Protein AF-A0A0J8VM08-F1 (afdb_monomer_lite)

Sequence (396 aa):
MNPYCQALAELRSRGTHELKEVGDQWRTADNIFWGINAMFGPLVLDLFSDGENSKCEAYYTAEDNALTQDWSARLAELNGAAYGNPPYSRASQHEGEYITGMRYIMQHASAMREKGGRYVFLIKAATSEVWWPEDADHVAFIRGRIGFDLPKWFIPKNEKQVPTGAFFAGAVVVFDKTWRGPAMSYISRNELEARGDAFLSQIRREAERMLASTAPRVVENVTPAVEEEPQPEEKAEQVEPPSEPEFPLSSAGILAQSGVEVWACAQAAFGAKEQYAFHESRFAHSWAADSVEQPSLVTVTTDVINRALGLIRKHNNKVKLEAFMALNDFVFEDDAARNDTQERLAIVADEAEQEYGLAIEDFLLVAGSIEPKSWNNIRVLRACVRAAVETREQVA

Radius of gyration: 32.4 Å; chains: 1; bounding box: 98×49×83 Å

Secondary structure (DSSP, 8-state):
--HHHHHHHHHHTSS-B-HHHHGGG-EE-HHHHHHHHHHH--EEEESS--STT-SSSEE--TTT-GGGS-HHHHHHHHTSEEEE----SSP-EETTEE-S-HHHHHHHHHHHHHTT--EEEEEE--TTSTTS-TT-SEEEEEES---EEPPTT--BSSTT-PPPPPSS-EEEEEE-TT--S-SEEEEEHHHHHHHHHHHHHHHHHHHHHHHHHHS----PPP------PPP---------------PPEEHHHHHHHH-HHHHHHHHHHH-S-SEE-HHHHHHHHHHHTT-SSS-SSS---HHHHHHHHHHHHHHHHHHHHHHHHHHTGGG-SSHHHHHHHHHHHHHHHHHHHHHH---HHHHHHHHHHS-GGGGG-HHHHHHHHHHHHHHHHTT-

InterPro domains:
  IPR008593 DNA N-6-adenine-methyltransferase [PF05869] (16-197)
  IPR008593 DNA N-6-adenine-methyltransferase [TIGR01712] (14-195)

pLDDT: mean 88.23, std 16.55, range [29.3, 98.88]

Structure (mmCIF, N/CA/C/O backbone):
data_AF-A0A0J8VM08-F1
#
_entry.id   AF-A0A0J8VM08-F1
#
loop_
_atom_site.group_PDB
_atom_site.id
_atom_site.type_symbol
_atom_site.label_atom_id
_atom_site.label_alt_id
_atom_site.label_comp_id
_atom_site.label_asym_id
_atom_site.label_entity_id
_atom_site.label_seq_id
_atom_site.pdbx_PDB_ins_code
_atom_site.Cartn_x
_atom_site.Cartn_y
_atom_site.Cartn_z
_atom_site.occupancy
_atom_site.B_iso_or_equiv
_atom_site.auth_seq_id
_atom_site.auth_comp_id
_atom_site.auth_asym_id
_atom_site.auth_atom_id
_atom_site.pdbx_PDB_model_num
ATOM 1 N N . MET A 1 1 ? -21.857 17.950 22.288 1.00 72.88 1 MET A N 1
ATOM 2 C CA . MET A 1 1 ? -21.014 17.384 21.214 1.00 72.88 1 MET A CA 1
ATOM 3 C C . MET A 1 1 ? -19.583 17.758 21.536 1.00 72.88 1 MET A C 1
ATOM 5 O O . MET A 1 1 ? -19.350 18.927 21.824 1.00 72.88 1 MET A O 1
ATOM 9 N N . ASN A 1 2 ? -18.670 16.789 21.600 1.00 87.00 2 ASN A N 1
ATOM 10 C CA . ASN A 1 2 ? -17.291 17.072 21.994 1.00 87.00 2 ASN A CA 1
ATOM 11 C C . ASN A 1 2 ? -16.590 17.966 20.935 1.00 87.00 2 ASN A C 1
ATOM 13 O O . ASN A 1 2 ? -16.997 17.946 19.768 1.00 87.00 2 ASN A O 1
ATOM 17 N N . PRO A 1 3 ? -15.558 18.754 21.306 1.00 89.19 3 PRO A N 1
ATOM 18 C CA . PRO A 1 3 ? -14.891 19.676 20.379 1.00 89.19 3 PRO A CA 1
ATOM 19 C C . PRO A 1 3 ? -14.304 18.997 19.136 1.00 89.19 3 PRO A C 1
ATOM 21 O O . PRO A 1 3 ? -14.253 19.601 18.068 1.00 89.19 3 PRO A O 1
ATOM 24 N N . TYR A 1 4 ? -13.887 17.734 19.258 1.00 91.31 4 TYR A N 1
ATOM 25 C CA . TYR A 1 4 ? -13.378 16.949 18.136 1.00 91.31 4 TYR A CA 1
ATOM 26 C C . TYR A 1 4 ? -14.470 16.683 17.088 1.00 91.31 4 TYR A C 1
ATOM 28 O O . TYR A 1 4 ? -14.280 16.973 15.910 1.00 91.31 4 TYR A O 1
ATOM 36 N N . CYS A 1 5 ? -15.648 16.227 17.517 1.00 92.88 5 CYS A N 1
ATOM 37 C CA . CYS A 1 5 ? -16.793 15.985 16.642 1.00 92.88 5 CYS A CA 1
ATOM 38 C C . CYS A 1 5 ? -17.325 17.292 16.044 1.00 92.88 5 CYS A C 1
ATOM 40 O O . CYS A 1 5 ? -17.690 17.319 14.874 1.00 92.88 5 CYS A O 1
ATOM 42 N N . GLN A 1 6 ? -17.326 18.391 16.810 1.00 93.75 6 GLN A N 1
ATOM 43 C CA . GLN A 1 6 ? -17.688 19.714 16.287 1.00 93.75 6 GLN A CA 1
ATOM 44 C C . GLN A 1 6 ? -16.748 20.142 15.155 1.00 93.75 6 GLN A C 1
ATOM 46 O O . GLN A 1 6 ? -17.222 20.494 14.080 1.00 93.75 6 GLN A O 1
ATOM 51 N N . ALA A 1 7 ? -15.431 20.032 15.354 1.00 93.31 7 ALA A N 1
ATOM 52 C CA . ALA A 1 7 ? -14.449 20.359 14.322 1.00 93.31 7 ALA A CA 1
ATOM 53 C C . ALA A 1 7 ? -14.594 19.472 13.071 1.00 93.31 7 ALA A C 1
ATOM 55 O O . ALA A 1 7 ? -14.465 19.965 11.950 1.00 93.31 7 ALA A O 1
ATOM 56 N N . LEU A 1 8 ? -14.900 18.179 13.246 1.00 93.31 8 LEU A N 1
ATOM 57 C CA . LEU A 1 8 ? -15.190 17.275 12.131 1.00 93.31 8 LEU A CA 1
ATOM 58 C C . LEU A 1 8 ? -16.471 17.670 11.388 1.00 93.31 8 LEU A C 1
ATOM 60 O O . LEU A 1 8 ? -16.462 17.728 10.161 1.00 93.31 8 LEU A O 1
ATOM 64 N N . ALA A 1 9 ? -17.556 17.973 12.102 1.00 94.38 9 ALA A N 1
ATOM 65 C CA . ALA A 1 9 ? -18.815 18.400 11.496 1.00 94.38 9 ALA A CA 1
ATOM 66 C C . ALA A 1 9 ? -18.654 19.723 10.729 1.00 94.38 9 ALA A C 1
ATOM 68 O O . ALA A 1 9 ? -19.116 19.845 9.593 1.00 94.38 9 ALA A O 1
ATOM 69 N N . GLU A 1 10 ? -17.937 20.688 11.309 1.00 95.88 10 GLU A N 1
ATOM 70 C CA . GLU A 1 10 ? -17.597 21.947 10.649 1.00 95.88 10 GLU A CA 1
ATOM 71 C C . GLU A 1 10 ? -16.779 21.710 9.380 1.00 95.88 10 GLU A C 1
ATOM 73 O O . GLU A 1 10 ? -17.106 22.282 8.340 1.00 95.88 10 GLU A O 1
ATOM 78 N N . LEU A 1 11 ? -15.752 20.851 9.433 1.00 95.38 11 LEU A N 1
ATOM 79 C CA . LEU A 1 11 ? -14.946 20.497 8.265 1.00 95.38 11 LEU A CA 1
ATOM 80 C C . LEU A 1 11 ? -15.811 19.894 7.153 1.00 95.38 11 LEU A C 1
ATOM 82 O O . LEU A 1 11 ? -15.763 20.398 6.037 1.00 95.38 11 LEU A O 1
ATOM 86 N N . ARG A 1 12 ? -16.637 18.889 7.472 1.00 94.44 12 ARG A N 1
ATOM 87 C CA . ARG A 1 12 ? -17.529 18.205 6.516 1.00 94.44 12 ARG A CA 1
ATOM 88 C C . ARG A 1 12 ? -18.540 19.138 5.854 1.00 94.44 12 ARG A C 1
ATOM 90 O O . ARG A 1 12 ? -18.963 18.889 4.733 1.00 94.44 12 ARG A O 1
ATOM 97 N N . SER A 1 13 ? -18.947 20.200 6.550 1.00 95.62 13 SER A N 1
ATOM 98 C CA . SER A 1 13 ? -19.924 21.171 6.044 1.00 95.62 13 SER A CA 1
ATOM 99 C C . SER A 1 13 ? -19.351 22.183 5.043 1.00 95.62 13 SER A C 1
ATOM 101 O O . SER A 1 13 ? -20.104 22.969 4.463 1.00 95.62 13 SER A O 1
ATOM 103 N N . ARG A 1 14 ? -18.027 22.207 4.834 1.00 96.62 14 ARG A N 1
ATOM 104 C CA . ARG A 1 14 ? -17.390 23.146 3.902 1.00 96.62 14 ARG A CA 1
ATOM 105 C C . ARG A 1 14 ? -17.669 22.738 2.456 1.00 96.62 14 ARG A C 1
ATOM 107 O O . ARG A 1 14 ? -17.699 21.565 2.112 1.00 96.62 14 ARG A O 1
ATOM 114 N N . GLY A 1 15 ? -17.801 23.729 1.572 1.00 96.88 15 GLY A N 1
ATOM 115 C CA . GLY A 1 15 ? -18.044 23.473 0.146 1.00 96.88 15 GLY A CA 1
ATOM 116 C C . GLY A 1 15 ? -16.854 22.857 -0.603 1.00 96.88 15 GLY A C 1
ATOM 117 O O . GLY A 1 15 ? -17.044 22.266 -1.658 1.00 96.88 15 GLY A O 1
ATOM 118 N N . THR A 1 16 ? -15.633 22.997 -0.079 1.00 97.31 16 THR A N 1
ATOM 119 C CA . THR A 1 16 ? -14.397 22.452 -0.663 1.00 97.31 16 THR A CA 1
ATOM 120 C C . THR A 1 16 ? -13.338 22.218 0.414 1.00 97.31 16 THR A C 1
ATOM 122 O O . THR A 1 16 ? -13.346 22.916 1.429 1.00 97.31 16 THR A O 1
ATOM 125 N N . HIS A 1 17 ? -12.377 21.333 0.143 1.00 97.38 17 HIS A N 1
ATOM 126 C CA . HIS A 1 17 ? -11.398 20.817 1.098 1.00 97.38 17 HIS A CA 1
ATOM 127 C C . HIS A 1 17 ? -10.000 20.687 0.474 1.00 97.38 17 HIS A C 1
ATOM 129 O O . HIS A 1 17 ? -9.845 20.419 -0.723 1.00 97.38 17 HIS A O 1
ATOM 135 N N . GLU A 1 18 ? -8.967 20.845 1.296 1.00 95.62 18 GLU A N 1
ATOM 136 C CA . GLU A 1 18 ? -7.585 20.493 0.973 1.00 95.62 18 GLU A CA 1
ATOM 137 C C . GLU A 1 18 ? -7.225 19.119 1.563 1.00 95.62 18 GLU A C 1
ATOM 139 O O . GLU A 1 18 ? -7.652 18.773 2.662 1.00 95.62 18 GLU A O 1
ATOM 144 N N . LEU A 1 19 ? -6.381 18.333 0.882 1.00 92.50 19 LEU A N 1
ATOM 145 C CA . LEU A 1 19 ? -5.985 16.985 1.336 1.00 92.50 19 LEU A CA 1
ATOM 146 C C . LEU A 1 19 ? -5.395 16.969 2.753 1.00 92.50 19 LEU A C 1
ATOM 148 O O . LEU A 1 19 ? -5.630 16.042 3.525 1.00 92.50 19 LEU A O 1
ATOM 152 N N . LYS A 1 20 ? -4.647 18.016 3.117 1.00 91.31 20 LYS A N 1
ATOM 153 C CA . LYS A 1 20 ? -4.051 18.156 4.454 1.00 91.31 20 LYS A CA 1
ATOM 154 C C . LYS A 1 20 ? -5.090 18.313 5.573 1.00 91.31 20 LYS A C 1
ATOM 156 O O . LYS A 1 20 ? -4.738 18.141 6.734 1.00 91.31 20 LYS A O 1
ATOM 161 N N . GLU A 1 21 ? -6.331 18.670 5.240 1.00 93.88 21 GLU A N 1
ATOM 162 C CA . GLU A 1 21 ? -7.420 18.859 6.205 1.00 93.88 21 GLU A CA 1
ATOM 163 C C . GLU A 1 21 ? -8.142 17.547 6.528 1.00 93.88 21 GLU A C 1
ATOM 165 O O . GLU A 1 21 ? -8.748 17.449 7.589 1.00 93.88 21 GLU A O 1
ATOM 170 N N . VAL A 1 22 ? -8.044 16.530 5.660 1.00 92.12 22 VAL A N 1
ATOM 171 C CA . VAL A 1 22 ? -8.721 15.230 5.833 1.00 92.12 22 VAL A CA 1
ATOM 172 C C . VAL A 1 22 ? -8.317 14.561 7.150 1.00 92.12 22 VAL A C 1
ATOM 174 O O . VAL A 1 22 ? -9.164 13.999 7.841 1.00 92.12 22 VAL A O 1
ATOM 177 N N . GLY A 1 23 ? -7.038 14.661 7.528 1.00 91.19 23 GLY A N 1
ATOM 178 C CA . GLY A 1 23 ? -6.546 14.247 8.843 1.00 91.19 23 GLY A CA 1
ATOM 179 C C . GLY A 1 23 ? -6.928 12.809 9.201 1.00 91.19 23 GLY A C 1
ATOM 180 O O . GLY A 1 23 ? -6.546 11.872 8.515 1.00 91.19 23 GLY A O 1
ATOM 181 N N . ASP A 1 24 ? -7.696 12.635 10.270 1.00 93.00 24 ASP A N 1
ATOM 182 C CA . ASP A 1 24 ? -8.104 11.322 10.789 1.00 93.00 24 ASP A CA 1
ATOM 183 C C . ASP A 1 24 ? -9.131 10.578 9.919 1.00 93.00 24 ASP A C 1
ATOM 185 O O . ASP A 1 24 ? -9.545 9.478 10.262 1.00 93.00 24 ASP A O 1
ATOM 189 N N . GLN A 1 25 ? -9.606 11.186 8.833 1.00 94.75 25 GLN A N 1
ATOM 190 C CA . GLN A 1 25 ? -10.776 10.712 8.089 1.00 94.75 25 GLN A CA 1
ATOM 191 C C . GLN A 1 25 ? -10.413 9.887 6.844 1.00 94.75 25 GLN A C 1
ATOM 193 O O . GLN A 1 25 ? -11.292 9.532 6.058 1.00 94.75 25 GLN A O 1
ATOM 198 N N . TRP A 1 26 ? -9.126 9.581 6.649 1.00 94.69 26 TRP A N 1
ATOM 199 C CA . TRP A 1 26 ? -8.668 8.655 5.612 1.00 94.69 26 TRP A CA 1
ATOM 200 C C . TRP A 1 26 ? -9.205 7.246 5.858 1.00 94.69 26 TRP A C 1
ATOM 202 O O . TRP A 1 26 ? -9.154 6.725 6.972 1.00 94.69 26 TRP A O 1
ATOM 212 N N . ARG A 1 27 ? -9.693 6.606 4.797 1.00 95.31 27 ARG A N 1
ATOM 213 C CA . ARG A 1 27 ? -10.398 5.325 4.866 1.00 95.31 27 ARG A CA 1
ATOM 214 C C . ARG A 1 27 ? -9.512 4.196 4.374 1.00 95.31 27 ARG A C 1
ATOM 216 O O . ARG A 1 27 ? -8.761 4.347 3.415 1.00 95.31 27 ARG A O 1
ATOM 223 N N . THR A 1 28 ? -9.619 3.034 5.003 1.00 96.38 28 THR A N 1
ATOM 224 C CA . THR A 1 28 ? -9.011 1.816 4.458 1.00 96.38 28 THR A CA 1
ATOM 225 C C . THR A 1 28 ? -9.724 1.428 3.163 1.00 96.38 28 THR A C 1
ATOM 227 O O . THR A 1 28 ? -10.956 1.379 3.149 1.00 96.38 28 THR A O 1
ATOM 230 N N . ALA A 1 29 ? -8.973 1.124 2.103 1.00 95.56 29 ALA A N 1
ATOM 231 C CA . ALA A 1 29 ? -9.540 0.572 0.875 1.00 95.56 29 ALA A CA 1
ATOM 232 C C . ALA A 1 29 ? -10.219 -0.784 1.132 1.00 95.56 29 ALA A C 1
ATOM 234 O O . ALA A 1 29 ? -9.784 -1.554 1.994 1.00 95.56 29 ALA A O 1
ATOM 235 N N . ASP A 1 30 ? -11.300 -1.081 0.409 1.00 96.06 30 ASP A N 1
ATOM 236 C CA . ASP A 1 30 ? -12.111 -2.280 0.669 1.00 96.06 30 ASP A CA 1
ATOM 237 C C . ASP A 1 30 ? -11.310 -3.574 0.507 1.00 96.06 30 ASP A C 1
ATOM 239 O O . ASP A 1 30 ? -11.383 -4.452 1.366 1.00 96.06 30 ASP A O 1
ATOM 243 N N . ASN A 1 31 ? -10.498 -3.686 -0.543 1.00 96.12 31 ASN A N 1
ATOM 244 C CA . ASN A 1 31 ? -9.666 -4.867 -0.761 1.00 96.12 31 ASN A CA 1
ATOM 245 C C . ASN A 1 31 ? -8.609 -5.043 0.342 1.00 96.12 31 ASN A C 1
ATOM 247 O O . ASN A 1 31 ? -8.387 -6.154 0.810 1.00 96.12 31 ASN A O 1
ATOM 251 N N . ILE A 1 32 ? -8.029 -3.962 0.859 1.00 97.94 32 ILE A N 1
ATOM 252 C CA . ILE A 1 32 ? -7.122 -4.033 2.007 1.00 97.94 32 ILE A CA 1
ATOM 253 C C . ILE A 1 32 ? -7.857 -4.556 3.242 1.00 97.94 32 ILE A C 1
ATOM 255 O O . ILE A 1 32 ? -7.372 -5.488 3.883 1.00 97.94 32 ILE A O 1
ATOM 259 N N . PHE A 1 33 ? -9.034 -4.010 3.562 1.00 98.50 33 PHE A N 1
ATOM 260 C CA . PHE A 1 33 ? -9.826 -4.481 4.701 1.00 98.50 33 PHE A CA 1
ATOM 261 C C . PHE A 1 33 ? -10.184 -5.968 4.568 1.00 98.50 33 PHE A C 1
ATOM 263 O O . PHE A 1 33 ? -9.936 -6.742 5.492 1.00 98.50 33 PHE A O 1
ATOM 270 N N . TRP A 1 34 ? -10.710 -6.395 3.417 1.00 98.19 34 TRP A N 1
ATOM 271 C CA . TRP A 1 34 ? -11.092 -7.792 3.201 1.00 98.19 34 TRP A CA 1
ATOM 272 C C . TRP A 1 34 ? -9.889 -8.735 3.145 1.00 98.19 34 TRP A C 1
ATOM 274 O O . TRP A 1 34 ? -9.985 -9.863 3.625 1.00 98.19 34 TRP A O 1
ATOM 284 N N . GLY A 1 35 ? -8.740 -8.273 2.649 1.00 98.06 35 GLY A N 1
ATOM 285 C CA . GLY A 1 35 ? -7.480 -9.007 2.718 1.00 98.06 35 GLY A CA 1
ATOM 286 C C . GLY A 1 35 ? -7.033 -9.236 4.164 1.00 98.06 35 GLY A C 1
ATOM 287 O O . GLY A 1 35 ? -6.681 -10.357 4.530 1.00 98.06 35 GLY A O 1
ATOM 288 N N . ILE A 1 36 ? -7.118 -8.206 5.013 1.00 98.62 36 ILE A N 1
ATOM 289 C CA . ILE A 1 36 ? -6.836 -8.315 6.454 1.00 98.62 36 ILE A CA 1
ATOM 290 C C . ILE A 1 36 ? -7.847 -9.254 7.122 1.00 98.62 36 ILE A C 1
ATOM 292 O O . ILE A 1 36 ? -7.451 -10.144 7.876 1.00 98.62 36 ILE A O 1
ATOM 296 N N . ASN A 1 37 ? -9.139 -9.107 6.819 1.00 98.19 37 ASN A N 1
ATOM 297 C CA . ASN A 1 37 ? -10.203 -9.949 7.362 1.00 98.19 37 ASN A CA 1
ATOM 298 C C . ASN A 1 37 ? -9.996 -11.431 7.011 1.00 98.19 37 ASN A C 1
ATOM 300 O O . ASN A 1 37 ? -10.136 -12.299 7.867 1.00 98.19 37 ASN A O 1
ATOM 304 N N . ALA A 1 38 ? -9.578 -11.727 5.779 1.00 96.88 38 ALA A N 1
ATOM 305 C CA . ALA A 1 38 ? -9.273 -13.086 5.342 1.00 96.88 38 ALA A CA 1
ATOM 306 C C . ALA A 1 38 ? -8.115 -13.729 6.126 1.00 96.88 38 ALA A C 1
ATOM 308 O O . ALA A 1 38 ? -8.048 -14.952 6.230 1.00 96.88 38 ALA A O 1
ATOM 309 N N . MET A 1 39 ? -7.188 -12.922 6.650 1.00 96.56 39 MET A N 1
ATOM 310 C CA . MET A 1 39 ? -5.999 -13.401 7.359 1.00 96.56 39 MET A CA 1
ATOM 311 C C . MET A 1 39 ? -6.174 -13.449 8.878 1.00 96.56 39 MET A C 1
ATOM 313 O O . MET A 1 39 ? -5.654 -14.361 9.519 1.00 96.56 39 MET A O 1
ATOM 317 N N . PHE A 1 40 ? -6.879 -12.475 9.453 1.00 97.44 40 PHE A N 1
ATOM 318 C CA . PHE A 1 40 ? -6.922 -12.252 10.904 1.00 97.44 40 PHE A CA 1
ATOM 319 C C . PHE A 1 40 ? -8.342 -12.183 11.482 1.00 97.44 40 PHE A C 1
ATOM 321 O O . PHE A 1 40 ? -8.505 -12.024 12.693 1.00 97.44 40 PHE A O 1
ATOM 328 N N . GLY A 1 41 ? -9.363 -12.300 10.635 1.00 95.44 41 GLY A N 1
ATOM 329 C CA . GLY A 1 41 ? -10.764 -12.243 11.023 1.00 95.44 41 GLY A CA 1
ATOM 330 C C . GLY A 1 41 ? -11.297 -13.515 11.704 1.00 95.44 41 GLY A C 1
ATOM 331 O O . GLY A 1 41 ? -10.527 -14.355 12.185 1.00 95.44 41 GLY A O 1
ATOM 332 N N . PRO A 1 42 ? -12.633 -13.667 11.773 1.00 97.00 42 PRO A N 1
ATOM 333 C CA . PRO A 1 42 ? -13.642 -12.739 11.250 1.00 97.00 42 PRO A CA 1
ATOM 334 C C . PRO A 1 42 ? -13.661 -11.405 12.016 1.00 97.00 42 PRO A C 1
ATOM 336 O O . PRO A 1 42 ? -13.725 -11.387 13.245 1.00 97.00 42 PRO A O 1
ATOM 339 N N . LEU A 1 43 ? -13.600 -10.294 11.282 1.00 98.50 43 LEU A N 1
ATOM 340 C CA . LEU A 1 43 ? -13.729 -8.931 11.795 1.00 98.50 43 LEU A CA 1
ATOM 341 C C . LEU A 1 43 ? -15.210 -8.544 11.805 1.00 98.50 43 LEU A C 1
ATOM 343 O O . LEU A 1 43 ? -15.875 -8.622 10.774 1.00 98.50 43 LEU A O 1
ATOM 347 N N . VAL A 1 44 ? -15.723 -8.174 12.977 1.00 98.12 44 VAL A N 1
ATOM 348 C CA . VAL A 1 44 ? -17.165 -7.981 13.224 1.00 98.12 44 VAL A CA 1
ATOM 349 C C . VAL A 1 44 ? -17.504 -6.632 13.858 1.00 98.12 44 VAL A C 1
ATOM 351 O O . VAL A 1 44 ? -18.677 -6.284 13.952 1.00 98.12 44 VAL A O 1
ATOM 354 N N . LEU A 1 45 ? -16.496 -5.873 14.290 1.00 98.69 45 LEU A N 1
ATOM 355 C CA . LEU A 1 45 ? -16.649 -4.562 14.919 1.00 98.69 45 LEU A CA 1
ATOM 356 C C . LEU A 1 45 ? -15.614 -3.589 14.349 1.00 98.69 45 LEU A C 1
ATOM 358 O O . LEU A 1 45 ? -14.425 -3.874 14.428 1.00 98.69 45 LEU A O 1
ATOM 362 N N . ASP A 1 46 ? -16.035 -2.444 13.821 1.00 98.69 46 ASP A N 1
ATOM 363 C CA . ASP A 1 46 ? -15.132 -1.374 13.378 1.00 98.69 46 ASP A CA 1
ATOM 364 C C . ASP A 1 46 ? -15.009 -0.292 14.460 1.00 98.69 46 ASP A C 1
ATOM 366 O O . ASP A 1 46 ? -15.977 0.384 14.808 1.00 98.69 46 ASP A O 1
ATOM 370 N N . LEU A 1 47 ? -13.819 -0.149 15.039 1.00 98.62 47 LEU A N 1
ATOM 371 C CA . LEU A 1 47 ? -13.603 0.714 16.200 1.00 98.62 47 LEU A CA 1
ATOM 372 C C . LEU A 1 47 ? -13.602 2.206 15.857 1.00 98.62 47 LEU A C 1
ATOM 374 O O . LEU A 1 47 ? -13.865 3.014 16.743 1.00 98.62 47 LEU A O 1
ATOM 378 N N . PHE A 1 48 ? -13.273 2.585 14.619 1.00 97.81 48 PHE A N 1
ATOM 379 C CA . PHE A 1 48 ? -13.069 3.988 14.247 1.00 97.81 48 PHE A CA 1
ATOM 380 C C . PHE A 1 48 ? -13.725 4.296 12.906 1.00 97.81 48 PHE A C 1
ATOM 382 O O . PHE A 1 48 ? -13.077 4.286 11.860 1.00 97.81 48 PHE A O 1
ATOM 389 N N . SER A 1 49 ? -15.018 4.610 12.957 1.00 95.56 49 SER A N 1
ATOM 390 C CA . SER A 1 49 ? -15.820 4.909 11.776 1.00 95.56 49 SER A CA 1
ATOM 391 C C . SER A 1 49 ? -16.469 6.293 11.852 1.00 95.56 49 SER A C 1
ATOM 393 O O . SER A 1 49 ? -16.653 6.865 12.921 1.00 95.56 49 SER A O 1
ATOM 395 N N . ASP A 1 50 ? -16.838 6.853 10.702 1.00 91.44 50 ASP A N 1
ATOM 396 C CA . ASP A 1 50 ? -17.783 7.972 10.621 1.00 91.44 50 ASP A CA 1
ATOM 397 C C . ASP A 1 50 ? -19.227 7.524 10.338 1.00 91.44 50 ASP A C 1
ATOM 399 O O . ASP A 1 50 ? -20.092 8.358 10.072 1.00 91.44 50 ASP A O 1
ATOM 403 N N . GLY A 1 51 ? -19.478 6.213 10.378 1.00 93.00 51 GLY A N 1
ATOM 404 C CA . GLY A 1 51 ? -20.721 5.560 9.985 1.00 93.00 51 GLY A CA 1
ATOM 405 C C . GLY A 1 51 ? -20.765 5.228 8.494 1.00 93.00 51 GLY A C 1
ATOM 406 O O . GLY A 1 51 ? -21.026 4.084 8.124 1.00 93.00 51 GLY A O 1
ATOM 407 N N . GLU A 1 52 ? -20.441 6.187 7.623 1.00 90.50 52 GLU A N 1
ATOM 408 C CA . GLU A 1 52 ? -20.478 5.999 6.164 1.00 90.50 52 GLU A CA 1
ATOM 409 C C . GLU A 1 52 ? -19.317 5.163 5.614 1.00 90.50 52 GLU A C 1
ATOM 411 O O . GLU A 1 52 ? -19.411 4.609 4.506 1.00 90.50 52 GLU A O 1
ATOM 416 N N . ASN A 1 53 ? -18.203 5.141 6.345 1.00 93.25 53 ASN A N 1
ATOM 417 C CA . ASN A 1 53 ? -16.978 4.436 5.998 1.00 93.25 53 ASN A CA 1
ATOM 418 C C . ASN A 1 53 ? -16.797 3.089 6.711 1.00 93.25 53 ASN A C 1
ATOM 420 O O . ASN A 1 53 ? -15.754 2.464 6.500 1.00 93.25 53 ASN A O 1
ATOM 424 N N . SER A 1 54 ? -17.772 2.681 7.528 1.00 95.75 54 SER A N 1
ATOM 425 C CA . SER A 1 54 ? -17.709 1.473 8.350 1.00 95.75 54 SER A CA 1
ATOM 426 C C . SER A 1 54 ? -17.372 0.238 7.514 1.00 95.75 54 SER A C 1
ATOM 428 O O . SER A 1 54 ? -17.845 0.060 6.388 1.00 95.75 54 SER A O 1
ATOM 430 N N . LYS A 1 55 ? -16.505 -0.617 8.063 1.00 96.38 55 LYS A N 1
ATOM 431 C CA . LYS A 1 55 ? -16.109 -1.891 7.443 1.00 96.38 55 LYS A CA 1
ATOM 432 C C . LYS A 1 55 ? -16.829 -3.106 8.017 1.00 96.38 55 LYS A C 1
ATOM 434 O O . LYS A 1 55 ? -16.764 -4.188 7.440 1.00 96.38 55 LYS A O 1
ATOM 439 N N . CYS A 1 56 ? -17.515 -2.923 9.138 1.00 96.06 56 CYS A N 1
ATOM 440 C CA . CYS A 1 56 ? -18.316 -3.936 9.813 1.00 96.06 56 CYS A CA 1
ATOM 441 C C . CYS A 1 56 ? -19.727 -3.391 10.056 1.00 96.06 56 CYS A C 1
ATOM 443 O O . CYS A 1 56 ? -19.918 -2.179 10.131 1.00 96.06 56 CYS A O 1
ATOM 445 N N . GLU A 1 57 ? -20.703 -4.285 10.222 1.00 94.19 57 GLU A N 1
ATOM 446 C CA . GLU A 1 57 ? -22.078 -3.898 10.563 1.00 94.19 57 GLU A CA 1
ATOM 447 C C . GLU A 1 57 ? -22.151 -3.196 11.928 1.00 94.19 57 GLU A C 1
ATOM 449 O O . GLU A 1 57 ? -22.836 -2.187 12.072 1.00 94.19 57 GLU A O 1
ATOM 454 N N . ALA A 1 58 ? -21.407 -3.694 12.921 1.00 97.81 58 ALA A N 1
ATOM 455 C CA . ALA A 1 58 ? -21.217 -2.996 14.184 1.00 97.81 58 ALA A CA 1
ATOM 456 C C . 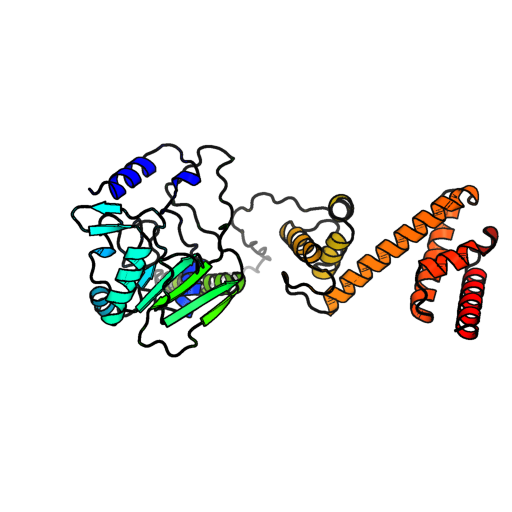ALA A 1 58 ? -20.002 -2.067 14.096 1.00 97.81 58 ALA A C 1
ATOM 458 O O . ALA A 1 58 ? -18.931 -2.473 13.639 1.00 97.81 58 ALA A O 1
ATOM 459 N N . TYR A 1 59 ? -20.147 -0.840 14.584 1.00 98.56 59 TYR A N 1
ATOM 460 C CA . TYR A 1 59 ? -19.068 0.141 14.612 1.00 98.56 59 TYR A CA 1
ATOM 461 C C . TYR A 1 59 ? -19.278 1.181 15.716 1.00 98.56 59 TYR A C 1
ATOM 463 O O . TYR A 1 59 ? -20.373 1.285 16.267 1.00 98.56 59 TYR A O 1
ATOM 471 N N . TYR A 1 60 ? -18.230 1.950 16.014 1.00 98.31 60 TYR A N 1
ATOM 472 C CA . TYR A 1 60 ? -18.306 3.149 16.851 1.00 98.31 60 TYR A CA 1
ATOM 473 C C . TYR A 1 60 ? -17.965 4.398 16.041 1.00 98.31 60 TYR A C 1
ATOM 475 O O . TYR A 1 60 ? -17.004 4.399 15.262 1.00 98.31 60 TYR A O 1
ATOM 483 N N . THR A 1 61 ? -18.727 5.472 16.253 1.00 96.50 61 THR A N 1
ATOM 484 C CA . THR A 1 61 ? -18.383 6.807 15.758 1.00 96.50 61 THR A CA 1
ATOM 485 C C . THR A 1 61 ? -17.573 7.614 16.772 1.00 96.50 61 THR A C 1
ATOM 487 O O . THR A 1 61 ? -17.367 7.216 17.923 1.00 96.50 61 THR A O 1
ATOM 490 N N . ALA A 1 62 ? -17.100 8.790 16.355 1.00 94.12 62 ALA A N 1
ATOM 491 C CA . ALA A 1 62 ? -16.443 9.732 17.257 1.00 94.12 62 ALA A CA 1
ATOM 492 C C . ALA A 1 62 ? -17.377 10.224 18.385 1.00 94.12 62 ALA A C 1
ATOM 494 O O . ALA A 1 62 ? -16.901 10.579 19.467 1.00 94.12 62 ALA A O 1
ATOM 495 N N . GLU A 1 63 ? -18.692 10.240 18.145 1.00 94.12 63 GLU A N 1
ATOM 496 C CA . GLU A 1 63 ? -19.720 10.547 19.140 1.00 94.12 63 GLU A CA 1
ATOM 497 C C . GLU A 1 63 ? -19.916 9.405 20.140 1.00 94.12 63 GLU A C 1
ATOM 499 O O . GLU A 1 63 ? -20.030 9.683 21.334 1.00 94.12 63 GLU A O 1
ATOM 504 N N . ASP A 1 64 ? -19.901 8.148 19.678 1.00 96.25 64 ASP A N 1
ATOM 505 C CA . ASP A 1 64 ? -19.946 6.970 20.560 1.00 96.25 64 ASP A CA 1
ATOM 506 C C . ASP A 1 64 ? -18.695 6.875 21.445 1.00 96.25 64 ASP A C 1
ATOM 508 O O . ASP A 1 64 ? -18.752 6.335 22.549 1.00 96.25 64 ASP A O 1
ATOM 512 N N . ASN A 1 65 ? -17.576 7.414 20.948 1.00 96.00 65 ASN A N 1
ATOM 513 C CA . ASN A 1 65 ? -16.243 7.368 21.535 1.00 96.00 65 ASN A CA 1
ATOM 514 C C . ASN A 1 65 ? -15.808 5.942 21.890 1.00 96.00 65 ASN A C 1
ATOM 516 O O . ASN A 1 65 ? -15.993 5.475 23.009 1.00 96.00 65 ASN A O 1
ATOM 520 N N . ALA A 1 66 ? -15.131 5.268 20.960 1.00 97.62 66 ALA A N 1
ATOM 521 C CA . ALA A 1 66 ? -14.655 3.909 21.185 1.00 97.62 66 ALA A CA 1
ATOM 522 C C . ALA A 1 66 ? -13.856 3.746 22.496 1.00 97.62 66 ALA A C 1
ATOM 524 O O . ALA A 1 66 ? -13.990 2.718 23.149 1.00 97.62 66 ALA A O 1
ATOM 525 N N . LEU A 1 67 ? -13.069 4.733 22.937 1.00 97.19 67 LEU A N 1
ATOM 526 C CA . LEU A 1 67 ? -12.210 4.589 24.122 1.00 97.19 67 LEU A CA 1
ATOM 527 C C . LEU A 1 67 ? -12.969 4.555 25.458 1.00 97.19 67 LEU A C 1
ATOM 529 O O . LEU A 1 67 ? -12.385 4.168 26.465 1.00 97.19 67 LEU A O 1
ATOM 533 N N . THR A 1 68 ? -14.260 4.890 25.481 1.00 96.75 68 THR A N 1
ATOM 534 C CA . THR A 1 68 ? -15.108 4.736 26.679 1.00 96.75 68 THR A CA 1
ATOM 535 C C . THR A 1 68 ? -15.875 3.415 26.694 1.00 96.75 68 THR A C 1
ATOM 537 O O . THR A 1 68 ? -16.534 3.091 27.682 1.00 96.75 68 THR A O 1
ATOM 540 N N . GLN A 1 69 ? -15.787 2.630 25.618 1.00 98.06 69 GLN A N 1
ATOM 541 C CA . GLN A 1 69 ? -16.543 1.394 25.444 1.00 98.06 69 GLN A CA 1
ATOM 542 C C . GLN A 1 69 ? -15.760 0.174 25.942 1.00 98.06 69 GLN A C 1
ATOM 544 O O . GLN A 1 69 ? -14.537 0.081 25.786 1.00 98.06 69 GLN A O 1
ATOM 549 N N . ASP A 1 70 ? -16.479 -0.821 26.473 1.00 98.06 70 ASP A N 1
ATOM 550 C CA . ASP A 1 70 ? -15.916 -2.150 26.728 1.00 98.06 70 ASP A CA 1
ATOM 551 C C . ASP A 1 70 ? -15.957 -2.985 25.441 1.00 98.06 70 ASP A C 1
ATOM 553 O O . ASP A 1 70 ? -16.941 -3.663 25.127 1.00 98.06 70 ASP A O 1
ATOM 557 N N . TRP A 1 71 ? -14.874 -2.917 24.663 1.00 98.50 71 TRP A N 1
ATOM 558 C CA . TRP A 1 71 ? -14.782 -3.639 23.393 1.00 98.50 71 TRP A CA 1
ATOM 559 C C . TRP A 1 71 ? -14.863 -5.152 23.579 1.00 98.50 71 TRP A C 1
ATOM 561 O O . TRP A 1 71 ? -15.441 -5.842 22.744 1.00 98.50 71 TRP A O 1
ATOM 571 N N . SER A 1 72 ? -14.315 -5.666 24.682 1.00 97.62 72 SER A N 1
ATOM 572 C CA . SER A 1 72 ? -14.281 -7.101 24.953 1.00 97.62 72 SER A CA 1
ATOM 573 C C . SER A 1 72 ? -15.681 -7.643 25.217 1.00 97.62 72 SER A C 1
ATOM 575 O O . SER A 1 72 ? -16.036 -8.697 24.693 1.00 97.62 72 SER A O 1
ATOM 577 N N . ALA A 1 73 ? -16.494 -6.912 25.987 1.00 98.06 73 ALA A N 1
ATOM 578 C CA . ALA A 1 73 ? -17.893 -7.264 26.209 1.00 98.06 73 ALA A CA 1
ATOM 579 C C . ALA A 1 73 ? -18.686 -7.247 24.895 1.00 98.06 73 ALA A C 1
ATOM 581 O O . ALA A 1 73 ? -19.402 -8.201 24.596 1.00 98.06 73 ALA A O 1
ATOM 582 N N . ARG A 1 74 ? -18.490 -6.218 24.059 1.00 97.81 74 ARG A N 1
ATOM 583 C CA . ARG A 1 74 ? -19.156 -6.132 22.753 1.00 97.81 74 ARG A CA 1
ATOM 584 C C . ARG A 1 74 ? -18.765 -7.281 21.820 1.00 97.81 74 ARG A C 1
ATOM 586 O O . ARG A 1 74 ? -19.617 -7.840 21.135 1.00 97.81 74 ARG A O 1
ATOM 593 N N . LEU A 1 75 ? -17.492 -7.675 21.803 1.00 97.50 75 LEU A N 1
ATOM 594 C CA . LEU A 1 75 ? -17.027 -8.807 20.998 1.00 97.50 75 LEU A CA 1
ATOM 595 C C . LEU A 1 75 ? -17.550 -10.158 21.496 1.00 97.50 75 LEU A C 1
ATOM 597 O O . LEU A 1 75 ? -17.743 -11.055 20.677 1.00 97.50 75 LEU A O 1
ATOM 601 N N . ALA A 1 76 ? -17.828 -10.305 22.795 1.00 94.94 76 ALA A N 1
ATOM 602 C CA . ALA A 1 76 ? -18.468 -11.508 23.326 1.00 94.94 76 ALA A CA 1
ATOM 603 C C . ALA A 1 76 ? -19.893 -11.707 22.770 1.00 94.94 76 ALA A C 1
ATOM 605 O O . ALA A 1 76 ? -20.335 -12.844 22.627 1.00 94.94 76 ALA A O 1
ATOM 606 N N . GLU A 1 77 ? -20.588 -10.622 22.412 1.00 96.44 77 GLU A N 1
ATOM 607 C CA . GLU A 1 77 ? -21.898 -10.667 21.746 1.00 96.44 77 GLU A CA 1
ATOM 608 C C . GLU A 1 77 ? -21.774 -10.943 20.240 1.00 96.44 77 GLU A C 1
ATOM 610 O O . GLU A 1 77 ? -22.551 -11.715 19.683 1.00 96.44 77 GLU A O 1
ATOM 615 N N . LEU A 1 78 ? -20.799 -10.310 19.579 1.00 94.25 78 LEU A N 1
ATOM 616 C CA . LEU A 1 78 ? -20.633 -10.355 18.119 1.00 94.25 78 LEU A CA 1
ATOM 617 C C . LEU A 1 78 ? -19.862 -11.584 17.613 1.00 94.25 78 LEU A C 1
ATOM 619 O O . LEU A 1 78 ? -19.905 -11.890 16.425 1.00 94.25 78 LEU A O 1
ATOM 623 N N . ASN A 1 79 ? -19.162 -12.288 18.504 1.00 93.31 79 ASN A N 1
ATOM 624 C CA . ASN A 1 79 ? -18.429 -13.522 18.228 1.00 93.31 79 ASN A CA 1
ATOM 625 C C . ASN A 1 79 ? -17.372 -13.390 17.108 1.00 93.31 79 ASN A C 1
ATOM 627 O O . ASN A 1 79 ? -17.373 -14.132 16.123 1.00 93.31 79 ASN A O 1
ATOM 631 N N . GLY A 1 80 ? -16.437 -12.451 17.276 1.00 96.12 80 GLY A N 1
ATOM 632 C CA . GLY A 1 80 ? -15.344 -12.212 16.330 1.00 96.12 80 GLY A CA 1
ATOM 633 C C . GLY A 1 80 ? -14.246 -11.312 16.896 1.00 96.12 80 GLY A C 1
ATOM 634 O O . GLY A 1 80 ? -14.040 -11.249 18.108 1.00 96.12 80 GLY A O 1
ATOM 635 N N . ALA A 1 81 ? -13.526 -10.627 16.012 1.00 98.38 81 ALA A N 1
ATOM 636 C CA . ALA A 1 81 ? -12.500 -9.646 16.353 1.00 98.38 81 ALA A CA 1
ATOM 637 C C . ALA A 1 81 ? -12.912 -8.233 15.911 1.00 98.38 81 ALA A C 1
ATOM 639 O O . ALA A 1 81 ? -13.733 -8.070 15.007 1.00 98.38 81 ALA A O 1
ATOM 640 N N . ALA A 1 82 ? -12.339 -7.206 16.534 1.00 98.81 82 ALA A N 1
ATOM 641 C CA . ALA A 1 82 ? -12.541 -5.826 16.110 1.00 98.81 82 ALA A CA 1
ATOM 642 C C . ALA A 1 82 ? -11.409 -5.351 15.189 1.00 98.81 82 ALA A C 1
ATOM 644 O O . ALA A 1 82 ? -10.252 -5.734 15.358 1.00 98.81 82 ALA A O 1
ATOM 645 N N . TYR A 1 83 ? -11.752 -4.493 14.237 1.00 98.88 83 TYR A N 1
ATOM 646 C CA . TYR A 1 83 ? -10.844 -3.818 13.325 1.00 98.88 83 TYR A CA 1
ATOM 647 C C . TYR A 1 83 ? -10.621 -2.365 13.750 1.00 98.88 83 TYR A C 1
ATOM 649 O O . TYR A 1 83 ? -11.542 -1.715 14.241 1.00 98.88 83 TYR A O 1
ATOM 657 N N . GLY A 1 84 ? -9.424 -1.828 13.515 1.00 98.44 84 GLY A N 1
ATOM 658 C CA . GLY A 1 84 ? -9.165 -0.402 13.689 1.00 98.44 84 GLY A CA 1
ATOM 659 C C . GLY A 1 84 ? -8.210 0.181 12.650 1.00 98.44 84 GLY A C 1
ATOM 660 O O . GLY A 1 84 ? -7.070 -0.262 12.522 1.00 98.44 84 GLY A O 1
ATOM 661 N N . ASN A 1 85 ? -8.651 1.247 11.981 1.00 97.88 85 ASN A N 1
ATOM 662 C CA . ASN A 1 85 ? -7.796 2.225 11.304 1.00 97.88 85 ASN A CA 1
ATOM 663 C C . ASN A 1 85 ? -7.829 3.527 12.128 1.00 97.88 85 ASN A C 1
ATOM 665 O O . ASN A 1 85 ? -8.735 4.339 11.943 1.00 97.88 85 ASN A O 1
ATOM 669 N N . PRO A 1 86 ? -6.942 3.678 13.125 1.00 96.38 86 PRO A N 1
ATOM 670 C CA . PRO A 1 86 ? -7.116 4.670 14.179 1.00 96.38 86 PRO A CA 1
ATOM 671 C C . PRO A 1 86 ? -6.806 6.112 13.738 1.00 96.38 86 PRO A C 1
ATOM 673 O O . PRO A 1 86 ? -5.969 6.330 12.858 1.00 96.38 86 PRO A O 1
ATOM 676 N N . PRO A 1 87 ? -7.401 7.118 14.410 1.00 93.81 87 PRO A N 1
ATOM 677 C CA . PRO A 1 87 ? -7.024 8.518 14.247 1.00 93.81 87 PRO A CA 1
ATOM 678 C C . PRO A 1 87 ? -5.597 8.785 14.760 1.00 93.81 87 PRO A C 1
ATOM 680 O O . PRO A 1 87 ? -5.233 8.419 15.883 1.00 93.81 87 PRO A O 1
ATOM 683 N N . TYR A 1 88 ? -4.800 9.485 13.949 1.00 90.19 88 TYR A N 1
ATOM 684 C CA . TYR A 1 88 ? -3.403 9.843 14.234 1.00 90.19 88 TYR A CA 1
ATOM 685 C C . TYR A 1 88 ? -3.234 11.248 14.813 1.00 90.19 88 TYR A C 1
ATOM 687 O O . TYR A 1 88 ? -2.112 11.649 15.142 1.00 90.19 88 TYR A O 1
ATOM 695 N N . SER A 1 89 ? -4.321 12.011 14.928 1.00 88.94 89 SER A N 1
ATOM 696 C CA . SER A 1 89 ? -4.308 13.322 15.562 1.00 88.94 89 SER A CA 1
ATOM 697 C C . SER A 1 89 ? -3.710 13.279 16.969 1.00 88.94 89 SER A C 1
ATOM 699 O O . SER A 1 89 ? -3.657 12.253 17.657 1.00 88.94 89 SER A O 1
ATOM 701 N N . ARG A 1 90 ? -3.224 14.445 17.410 1.00 88.06 90 ARG A N 1
ATOM 702 C CA . ARG A 1 90 ? -2.816 14.625 18.804 1.00 88.06 90 ARG A CA 1
ATOM 703 C C . ARG A 1 90 ? -3.986 14.271 19.710 1.00 88.06 90 ARG A C 1
ATOM 705 O O . ARG A 1 90 ? -5.130 14.546 19.362 1.00 88.06 90 ARG A O 1
ATOM 712 N N . ALA A 1 91 ? -3.661 13.714 20.871 1.00 89.75 91 ALA A N 1
ATOM 713 C CA . ALA A 1 91 ? -4.666 13.282 21.821 1.00 89.75 91 ALA A CA 1
ATOM 714 C C . ALA A 1 91 ? -5.667 14.402 22.120 1.00 89.75 91 ALA A C 1
ATOM 716 O O . ALA A 1 91 ? -5.284 15.497 22.540 1.00 89.75 91 ALA A O 1
ATOM 717 N N . SER A 1 92 ? -6.936 14.100 21.876 1.00 88.56 92 SER A N 1
ATOM 718 C CA . SER A 1 92 ? -8.067 14.951 22.209 1.00 88.56 92 SER A CA 1
ATOM 719 C C . SER A 1 92 ? -8.827 14.316 23.362 1.00 88.56 92 SER A C 1
ATOM 721 O O . SER A 1 92 ? -9.026 13.099 23.381 1.00 88.56 92 SER A O 1
ATOM 723 N N . GLN A 1 93 ? -9.227 15.140 24.325 1.00 89.19 93 GLN A N 1
ATOM 724 C CA . GLN A 1 93 ? -9.938 14.717 25.522 1.00 89.19 93 GLN A CA 1
ATOM 725 C C . GLN A 1 93 ? -11.189 15.577 25.706 1.00 89.19 93 GLN A C 1
ATOM 727 O O . GLN A 1 93 ? -11.167 16.787 25.466 1.00 89.19 93 GLN A O 1
ATOM 732 N N . HIS A 1 94 ? -12.271 14.959 26.163 1.00 87.00 94 HIS A N 1
ATOM 733 C CA . HIS A 1 94 ? -13.495 15.640 26.556 1.00 87.00 94 HIS A CA 1
ATOM 734 C C . HIS A 1 94 ? -14.023 15.016 27.845 1.00 87.00 94 HIS A C 1
ATOM 736 O O . HIS A 1 94 ? -14.137 13.802 27.934 1.00 87.00 94 HIS A O 1
ATOM 742 N N . GLU A 1 95 ? -14.295 15.848 28.853 1.00 89.19 95 GLU A N 1
ATOM 743 C CA . GLU A 1 95 ? -14.838 15.407 30.152 1.00 89.19 95 GLU A CA 1
ATOM 744 C C . GLU A 1 95 ? -14.019 14.302 30.847 1.00 89.19 95 GLU A C 1
ATOM 746 O O . GLU A 1 95 ? -14.552 13.472 31.571 1.00 89.19 95 GLU A O 1
ATOM 751 N N . GLY A 1 96 ? -12.696 14.310 30.661 1.00 88.50 96 GLY A N 1
ATOM 752 C CA . GLY A 1 96 ? -11.798 13.315 31.254 1.00 88.50 96 GLY A CA 1
ATOM 753 C C . GLY A 1 96 ? -11.564 12.079 30.382 1.00 88.50 96 GLY A C 1
ATOM 754 O O . GLY A 1 96 ? -10.589 11.367 30.614 1.00 88.50 96 GLY A O 1
ATOM 755 N N . GLU A 1 97 ? -12.339 11.894 29.317 1.00 92.00 97 GLU A N 1
ATOM 756 C CA . GLU A 1 97 ? -12.224 10.749 28.416 1.00 92.00 97 GLU A CA 1
ATOM 757 C C . GLU A 1 97 ? -11.471 11.116 27.136 1.00 92.00 97 GLU A C 1
ATOM 759 O O . GLU A 1 97 ? -11.737 12.145 26.504 1.00 92.00 97 GLU A O 1
ATOM 764 N N . TYR A 1 98 ? -10.504 10.284 26.748 1.00 94.00 98 TYR A N 1
ATOM 765 C CA . TYR A 1 98 ? -9.811 10.445 25.469 1.00 94.00 98 TYR A CA 1
ATOM 766 C C . TYR A 1 98 ? -10.727 10.028 24.321 1.00 94.00 98 TYR A C 1
ATOM 768 O O . TYR A 1 98 ? -11.544 9.127 24.469 1.00 94.00 98 TYR A O 1
ATOM 776 N N . ILE A 1 99 ? -10.574 10.684 23.173 1.00 91.88 99 ILE A N 1
ATOM 777 C CA . ILE A 1 99 ? -11.309 10.375 21.936 1.00 91.88 99 ILE A CA 1
ATOM 778 C C . ILE A 1 99 ? -10.333 9.901 20.856 1.00 91.88 99 ILE A C 1
ATOM 780 O O . ILE A 1 99 ? -10.575 8.914 20.169 1.00 91.88 99 ILE A O 1
ATOM 784 N N . THR A 1 100 ? -9.200 10.596 20.722 1.00 93.31 100 THR A N 1
ATOM 785 C CA . THR A 1 100 ? -8.136 10.272 19.763 1.00 93.31 100 THR A CA 1
ATOM 786 C C . THR A 1 100 ? -6.774 10.208 20.445 1.00 93.31 100 THR A C 1
ATOM 788 O O . THR A 1 100 ? -6.620 10.561 21.617 1.00 93.31 100 THR A O 1
ATOM 791 N N . GLY A 1 101 ? -5.760 9.789 19.687 1.00 92.75 101 GLY A N 1
ATOM 792 C CA . GLY A 1 101 ? -4.374 9.728 20.127 1.00 92.75 101 GLY A CA 1
ATOM 793 C C . GLY A 1 101 ? -3.893 8.291 20.263 1.00 92.75 101 GLY A C 1
ATOM 794 O O . GLY A 1 101 ? -4.274 7.575 21.189 1.00 92.75 101 GLY A O 1
ATOM 795 N N . MET A 1 102 ? -2.980 7.903 19.369 1.00 96.38 102 MET A N 1
ATOM 796 C CA . MET A 1 102 ? -2.470 6.532 19.244 1.00 96.38 102 MET A CA 1
ATOM 797 C C . MET A 1 102 ? -2.023 5.896 20.563 1.00 96.38 102 MET A C 1
ATOM 799 O O . MET A 1 102 ? -2.284 4.719 20.782 1.00 96.38 102 MET A O 1
ATOM 803 N N . ARG A 1 103 ? -1.396 6.660 21.470 1.00 94.81 103 ARG A N 1
ATOM 804 C CA . ARG A 1 103 ? -0.964 6.146 22.781 1.00 94.81 103 ARG A CA 1
ATOM 805 C C . ARG A 1 103 ? -2.134 5.567 23.579 1.00 94.81 103 ARG A C 1
ATOM 807 O O . ARG A 1 103 ? -2.027 4.458 24.089 1.00 94.81 103 ARG A O 1
ATOM 814 N N . TYR A 1 104 ? -3.224 6.320 23.693 1.00 96.19 104 TYR A N 1
ATOM 815 C CA . TYR A 1 104 ? -4.385 5.929 24.492 1.00 96.19 104 TYR A CA 1
ATOM 816 C C . TYR A 1 104 ? -5.194 4.839 23.793 1.00 96.19 104 TYR A C 1
ATOM 818 O O . TYR A 1 104 ? -5.694 3.935 24.451 1.00 96.19 104 TYR A O 1
ATOM 826 N N . ILE A 1 105 ? -5.232 4.864 22.457 1.00 98.31 105 ILE A N 1
ATOM 827 C CA . ILE A 1 105 ? -5.859 3.811 21.654 1.00 98.31 105 ILE A CA 1
ATOM 828 C C . ILE A 1 105 ? -5.155 2.467 21.855 1.00 98.31 105 ILE A C 1
ATOM 830 O O . ILE A 1 105 ? -5.815 1.471 22.141 1.00 98.31 105 ILE A O 1
ATOM 834 N N . MET A 1 106 ? -3.824 2.432 21.749 1.00 98.19 106 MET A N 1
ATOM 835 C CA . MET A 1 106 ? -3.056 1.200 21.957 1.00 98.19 106 MET A CA 1
ATOM 836 C C . MET A 1 106 ? -3.129 0.738 23.416 1.00 98.19 106 MET A C 1
ATOM 838 O O . MET A 1 106 ? -3.332 -0.444 23.663 1.00 98.19 106 MET A O 1
ATOM 842 N N . GLN A 1 107 ? -3.087 1.660 24.386 1.00 96.75 107 GLN A N 1
ATOM 843 C CA . GLN A 1 107 ? -3.286 1.324 25.801 1.00 96.75 107 GLN A CA 1
ATOM 844 C C . GLN A 1 107 ? -4.657 0.676 26.059 1.00 96.75 107 GLN A C 1
ATOM 846 O O . GLN A 1 107 ? -4.747 -0.307 26.799 1.00 96.75 107 GLN A O 1
ATOM 851 N N . HIS A 1 108 ? -5.724 1.211 25.457 1.00 98.19 108 HIS A N 1
ATOM 852 C CA . HIS A 1 108 ? -7.065 0.641 25.587 1.00 98.19 108 HIS A CA 1
ATOM 853 C C . HIS A 1 108 ? -7.160 -0.723 24.905 1.00 98.19 108 HIS A C 1
ATOM 855 O O . HIS A 1 108 ? -7.715 -1.649 25.490 1.00 98.19 108 HIS A O 1
ATOM 861 N N . ALA A 1 109 ? -6.546 -0.890 23.729 1.00 98.56 109 ALA A N 1
ATOM 862 C CA . ALA A 1 109 ? -6.456 -2.184 23.052 1.00 98.56 109 ALA A CA 1
ATOM 863 C C . ALA A 1 109 ? -5.800 -3.251 23.938 1.00 98.56 109 ALA A C 1
ATOM 865 O O . ALA A 1 109 ? -6.379 -4.323 24.124 1.00 98.56 109 ALA A O 1
ATOM 866 N N . SER A 1 110 ? -4.658 -2.945 24.562 1.00 97.94 110 SER A N 1
ATOM 867 C CA . SER A 1 110 ? -3.992 -3.847 25.508 1.00 97.94 110 SER A CA 1
ATOM 868 C C . SER A 1 110 ? -4.892 -4.198 26.697 1.00 97.94 110 SER A C 1
ATOM 870 O O . SER A 1 110 ? -5.026 -5.370 27.051 1.00 97.94 110 SER A O 1
ATOM 872 N N . ALA A 1 111 ? -5.576 -3.211 27.287 1.00 98.00 111 ALA A N 1
ATOM 873 C CA . ALA A 1 111 ? -6.486 -3.441 28.410 1.00 98.00 111 ALA A CA 1
ATOM 874 C C . ALA A 1 111 ? -7.691 -4.316 28.025 1.00 98.00 111 ALA A C 1
ATOM 876 O O . ALA A 1 111 ? -8.065 -5.228 28.765 1.00 98.00 111 ALA A O 1
ATOM 877 N N . MET A 1 112 ? -8.292 -4.072 26.859 1.00 98.44 112 MET A N 1
ATOM 878 C CA . MET A 1 112 ? -9.422 -4.860 26.366 1.00 98.44 112 MET A CA 1
ATOM 879 C C . MET A 1 112 ? -8.992 -6.256 25.882 1.00 98.44 112 MET A C 1
ATOM 881 O O . MET A 1 112 ? -9.798 -7.187 25.892 1.00 98.44 112 MET A O 1
ATOM 885 N N . ARG A 1 113 ? -7.724 -6.437 25.498 1.00 98.12 113 ARG A N 1
ATOM 886 C CA . ARG A 1 113 ? -7.122 -7.745 25.192 1.00 98.12 113 ARG A CA 1
ATOM 887 C C . ARG A 1 113 ? -6.916 -8.583 26.448 1.00 98.12 113 ARG A C 1
ATOM 889 O O . ARG A 1 113 ? -7.200 -9.777 26.419 1.00 98.12 113 ARG A O 1
ATOM 896 N N . GLU A 1 114 ? -6.513 -7.988 27.571 1.00 98.06 114 GLU A N 1
ATOM 897 C CA . GLU A 1 114 ? -6.440 -8.721 28.850 1.00 98.06 114 GLU A CA 1
ATOM 898 C C . GLU A 1 114 ? -7.812 -9.223 29.331 1.00 98.06 114 GLU A C 1
ATOM 900 O O . GLU A 1 114 ? -7.886 -10.202 30.071 1.00 98.06 114 GLU A O 1
ATOM 905 N N . LYS A 1 115 ? -8.906 -8.615 28.858 1.00 97.88 115 LYS A N 1
ATOM 906 C CA . LYS A 1 115 ? -10.278 -9.096 29.086 1.00 97.88 115 LYS A CA 1
ATOM 907 C C . LYS A 1 115 ? -10.723 -10.215 28.129 1.00 97.88 115 LYS A C 1
ATOM 909 O O . LYS A 1 115 ? -11.813 -10.752 28.301 1.00 97.88 115 LYS A O 1
ATOM 914 N N . GLY A 1 116 ? -9.888 -10.594 27.160 1.00 96.00 116 GLY A N 1
ATOM 915 C CA . GLY A 1 116 ? -10.126 -11.709 26.239 1.00 96.00 116 GLY A CA 1
ATOM 916 C C . GLY A 1 116 ? -10.585 -11.320 24.832 1.00 96.00 116 GLY A C 1
ATOM 917 O O . GLY A 1 116 ? -10.770 -12.209 24.004 1.00 96.00 116 GLY A O 1
ATOM 918 N N . GLY A 1 117 ? -10.754 -10.030 24.530 1.00 97.38 117 GLY A N 1
ATOM 919 C CA . GLY A 1 117 ? -11.107 -9.602 23.177 1.00 97.38 117 GLY A CA 1
ATOM 920 C C . GLY A 1 117 ? -9.937 -9.682 22.189 1.00 97.38 117 GLY A C 1
ATOM 921 O O . GLY A 1 117 ? -8.766 -9.691 22.579 1.00 97.38 117 GLY A O 1
ATOM 922 N N . ARG A 1 118 ? -10.275 -9.735 20.896 1.00 98.38 118 ARG A N 1
ATOM 923 C CA . ARG A 1 118 ? -9.329 -9.828 19.774 1.00 98.38 118 ARG A CA 1
ATOM 924 C C . ARG A 1 118 ? -9.400 -8.562 18.925 1.00 98.38 118 ARG A C 1
ATOM 926 O O . ARG A 1 118 ? -10.491 -8.169 18.514 1.00 98.38 118 ARG A O 1
ATOM 933 N N . TYR A 1 119 ? -8.253 -7.955 18.633 1.00 98.81 119 TYR A N 1
ATOM 934 C CA . TYR A 1 119 ? -8.177 -6.665 17.940 1.00 98.81 119 TYR A CA 1
ATOM 935 C C . TYR A 1 119 ? -7.136 -6.700 16.831 1.00 98.81 119 TYR A C 1
ATOM 937 O O . TYR A 1 119 ? -6.024 -7.178 17.042 1.00 98.81 119 TYR A O 1
ATOM 945 N N . VAL A 1 120 ? -7.490 -6.170 15.664 1.00 98.88 120 VAL A N 1
ATOM 946 C CA . VAL A 1 120 ? -6.642 -6.118 14.473 1.00 98.88 120 VAL A CA 1
ATOM 947 C C . VAL A 1 120 ? -6.580 -4.677 13.979 1.00 98.88 120 VAL A C 1
ATOM 949 O O . VAL A 1 120 ? -7.581 -4.120 13.537 1.00 98.88 120 VAL A O 1
ATOM 952 N N . PHE A 1 121 ? -5.403 -4.067 14.038 1.00 98.81 121 PHE A N 1
ATOM 953 C CA . PHE A 1 121 ? -5.193 -2.676 13.648 1.00 98.81 121 PHE A CA 1
ATOM 954 C C . PHE A 1 121 ? -4.350 -2.569 12.383 1.00 98.81 121 PHE A C 1
ATOM 956 O O . PHE A 1 121 ? -3.311 -3.215 12.282 1.00 98.81 121 PHE A O 1
ATOM 963 N N . LEU A 1 122 ? -4.747 -1.701 11.452 1.00 98.31 122 LEU A N 1
ATOM 964 C CA . LEU A 1 122 ? -3.895 -1.254 10.351 1.00 98.31 122 LEU A CA 1
ATOM 965 C C . LEU A 1 122 ? -3.233 0.065 10.754 1.00 98.31 122 LEU A C 1
ATOM 967 O O . LEU A 1 122 ? -3.900 1.093 10.836 1.00 98.31 122 LEU A O 1
ATOM 971 N N . ILE A 1 123 ? -1.926 0.039 11.019 1.00 97.56 123 ILE A N 1
ATOM 972 C CA . ILE A 1 123 ? -1.189 1.204 11.524 1.00 97.56 123 ILE A CA 1
ATOM 973 C C . ILE A 1 123 ? 0.132 1.418 10.792 1.00 97.56 123 ILE A C 1
ATOM 975 O O . ILE A 1 123 ? 0.707 0.508 10.200 1.00 97.56 123 ILE A O 1
ATOM 979 N N . LYS A 1 124 ? 0.662 2.640 10.855 1.00 95.62 124 LYS A N 1
ATOM 980 C CA . LYS A 1 124 ? 2.037 2.944 10.464 1.00 95.62 124 LYS A CA 1
ATOM 981 C C . LYS A 1 124 ? 3.023 2.088 11.270 1.00 95.62 124 LYS A C 1
ATOM 983 O O . LYS A 1 124 ? 2.996 2.107 12.498 1.00 95.62 124 LYS A O 1
ATOM 988 N N . ALA A 1 125 ? 3.952 1.432 10.578 1.00 95.88 125 ALA A N 1
ATOM 989 C CA . ALA A 1 125 ? 5.129 0.805 11.167 1.00 95.88 125 ALA A CA 1
ATOM 990 C C . ALA A 1 125 ? 6.077 1.895 11.694 1.00 95.88 125 ALA A C 1
ATOM 992 O O . ALA A 1 125 ? 6.897 2.440 10.952 1.00 95.88 125 ALA A O 1
ATOM 993 N N . ALA A 1 126 ? 5.906 2.269 12.961 1.00 93.00 126 ALA A N 1
ATOM 994 C CA . ALA A 1 126 ? 6.579 3.404 13.582 1.00 93.00 126 ALA A CA 1
ATOM 995 C C . ALA A 1 126 ? 7.249 2.994 14.897 1.00 93.00 126 ALA A C 1
ATOM 997 O O . ALA A 1 126 ? 6.902 3.494 15.957 1.00 93.00 126 ALA A O 1
ATOM 998 N N . THR A 1 127 ? 8.229 2.094 14.830 1.00 92.50 127 THR A N 1
ATOM 999 C CA . THR A 1 127 ? 8.919 1.542 16.013 1.00 92.50 127 THR A CA 1
ATOM 1000 C C . THR A 1 127 ? 9.669 2.582 16.853 1.00 92.50 127 THR A C 1
ATOM 1002 O O . THR A 1 127 ? 10.059 2.292 17.976 1.00 92.50 127 THR A O 1
ATOM 1005 N N . SER A 1 128 ? 9.886 3.794 16.331 1.00 90.69 128 SER A N 1
ATOM 1006 C CA . SER A 1 128 ? 10.445 4.926 17.080 1.00 90.69 128 SER A CA 1
ATOM 1007 C C . SER A 1 128 ? 9.408 5.686 17.911 1.00 90.69 128 SER A C 1
ATOM 1009 O O . SER A 1 128 ? 9.770 6.553 18.703 1.00 90.69 128 SER A O 1
ATOM 1011 N N . GLU A 1 129 ? 8.119 5.441 17.684 1.00 90.44 129 GLU A N 1
ATOM 1012 C CA . GLU A 1 129 ? 7.038 6.135 18.365 1.00 90.44 129 GLU A CA 1
ATOM 1013 C C . GLU A 1 129 ? 6.685 5.441 19.678 1.00 90.44 129 GLU A C 1
ATOM 1015 O O . GLU A 1 129 ? 6.510 4.232 19.751 1.00 90.44 129 GLU A O 1
ATOM 1020 N N . VAL A 1 130 ? 6.461 6.243 20.711 1.00 89.81 130 VAL A N 1
ATOM 1021 C CA . VAL A 1 130 ? 6.066 5.818 22.067 1.00 89.81 130 VAL A CA 1
ATOM 1022 C C . VAL A 1 130 ? 4.725 5.083 22.162 1.00 89.81 130 VAL A C 1
ATOM 1024 O O . VAL A 1 130 ? 4.370 4.607 23.237 1.00 89.81 130 VAL A O 1
ATOM 1027 N N . TRP A 1 131 ? 3.933 5.094 21.091 1.00 93.12 131 TRP A N 1
ATOM 1028 C CA . TRP A 1 131 ? 2.660 4.382 21.000 1.00 93.12 131 TRP A CA 1
ATOM 1029 C C . TRP A 1 131 ? 2.782 3.071 20.227 1.00 93.12 131 TRP A C 1
ATOM 1031 O O . TRP A 1 131 ? 1.793 2.354 20.139 1.00 93.12 131 TRP A O 1
ATOM 1041 N N . TRP A 1 132 ? 3.948 2.759 19.653 1.00 97.25 132 TRP A N 1
ATOM 1042 C CA . TRP A 1 132 ? 4.155 1.481 18.987 1.00 97.25 132 TRP A CA 1
ATOM 1043 C C . TRP A 1 132 ? 3.889 0.332 19.977 1.00 97.25 132 TRP A C 1
ATOM 1045 O O . TRP A 1 132 ? 4.496 0.314 21.050 1.00 97.25 132 TRP A O 1
ATOM 1055 N N . PRO A 1 133 ? 2.971 -0.597 19.663 1.00 95.44 133 PRO A N 1
ATOM 1056 C CA . PRO A 1 133 ? 2.525 -1.599 20.623 1.00 95.44 133 PRO A CA 1
ATOM 1057 C C . PRO A 1 133 ? 3.509 -2.769 20.698 1.00 95.44 133 PRO A C 1
ATOM 1059 O O . PRO A 1 133 ? 3.402 -3.750 19.964 1.00 95.44 133 PRO A O 1
ATOM 1062 N N . GLU A 1 134 ? 4.491 -2.661 21.591 1.00 94.44 134 GLU A N 1
ATOM 1063 C CA . GLU A 1 134 ? 5.483 -3.719 21.839 1.00 94.44 134 GLU A CA 1
ATOM 1064 C C . GLU A 1 134 ? 4.874 -4.991 22.455 1.00 94.44 134 GLU A C 1
ATOM 1066 O O . GLU A 1 134 ? 5.475 -6.060 22.377 1.00 94.44 134 GLU A O 1
ATOM 1071 N N . ASP A 1 135 ? 3.686 -4.888 23.053 1.00 95.44 135 ASP A N 1
ATOM 1072 C CA . ASP A 1 135 ? 2.953 -5.977 23.702 1.00 95.44 135 ASP A CA 1
ATOM 1073 C C . ASP A 1 135 ? 1.932 -6.680 22.787 1.00 95.44 135 ASP A C 1
ATOM 1075 O O . ASP A 1 135 ? 1.177 -7.539 23.256 1.00 95.44 135 ASP A O 1
ATOM 1079 N N . ALA A 1 136 ? 1.907 -6.342 21.493 1.00 98.19 136 ALA A N 1
ATOM 1080 C CA . ALA A 1 136 ? 1.085 -7.030 20.504 1.00 98.19 136 ALA A CA 1
ATOM 1081 C C . ALA A 1 136 ? 1.477 -8.513 20.359 1.00 98.19 136 ALA A C 1
ATOM 1083 O O . ALA A 1 136 ? 2.651 -8.879 20.404 1.00 98.19 136 ALA A O 1
ATOM 1084 N N . ASP A 1 137 ? 0.486 -9.376 20.124 1.00 98.69 137 ASP A N 1
ATOM 1085 C CA . ASP A 1 137 ? 0.693 -10.820 19.949 1.00 98.69 137 ASP A CA 1
ATOM 1086 C C . ASP A 1 137 ? 1.239 -11.179 18.564 1.00 98.69 137 ASP A C 1
ATOM 1088 O O . ASP A 1 137 ? 1.949 -12.176 18.402 1.00 98.69 137 ASP A O 1
ATOM 1092 N N . HIS A 1 138 ? 0.905 -10.367 17.560 1.00 98.69 138 HIS A N 1
ATOM 1093 C CA . HIS A 1 138 ? 1.434 -10.494 16.212 1.00 98.69 138 HIS A CA 1
ATOM 1094 C C . HIS A 1 138 ? 1.597 -9.134 15.542 1.00 98.69 138 HIS A C 1
ATOM 1096 O O . HIS A 1 138 ? 0.701 -8.293 15.598 1.00 98.69 138 HIS A O 1
ATOM 1102 N N . VAL A 1 139 ? 2.698 -8.955 14.817 1.00 98.69 139 VAL A N 1
ATOM 1103 C CA . VAL A 1 139 ? 2.880 -7.831 13.895 1.00 98.69 139 VAL A CA 1
ATOM 1104 C C . VAL A 1 139 ? 3.226 -8.352 12.505 1.00 98.69 139 VAL A C 1
ATOM 1106 O O . VAL A 1 139 ? 4.281 -8.949 12.289 1.00 98.69 139 VAL A O 1
ATOM 1109 N N . ALA A 1 140 ? 2.357 -8.085 11.537 1.00 98.44 140 ALA A N 1
ATOM 1110 C CA . ALA A 1 140 ? 2.604 -8.370 10.134 1.00 98.44 140 ALA A CA 1
ATOM 1111 C C . ALA A 1 140 ? 3.019 -7.088 9.400 1.00 98.44 140 ALA A C 1
ATOM 1113 O O . ALA A 1 140 ? 2.202 -6.199 9.157 1.00 98.44 140 ALA A O 1
ATOM 1114 N N . PHE A 1 141 ? 4.296 -6.977 9.036 1.00 98.38 141 PHE A N 1
ATOM 1115 C CA . PHE A 1 141 ? 4.806 -5.823 8.296 1.00 98.38 141 PHE A CA 1
ATOM 1116 C C . PHE A 1 141 ? 4.415 -5.902 6.821 1.00 98.38 141 PHE A C 1
ATOM 1118 O O . PHE A 1 141 ? 4.624 -6.921 6.159 1.00 98.38 141 PHE A O 1
ATOM 1125 N N . ILE A 1 142 ? 3.895 -4.807 6.277 1.00 97.38 142 ILE A N 1
ATOM 1126 C CA . ILE A 1 142 ? 3.407 -4.780 4.902 1.00 97.38 142 ILE A CA 1
ATOM 1127 C C . ILE A 1 142 ? 4.543 -4.334 3.980 1.00 97.38 142 ILE A C 1
ATOM 1129 O O . ILE A 1 142 ? 5.076 -3.228 4.098 1.00 97.38 142 ILE A O 1
ATOM 1133 N N . ARG A 1 143 ? 4.928 -5.206 3.045 1.00 95.62 143 ARG A N 1
ATOM 1134 C CA . ARG A 1 143 ? 5.890 -4.896 1.984 1.00 95.62 143 ARG A CA 1
ATOM 1135 C C . ARG A 1 143 ? 5.173 -4.160 0.860 1.00 95.62 143 ARG A C 1
ATOM 1137 O O . ARG A 1 143 ? 4.362 -4.740 0.147 1.00 95.62 143 ARG A O 1
ATOM 1144 N N . GLY A 1 144 ? 5.490 -2.879 0.717 1.00 92.62 144 GLY A N 1
ATOM 1145 C CA . GLY A 1 144 ? 4.815 -1.954 -0.192 1.00 92.62 144 GLY A CA 1
ATOM 1146 C C . GLY A 1 144 ? 4.132 -0.818 0.567 1.00 92.62 144 GLY A C 1
ATOM 1147 O O . GLY A 1 144 ? 4.106 -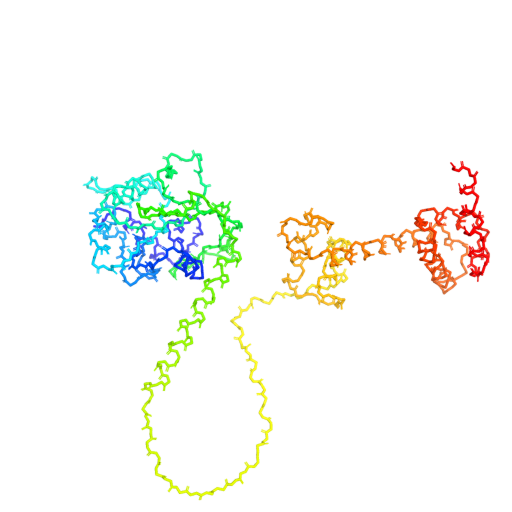0.790 1.798 1.00 92.62 144 GLY A O 1
ATOM 1148 N N . ARG A 1 145 ? 3.620 0.167 -0.172 1.00 90.81 145 ARG A N 1
ATOM 1149 C CA . ARG A 1 145 ? 2.850 1.290 0.381 1.00 90.81 145 ARG A CA 1
ATOM 1150 C C . ARG A 1 145 ? 1.384 1.102 0.033 1.00 90.81 145 ARG A C 1
ATOM 1152 O O . ARG A 1 145 ? 1.056 0.995 -1.148 1.00 90.81 145 ARG A O 1
ATOM 1159 N N . ILE A 1 146 ? 0.543 1.039 1.058 1.00 90.94 146 ILE A N 1
ATOM 1160 C CA . ILE A 1 146 ? -0.910 0.961 0.911 1.00 90.94 146 ILE A CA 1
ATOM 1161 C C . ILE A 1 146 ? -1.461 2.354 0.587 1.00 90.94 146 ILE A C 1
ATOM 1163 O O . ILE A 1 146 ? -1.007 3.354 1.146 1.00 90.94 146 ILE A O 1
ATOM 1167 N N . GLY A 1 147 ? -2.419 2.414 -0.336 1.00 89.75 147 GLY A N 1
ATOM 1168 C CA . GLY A 1 147 ? -3.251 3.594 -0.553 1.00 89.75 147 GLY A CA 1
ATOM 1169 C C . GLY A 1 147 ? -4.412 3.643 0.442 1.00 89.75 147 GLY A C 1
ATOM 1170 O O . GLY A 1 147 ? -4.909 2.606 0.874 1.00 89.75 147 GLY A O 1
ATOM 1171 N N . PHE A 1 148 ? -4.838 4.850 0.800 1.00 92.94 148 PHE A N 1
ATOM 1172 C CA . PHE A 1 148 ? -6.051 5.076 1.583 1.00 92.94 148 PHE A CA 1
ATOM 1173 C C . PHE A 1 148 ? -7.033 5.883 0.743 1.00 92.94 148 PHE A C 1
ATOM 1175 O O . PHE A 1 148 ? -6.624 6.744 -0.039 1.00 92.94 148 PHE A O 1
ATOM 1182 N N . ASP A 1 149 ? -8.318 5.622 0.941 1.00 93.69 149 ASP A N 1
ATOM 1183 C CA . ASP A 1 149 ? -9.386 6.298 0.223 1.00 93.69 149 ASP A CA 1
ATOM 1184 C C . ASP A 1 149 ? -9.770 7.594 0.929 1.00 93.69 149 ASP A C 1
ATOM 1186 O O . ASP A 1 149 ? -9.760 7.705 2.161 1.00 93.69 149 ASP A O 1
ATOM 1190 N N . LEU A 1 150 ? -10.175 8.575 0.132 1.00 94.50 150 LEU A N 1
ATOM 1191 C CA . LEU A 1 150 ? -10.774 9.793 0.651 1.00 94.50 150 LEU A CA 1
ATOM 1192 C C . LEU A 1 150 ? -12.163 9.506 1.245 1.00 94.50 150 LEU A C 1
ATOM 1194 O O . LEU A 1 150 ? -12.876 8.593 0.795 1.00 94.50 150 LEU A O 1
ATOM 1198 N N . PRO A 1 151 ? -12.582 10.276 2.261 1.00 94.00 151 PRO A N 1
ATOM 1199 C CA . PRO A 1 151 ? -13.950 10.209 2.743 1.00 94.00 151 PRO A CA 1
ATOM 1200 C C . PRO A 1 151 ? -14.940 10.643 1.662 1.00 94.00 151 PRO A C 1
ATOM 1202 O O . PRO A 1 151 ? -14.628 11.486 0.825 1.00 94.00 151 PRO A O 1
ATOM 1205 N N . LYS A 1 152 ? -16.152 10.074 1.688 1.00 92.38 152 LYS A N 1
ATOM 1206 C CA . LYS A 1 152 ? -17.186 10.324 0.666 1.00 92.38 152 LYS A CA 1
ATOM 1207 C C . LYS A 1 152 ? -17.593 11.798 0.574 1.00 92.38 152 LYS A C 1
ATOM 1209 O O . LYS A 1 152 ? -17.954 12.264 -0.499 1.00 92.38 152 LYS A O 1
ATOM 1214 N N . TRP A 1 153 ? -17.498 12.530 1.682 1.00 93.12 153 TRP A N 1
ATOM 1215 C CA . TRP A 1 153 ? -17.789 13.962 1.760 1.00 93.12 153 TRP A CA 1
ATOM 1216 C C . TRP A 1 153 ? -16.642 14.862 1.262 1.00 93.12 153 TRP A C 1
ATOM 1218 O O . TRP A 1 153 ? -16.803 16.081 1.220 1.00 93.12 153 TRP A O 1
ATOM 1228 N N . PHE A 1 154 ? -15.478 14.311 0.894 1.00 95.25 154 PHE A N 1
ATOM 1229 C CA . PHE A 1 154 ? -14.360 15.116 0.407 1.00 95.25 154 PHE A CA 1
ATOM 1230 C C . PHE A 1 154 ? -14.669 15.725 -0.963 1.00 95.25 154 PHE A C 1
ATOM 1232 O O . PHE A 1 154 ? -14.835 15.028 -1.960 1.00 95.25 154 PHE A O 1
ATOM 1239 N N . ILE A 1 155 ? -14.659 17.053 -1.012 1.00 96.25 155 ILE A N 1
ATOM 1240 C CA . ILE A 1 155 ? -14.797 17.840 -2.242 1.00 96.25 155 ILE A CA 1
ATOM 1241 C C . ILE A 1 155 ? -13.479 18.587 -2.479 1.00 96.25 155 ILE A C 1
ATOM 1243 O O . ILE A 1 155 ? -13.142 19.434 -1.649 1.00 96.25 155 ILE A O 1
ATOM 1247 N N . PRO A 1 156 ? -12.723 18.326 -3.560 1.00 96.00 156 PRO A N 1
ATOM 1248 C CA . PRO A 1 156 ? -11.415 18.941 -3.777 1.00 96.00 156 PRO A CA 1
ATOM 1249 C C . PRO A 1 156 ? -11.524 20.450 -4.031 1.00 96.00 156 PRO A C 1
ATOM 1251 O O . PRO A 1 156 ? -12.307 20.907 -4.858 1.00 96.00 156 PRO A O 1
ATOM 1254 N N . LYS A 1 157 ? -10.681 21.245 -3.364 1.00 95.56 157 LYS A N 1
ATOM 1255 C CA . LYS A 1 157 ? -10.595 22.704 -3.573 1.00 95.56 157 LYS A CA 1
ATOM 1256 C C . LYS A 1 157 ? -10.069 23.110 -4.953 1.00 95.56 157 LYS A C 1
ATOM 1258 O O . LYS A 1 157 ? -10.328 24.224 -5.398 1.00 95.56 157 LYS A O 1
ATOM 1263 N N . ASN A 1 158 ? -9.273 22.259 -5.596 1.00 94.44 158 ASN A N 1
ATOM 1264 C CA . ASN A 1 158 ? -8.718 22.464 -6.936 1.00 94.44 158 ASN A CA 1
ATOM 1265 C C . ASN A 1 158 ? -8.131 21.152 -7.483 1.00 94.44 158 ASN A C 1
ATOM 1267 O O . ASN A 1 158 ? -7.951 20.192 -6.736 1.00 94.44 158 ASN A O 1
ATOM 1271 N N . GLU A 1 159 ? -7.753 21.148 -8.762 1.00 90.69 159 GLU A N 1
ATOM 1272 C CA . GLU A 1 159 ? -7.147 20.009 -9.477 1.00 90.69 159 GLU A CA 1
ATOM 1273 C C . GLU A 1 159 ? -5.839 19.488 -8.854 1.00 90.69 159 GLU A C 1
ATOM 1275 O O . GLU A 1 159 ? -5.399 18.393 -9.172 1.00 90.69 159 GLU A O 1
ATOM 1280 N N . LYS A 1 160 ? -5.205 20.234 -7.935 1.00 89.69 160 LYS A N 1
ATOM 1281 C CA . LYS A 1 160 ? -3.993 19.776 -7.232 1.00 89.69 160 LYS A CA 1
ATOM 1282 C C . LYS A 1 160 ? -4.299 18.874 -6.034 1.00 89.69 160 LYS A C 1
ATOM 1284 O O . LYS A 1 160 ? -3.370 18.359 -5.420 1.00 89.69 160 LYS A O 1
ATOM 1289 N N . GLN A 1 161 ? -5.568 18.708 -5.658 1.00 89.69 161 GLN A N 1
ATOM 1290 C CA . GLN A 1 161 ? -5.984 17.886 -4.518 1.00 89.69 161 GLN A CA 1
ATOM 1291 C C . GLN A 1 161 ? -6.119 16.401 -4.900 1.00 89.69 161 GLN A C 1
ATOM 1293 O O . GLN A 1 161 ? -7.130 15.770 -4.598 1.00 89.69 161 GLN A O 1
ATOM 1298 N N . VAL A 1 162 ? -5.098 15.848 -5.561 1.00 84.50 162 VAL A N 1
ATOM 1299 C CA . VAL A 1 162 ? -5.048 14.434 -5.964 1.00 84.50 162 VAL A CA 1
ATOM 1300 C C . VAL A 1 162 ? -4.341 13.619 -4.878 1.00 84.50 162 VAL A C 1
ATOM 1302 O O . VAL A 1 162 ? -3.197 13.937 -4.535 1.00 84.50 162 VAL A O 1
ATOM 1305 N N . PRO A 1 163 ? -4.994 12.599 -4.292 1.00 79.88 163 PRO A N 1
ATOM 1306 C CA . PRO A 1 163 ? -4.381 11.774 -3.262 1.00 79.88 163 PRO A CA 1
ATOM 1307 C C . PRO A 1 163 ? -3.187 11.002 -3.836 1.00 79.88 163 PRO A C 1
ATOM 1309 O O . PRO A 1 163 ? -3.276 10.365 -4.882 1.00 79.88 163 PRO A O 1
ATOM 1312 N N . THR A 1 164 ? -2.062 11.028 -3.128 1.00 71.88 164 THR A N 1
ATOM 1313 C CA . THR A 1 164 ? -0.917 10.156 -3.406 1.00 71.88 164 THR A CA 1
ATOM 1314 C C . THR A 1 164 ? -0.904 8.999 -2.412 1.00 71.88 164 THR A C 1
ATOM 1316 O O . THR A 1 164 ? -1.394 9.143 -1.292 1.00 71.88 164 THR A O 1
ATOM 1319 N N . GLY A 1 165 ? -0.322 7.857 -2.790 1.00 69.12 165 GLY A N 1
ATOM 1320 C CA . GLY A 1 165 ? -0.180 6.711 -1.883 1.00 69.12 165 GLY A CA 1
ATOM 1321 C C . GLY A 1 165 ? 0.482 7.090 -0.550 1.00 69.12 165 GLY A C 1
ATOM 1322 O O . GLY A 1 165 ? 1.223 8.075 -0.475 1.00 69.12 165 GLY A O 1
ATOM 1323 N N . ALA A 1 166 ? 0.224 6.317 0.511 1.00 75.69 166 ALA A N 1
ATOM 1324 C CA . ALA A 1 166 ? 0.753 6.645 1.830 1.00 75.69 166 ALA A CA 1
ATOM 1325 C C . ALA A 1 166 ? 2.286 6.735 1.807 1.00 75.69 166 ALA A C 1
ATOM 1327 O O . ALA A 1 166 ? 2.982 5.822 1.361 1.00 75.69 166 ALA A O 1
ATOM 1328 N N . PHE A 1 167 ? 2.832 7.817 2.361 1.00 78.31 167 PHE A N 1
ATOM 1329 C CA . PHE A 1 167 ? 4.281 8.032 2.440 1.00 78.31 167 PHE A CA 1
ATOM 1330 C C . PHE A 1 167 ? 4.972 7.177 3.518 1.00 78.31 167 PHE A C 1
ATOM 1332 O O . PHE A 1 167 ? 6.181 7.284 3.718 1.00 78.31 167 PHE A O 1
ATOM 1339 N N . PHE A 1 168 ? 4.233 6.318 4.224 1.00 85.50 168 PHE A N 1
ATOM 1340 C CA . PHE A 1 168 ? 4.728 5.550 5.361 1.00 85.50 168 PHE A CA 1
ATOM 1341 C C . PHE A 1 168 ? 4.567 4.036 5.178 1.00 85.50 168 PHE A C 1
ATOM 1343 O O . PHE A 1 168 ? 3.679 3.562 4.475 1.00 85.50 168 PHE A O 1
ATOM 1350 N N . ALA A 1 169 ? 5.445 3.262 5.821 1.00 92.50 169 ALA A N 1
ATOM 1351 C CA . ALA A 1 169 ? 5.310 1.808 5.896 1.00 92.50 169 ALA A CA 1
ATOM 1352 C C . ALA A 1 169 ? 4.122 1.429 6.786 1.00 92.50 169 ALA A C 1
ATOM 1354 O O . ALA A 1 169 ? 3.957 2.021 7.850 1.00 92.50 169 ALA A O 1
ATOM 1355 N N . GLY A 1 170 ? 3.317 0.454 6.362 1.00 96.00 170 GLY A N 1
ATOM 1356 C CA . GLY A 1 170 ? 2.181 -0.061 7.128 1.00 96.00 170 GLY A CA 1
ATOM 1357 C C . GLY A 1 170 ? 2.495 -1.389 7.819 1.00 96.00 170 GLY A C 1
ATOM 1358 O O . GLY A 1 170 ? 3.368 -2.140 7.382 1.00 96.00 170 GLY A O 1
ATOM 1359 N N . ALA A 1 171 ? 1.764 -1.683 8.885 1.00 98.12 171 ALA A N 1
ATOM 1360 C CA . ALA A 1 171 ? 1.749 -2.959 9.577 1.00 98.12 171 ALA A CA 1
ATOM 1361 C C . ALA A 1 171 ? 0.317 -3.300 10.005 1.00 98.12 171 ALA A C 1
ATOM 1363 O O . ALA A 1 171 ? -0.461 -2.410 10.353 1.00 98.12 171 ALA A O 1
ATOM 1364 N N . VAL A 1 172 ? -0.004 -4.592 10.000 1.00 98.62 172 VAL A N 1
ATOM 1365 C CA . VAL A 1 172 ? -1.184 -5.126 10.682 1.00 98.62 172 VAL A CA 1
ATOM 1366 C C . VAL A 1 172 ? -0.744 -5.606 12.058 1.00 98.62 172 VAL A C 1
ATOM 1368 O O . VAL A 1 172 ? 0.133 -6.463 12.161 1.00 98.62 172 VAL A O 1
ATOM 1371 N N . VAL A 1 173 ? -1.327 -5.046 13.110 1.00 98.69 173 VAL A N 1
ATOM 1372 C CA . VAL A 1 173 ? -1.032 -5.395 14.501 1.00 98.69 173 VAL A CA 1
ATOM 1373 C C . VAL A 1 173 ? -2.205 -6.158 15.087 1.00 98.69 173 VAL A C 1
ATOM 1375 O O . VAL A 1 173 ? -3.339 -5.698 15.005 1.00 98.69 173 VAL A O 1
ATOM 1378 N N . VAL A 1 174 ? -1.929 -7.306 15.698 1.00 98.81 174 VAL A N 1
ATOM 1379 C CA . VAL A 1 174 ? -2.936 -8.172 16.309 1.00 98.81 174 VAL A CA 1
ATOM 1380 C C . VAL A 1 174 ? -2.704 -8.257 17.812 1.00 98.81 174 VAL A C 1
ATOM 1382 O O . VAL A 1 174 ? -1.618 -8.617 18.267 1.00 98.81 174 VAL A O 1
ATOM 1385 N N . PHE A 1 175 ? -3.758 -7.980 18.571 1.00 98.81 175 PHE A N 1
ATOM 1386 C CA . PHE A 1 175 ? -3.862 -8.255 19.998 1.00 98.81 175 PHE A CA 1
ATOM 1387 C C . PHE A 1 175 ? -4.837 -9.417 20.184 1.00 98.81 175 PHE A C 1
ATOM 1389 O O . PHE A 1 175 ? -6.033 -9.279 19.935 1.00 98.81 175 PHE A O 1
ATOM 1396 N N . ASP A 1 176 ? -4.323 -10.572 20.588 1.00 98.06 176 ASP A N 1
ATOM 1397 C CA . ASP A 1 176 ? -5.057 -11.823 20.743 1.00 98.06 176 ASP A CA 1
ATOM 1398 C C . ASP A 1 176 ? -4.267 -12.798 21.639 1.00 98.06 176 ASP A C 1
ATOM 1400 O O . ASP A 1 176 ? -3.336 -13.462 21.182 1.00 98.06 176 ASP A O 1
ATOM 1404 N N . LYS A 1 177 ? -4.677 -12.964 22.908 1.00 97.06 177 LYS A N 1
ATOM 1405 C CA . LYS A 1 177 ? -4.045 -13.914 23.860 1.00 97.06 177 LYS A CA 1
ATOM 1406 C C . LYS A 1 177 ? -4.048 -15.365 23.369 1.00 97.06 177 LYS A C 1
ATOM 1408 O O . LYS A 1 177 ? -3.314 -16.218 23.886 1.00 97.06 177 LYS A O 1
ATOM 1413 N N . THR A 1 178 ? -4.925 -15.683 22.424 1.00 96.19 178 THR A N 1
ATOM 1414 C CA . THR A 1 178 ? -5.060 -17.020 21.854 1.00 96.19 178 THR A CA 1
ATOM 1415 C C . THR A 1 178 ? -4.191 -17.221 20.618 1.00 96.19 178 THR A C 1
ATOM 1417 O O . THR A 1 178 ? -4.109 -18.351 20.139 1.00 96.19 178 THR A O 1
ATOM 1420 N N . TRP A 1 179 ? -3.465 -16.194 20.157 1.00 97.31 179 TRP A N 1
ATOM 1421 C CA . TRP A 1 179 ? -2.527 -16.311 19.046 1.00 97.31 179 TRP A CA 1
ATOM 1422 C C . TRP A 1 179 ? -1.489 -17.412 19.307 1.00 97.31 179 TRP A C 1
ATOM 1424 O O . TRP A 1 179 ? -0.940 -17.552 20.406 1.00 97.31 179 TRP A O 1
ATOM 1434 N N . ARG A 1 180 ? -1.252 -18.245 18.289 1.00 96.25 180 ARG A N 1
ATOM 1435 C CA . ARG A 1 180 ? -0.270 -19.349 18.304 1.00 96.25 180 ARG A CA 1
ATOM 1436 C C . ARG A 1 180 ? 0.717 -19.279 17.139 1.00 96.25 180 ARG A C 1
ATOM 1438 O O . ARG A 1 180 ? 1.566 -20.156 17.009 1.00 96.25 180 ARG A O 1
ATOM 1445 N N . GLY A 1 181 ? 0.578 -18.273 16.277 1.00 94.31 181 GLY A N 1
ATOM 1446 C CA . GLY A 1 181 ? 1.486 -18.037 15.164 1.00 94.31 181 GLY A CA 1
ATOM 1447 C C . GLY A 1 181 ? 2.801 -17.393 15.617 1.00 94.31 181 GLY A C 1
ATOM 1448 O O . GLY A 1 181 ? 3.022 -17.179 16.810 1.00 94.31 181 GLY A O 1
ATOM 1449 N N . PRO A 1 182 ? 3.685 -17.045 14.669 1.00 96.81 182 PRO A N 1
ATOM 1450 C CA . PRO A 1 182 ? 4.895 -16.295 14.987 1.00 96.81 182 PRO A CA 1
ATOM 1451 C C . PRO A 1 182 ? 4.540 -14.911 15.547 1.00 96.81 182 PRO A C 1
ATOM 1453 O O . PRO A 1 182 ? 3.490 -14.369 15.217 1.00 96.81 182 PRO A O 1
ATOM 1456 N N . ALA A 1 183 ? 5.424 -14.302 16.338 1.00 97.12 183 ALA A N 1
ATOM 1457 C CA . ALA A 1 183 ? 5.226 -12.932 16.834 1.00 97.12 183 ALA A CA 1
ATOM 1458 C C . ALA A 1 183 ? 5.312 -11.879 15.713 1.00 97.12 183 ALA A C 1
ATOM 1460 O O . ALA A 1 183 ? 4.736 -10.801 15.810 1.00 97.12 183 ALA A O 1
ATOM 1461 N N . MET A 1 184 ? 6.006 -12.198 14.617 1.00 97.69 184 MET A N 1
ATOM 1462 C CA . MET A 1 184 ? 6.154 -11.303 13.473 1.00 97.69 184 MET A CA 1
ATOM 1463 C C . MET A 1 184 ? 6.031 -12.039 12.142 1.00 97.69 184 MET A C 1
ATOM 1465 O O . MET A 1 184 ? 6.404 -13.207 12.025 1.00 97.69 184 MET A O 1
ATOM 1469 N N . SER A 1 185 ? 5.531 -11.344 11.125 1.00 97.75 185 SER A N 1
ATOM 1470 C CA . SER A 1 185 ? 5.505 -11.817 9.740 1.00 97.75 185 SER A CA 1
ATOM 1471 C C . SER A 1 185 ? 5.642 -10.657 8.750 1.00 97.75 185 SER A C 1
ATOM 1473 O O . SER A 1 185 ? 5.745 -9.490 9.137 1.00 97.75 185 SER A O 1
ATOM 1475 N N . TYR A 1 186 ? 5.657 -10.986 7.459 1.00 97.88 186 TYR A N 1
ATOM 1476 C CA . TYR A 1 186 ? 5.577 -10.014 6.377 1.00 97.88 186 TYR A CA 1
ATOM 1477 C C . TYR A 1 186 ? 4.464 -10.403 5.414 1.00 97.88 186 TYR A C 1
ATOM 1479 O O . TYR A 1 186 ? 4.316 -11.582 5.099 1.00 97.88 186 TYR A O 1
ATOM 1487 N N . ILE A 1 187 ? 3.748 -9.408 4.898 1.00 95.50 187 ILE A N 1
ATOM 1488 C CA . ILE A 1 187 ? 2.704 -9.583 3.884 1.00 95.50 187 ILE A CA 1
ATOM 1489 C C . ILE A 1 187 ? 3.020 -8.643 2.724 1.00 95.50 187 ILE A C 1
ATOM 1491 O O . ILE A 1 187 ? 3.317 -7.470 2.943 1.00 95.50 187 ILE A O 1
ATOM 1495 N N . SER A 1 188 ? 2.992 -9.134 1.487 1.00 97.12 188 SER A N 1
ATOM 1496 C CA . SER A 1 188 ? 3.102 -8.257 0.316 1.00 97.12 188 SER A CA 1
ATOM 1497 C C . SER A 1 188 ? 1.822 -7.440 0.148 1.00 97.12 188 SER A C 1
ATOM 1499 O O . SER A 1 188 ? 0.732 -7.997 0.245 1.00 97.12 188 SER A O 1
ATOM 1501 N N . ARG A 1 189 ? 1.929 -6.140 -0.157 1.00 95.44 189 ARG A N 1
ATOM 1502 C CA . ARG A 1 189 ? 0.768 -5.297 -0.484 1.00 95.44 189 ARG A CA 1
ATOM 1503 C C . ARG A 1 189 ? -0.066 -5.926 -1.600 1.00 95.44 189 ARG A C 1
ATOM 1505 O O . ARG A 1 189 ? -1.264 -6.081 -1.424 1.00 95.44 189 ARG A O 1
ATOM 1512 N N . ASN A 1 190 ? 0.576 -6.349 -2.690 1.00 94.56 190 ASN A N 1
ATOM 1513 C CA . ASN A 1 190 ? -0.123 -6.941 -3.832 1.00 94.56 190 ASN A CA 1
ATOM 1514 C C . ASN A 1 190 ? -0.842 -8.241 -3.443 1.00 94.56 190 ASN A C 1
ATOM 1516 O O . ASN A 1 190 ? -1.918 -8.529 -3.948 1.00 94.56 190 ASN A O 1
ATOM 1520 N N . GLU A 1 191 ? -0.251 -9.035 -2.545 1.00 94.69 191 GLU A N 1
ATOM 1521 C CA . GLU A 1 191 ? -0.891 -10.257 -2.049 1.00 94.69 191 GLU A CA 1
ATOM 1522 C C . GLU A 1 191 ? -2.096 -9.930 -1.162 1.00 94.69 191 GLU A C 1
ATOM 1524 O O . GLU A 1 191 ? -3.127 -10.591 -1.256 1.00 94.69 191 GLU A O 1
ATOM 1529 N N . LEU A 1 192 ? -1.983 -8.898 -0.322 1.00 95.62 192 LEU A N 1
ATOM 1530 C CA . LEU A 1 192 ? -3.078 -8.424 0.517 1.00 95.62 192 LEU A CA 1
ATOM 1531 C C . LEU A 1 192 ? -4.245 -7.896 -0.331 1.00 95.62 192 LEU A C 1
ATOM 1533 O O . LEU A 1 192 ? -5.385 -8.289 -0.094 1.00 95.62 192 LEU A O 1
ATOM 1537 N N . GLU A 1 193 ? -3.946 -7.072 -1.340 1.00 96.75 193 GLU A N 1
ATOM 1538 C CA . GLU A 1 193 ? -4.905 -6.556 -2.327 1.00 96.75 193 GLU A CA 1
ATOM 1539 C C . GLU A 1 193 ? -5.588 -7.715 -3.067 1.00 96.75 193 GLU A C 1
ATOM 1541 O O . GLU A 1 193 ? -6.808 -7.845 -3.001 1.00 96.75 193 GLU A O 1
ATOM 1546 N N . ALA A 1 194 ? -4.811 -8.636 -3.650 1.00 95.19 194 ALA A N 1
ATOM 1547 C CA . ALA A 1 194 ? -5.342 -9.778 -4.394 1.00 95.19 194 ALA A CA 1
ATOM 1548 C C . ALA A 1 194 ? -6.219 -10.706 -3.534 1.00 95.19 194 ALA A C 1
ATOM 1550 O O . ALA A 1 194 ? -7.250 -11.195 -4.001 1.00 95.19 194 ALA A O 1
ATOM 1551 N N . ARG A 1 195 ? -5.843 -10.949 -2.269 1.00 95.62 195 ARG A N 1
ATOM 1552 C CA . ARG A 1 195 ? -6.673 -11.714 -1.319 1.00 95.62 195 ARG A CA 1
ATOM 1553 C C . ARG A 1 195 ? -8.003 -11.011 -1.061 1.00 95.62 195 ARG A C 1
ATOM 1555 O O . ARG A 1 195 ? -9.041 -11.670 -1.057 1.00 95.62 195 ARG A O 1
ATOM 1562 N N . GLY A 1 196 ? -7.972 -9.696 -0.869 1.00 96.50 196 GLY A N 1
ATOM 1563 C CA . GLY A 1 196 ? -9.168 -8.880 -0.699 1.00 96.50 196 GLY A CA 1
ATOM 1564 C C . GLY A 1 196 ? -10.085 -8.886 -1.912 1.00 96.50 196 GLY A C 1
ATOM 1565 O O . GLY A 1 196 ? -11.283 -9.127 -1.774 1.00 96.50 196 GLY A O 1
ATOM 1566 N N . ASP A 1 197 ? -9.521 -8.687 -3.100 1.00 96.00 197 ASP A N 1
ATOM 1567 C CA . ASP A 1 197 ? -10.258 -8.699 -4.365 1.00 96.00 197 ASP A CA 1
ATOM 1568 C C . ASP A 1 197 ? -10.899 -10.068 -4.623 1.00 96.00 197 ASP A C 1
ATOM 1570 O O . ASP A 1 197 ? -12.064 -10.155 -5.028 1.00 96.00 197 ASP A O 1
ATOM 1574 N N . ALA A 1 198 ? -10.182 -11.155 -4.318 1.00 93.12 198 ALA A N 1
ATOM 1575 C CA . ALA A 1 198 ? -10.721 -12.509 -4.391 1.00 93.12 198 ALA A CA 1
ATOM 1576 C C . ALA A 1 198 ? -11.881 -12.717 -3.403 1.00 93.12 198 ALA A C 1
ATOM 1578 O O . ALA A 1 198 ? -12.904 -13.293 -3.781 1.00 93.12 198 ALA A O 1
ATOM 1579 N N . PHE A 1 199 ? -11.758 -12.224 -2.166 1.00 91.12 199 PHE A N 1
ATOM 1580 C CA . PHE A 1 199 ? -12.821 -12.302 -1.161 1.00 91.12 199 PHE A CA 1
ATOM 1581 C C . PHE A 1 199 ? -14.071 -11.537 -1.619 1.00 91.12 199 PHE A C 1
ATOM 1583 O O . PHE A 1 199 ? -15.172 -12.087 -1.636 1.00 91.12 199 PHE A O 1
ATOM 1590 N N . LEU A 1 200 ? -13.905 -10.291 -2.067 1.00 92.69 200 LEU A N 1
ATOM 1591 C CA . LEU A 1 200 ? -14.988 -9.458 -2.593 1.00 92.69 200 LEU A CA 1
ATOM 1592 C C . LEU A 1 200 ? -15.670 -10.095 -3.808 1.00 92.69 200 LEU A C 1
ATOM 1594 O O . LEU A 1 200 ? -16.896 -10.082 -3.907 1.00 92.69 200 LEU A O 1
ATOM 1598 N N . SER A 1 201 ? -14.893 -10.693 -4.711 1.00 91.69 201 SER A N 1
ATOM 1599 C CA . SER A 1 201 ? -15.425 -11.400 -5.882 1.00 91.69 201 SER A CA 1
ATOM 1600 C C . SER A 1 201 ? -16.289 -12.599 -5.482 1.00 91.69 201 SER A C 1
ATOM 1602 O O . SER A 1 201 ? -17.326 -12.848 -6.096 1.00 91.69 201 SER A O 1
ATOM 1604 N N . GLN A 1 202 ? -15.905 -13.325 -4.426 1.00 88.56 202 GLN A N 1
ATOM 1605 C CA . GLN A 1 202 ? -16.724 -14.407 -3.878 1.00 88.56 202 GLN A CA 1
ATOM 1606 C C . GLN A 1 202 ? -18.023 -13.877 -3.261 1.00 88.56 202 GLN A C 1
ATOM 1608 O O . GLN A 1 202 ? -19.080 -14.423 -3.567 1.00 88.56 202 GLN A O 1
ATOM 1613 N N . ILE A 1 203 ? -17.964 -12.799 -2.467 1.00 87.44 203 ILE A N 1
ATOM 1614 C CA . ILE A 1 203 ? -19.163 -12.157 -1.897 1.00 87.44 203 ILE A CA 1
ATOM 1615 C C . ILE A 1 203 ? -20.135 -11.757 -3.011 1.00 87.44 203 ILE A C 1
ATOM 1617 O O . ILE A 1 203 ? -21.309 -12.110 -2.945 1.00 87.44 203 ILE A O 1
ATOM 1621 N N . ARG A 1 204 ? -19.654 -11.050 -4.045 1.00 89.94 204 ARG A N 1
ATOM 1622 C CA . ARG A 1 204 ? -20.487 -10.589 -5.169 1.00 89.94 204 ARG A CA 1
ATOM 1623 C C . ARG A 1 204 ? -21.173 -11.756 -5.870 1.00 89.94 204 ARG A C 1
ATOM 1625 O O . ARG A 1 204 ? -22.388 -11.735 -6.031 1.00 89.94 204 ARG A O 1
ATOM 1632 N N . ARG A 1 205 ? -20.422 -12.815 -6.180 1.00 92.25 205 ARG A N 1
ATOM 1633 C CA . ARG A 1 205 ? -20.964 -14.019 -6.822 1.00 92.25 205 ARG A CA 1
ATOM 1634 C C . ARG A 1 205 ? -22.043 -14.703 -5.979 1.00 92.25 205 ARG A C 1
ATOM 1636 O O . ARG A 1 205 ? -23.051 -15.146 -6.525 1.00 92.25 205 ARG A O 1
ATOM 1643 N N . GLU A 1 206 ? -21.846 -14.834 -4.666 1.00 90.25 206 GLU A N 1
ATOM 1644 C CA . GLU A 1 206 ? -22.873 -15.442 -3.808 1.00 90.25 206 GLU A CA 1
ATOM 1645 C C . GLU A 1 206 ? -24.093 -14.523 -3.636 1.00 90.25 206 GLU A C 1
ATOM 1647 O O . GLU A 1 206 ? -25.222 -15.011 -3.651 1.00 90.25 206 GLU A O 1
ATOM 1652 N N . ALA A 1 207 ? -23.901 -13.202 -3.568 1.00 87.38 207 ALA A N 1
ATOM 1653 C CA . ALA A 1 207 ? -25.001 -12.237 -3.547 1.00 87.38 207 ALA A CA 1
ATOM 1654 C C . ALA A 1 207 ? -25.841 -12.298 -4.836 1.00 87.38 207 ALA A C 1
ATOM 1656 O O . ALA A 1 207 ? -27.069 -12.357 -4.774 1.00 87.38 207 ALA A O 1
ATOM 1657 N N . GLU A 1 208 ? -25.195 -12.369 -6.001 1.00 89.94 208 GLU A N 1
ATOM 1658 C CA . GLU A 1 208 ? -25.855 -12.547 -7.300 1.00 89.94 208 GLU A CA 1
ATOM 1659 C C . GLU A 1 208 ? -26.655 -13.853 -7.360 1.00 89.94 208 GLU A C 1
ATOM 1661 O O . GLU A 1 208 ? -27.803 -13.858 -7.806 1.00 89.94 208 GLU A O 1
ATOM 1666 N N . ARG A 1 209 ? -26.101 -14.962 -6.850 1.00 90.94 209 ARG A N 1
ATOM 1667 C CA . ARG A 1 209 ? -26.823 -16.242 -6.752 1.00 90.94 209 ARG A CA 1
ATOM 1668 C C . ARG A 1 209 ? -28.046 -16.151 -5.847 1.00 90.94 209 ARG A C 1
ATOM 1670 O O . ARG A 1 209 ? -29.096 -16.690 -6.198 1.00 90.94 209 ARG A O 1
ATOM 1677 N N . MET A 1 210 ? -27.935 -15.473 -4.705 1.00 88.19 210 MET A N 1
ATOM 1678 C CA . MET A 1 210 ? -29.070 -15.260 -3.806 1.00 88.19 210 MET A CA 1
ATOM 1679 C C . MET A 1 210 ? -30.160 -14.431 -4.489 1.00 88.19 210 MET A C 1
ATOM 1681 O O . MET A 1 210 ? -31.321 -14.846 -4.490 1.00 88.19 210 MET A O 1
ATOM 1685 N N . LEU A 1 211 ? -29.800 -13.330 -5.154 1.00 87.88 211 LEU A N 1
ATOM 1686 C CA . LEU A 1 211 ? -30.743 -12.509 -5.918 1.00 87.88 211 LEU A CA 1
ATOM 1687 C C . LEU A 1 211 ? -31.423 -13.309 -7.039 1.00 87.88 211 LEU A C 1
ATOM 1689 O O . LEU A 1 211 ? -32.647 -13.270 -7.156 1.00 87.88 211 LEU A O 1
ATOM 1693 N N . ALA A 1 212 ? -30.664 -14.110 -7.793 1.00 82.31 212 ALA A N 1
ATOM 1694 C CA . ALA A 1 212 ? -31.202 -14.978 -8.841 1.00 82.31 212 ALA A CA 1
ATOM 1695 C C . ALA A 1 212 ? -32.162 -16.048 -8.290 1.00 82.31 212 ALA A C 1
ATOM 1697 O O . ALA A 1 212 ? -33.172 -16.359 -8.917 1.00 82.31 212 ALA A O 1
ATOM 1698 N N . SER A 1 213 ? -31.888 -16.587 -7.097 1.00 72.06 213 SER A N 1
ATOM 1699 C CA . SER A 1 213 ? -32.769 -17.557 -6.430 1.00 72.06 213 SER A CA 1
ATOM 1700 C C . SER A 1 213 ? -34.040 -16.943 -5.827 1.00 72.06 213 SER A C 1
ATOM 1702 O O . SER A 1 213 ? -35.004 -17.666 -5.582 1.00 72.06 213 SER A O 1
ATOM 1704 N N . THR A 1 214 ? -34.055 -15.622 -5.610 1.00 66.06 214 THR A N 1
ATOM 1705 C CA . THR A 1 214 ? -35.169 -14.882 -4.986 1.00 66.06 214 THR A CA 1
ATOM 1706 C C . THR A 1 214 ? -36.080 -14.207 -6.024 1.00 66.06 214 THR A C 1
ATOM 1708 O O . THR A 1 214 ? -37.150 -13.706 -5.677 1.00 66.06 214 THR A O 1
ATOM 1711 N N . ALA A 1 215 ? -35.704 -14.218 -7.309 1.00 49.75 215 ALA A N 1
ATOM 1712 C CA . ALA A 1 215 ? -36.569 -13.762 -8.394 1.00 49.75 215 ALA A CA 1
ATOM 1713 C C . ALA A 1 215 ? -37.819 -14.668 -8.508 1.00 49.75 215 ALA A C 1
ATOM 1715 O O . ALA A 1 215 ? -37.691 -15.898 -8.487 1.00 49.75 215 ALA A O 1
ATOM 1716 N N . PRO A 1 216 ? -39.041 -14.107 -8.614 1.00 47.03 216 PRO A N 1
ATOM 1717 C CA . PRO A 1 216 ? -40.261 -14.904 -8.660 1.00 47.03 216 PRO A CA 1
ATOM 1718 C C . PRO A 1 216 ? -40.257 -15.831 -9.881 1.00 47.03 216 PRO A C 1
ATOM 1720 O O . PRO A 1 216 ? -40.140 -15.382 -11.020 1.00 47.03 216 PRO A O 1
ATOM 1723 N N . ARG A 1 217 ? -40.421 -17.139 -9.638 1.00 42.56 217 ARG A N 1
ATOM 1724 C CA . ARG A 1 217 ? -40.675 -18.135 -10.687 1.00 42.56 217 ARG A CA 1
ATOM 1725 C C . ARG A 1 217 ? -42.002 -17.804 -11.367 1.00 42.56 217 ARG A C 1
ATOM 1727 O O . ARG A 1 217 ? -43.064 -18.119 -10.832 1.00 42.56 217 ARG A O 1
ATOM 1734 N N . VAL A 1 218 ? -41.942 -17.192 -12.545 1.00 39.69 218 VAL A N 1
ATOM 1735 C CA . VAL A 1 218 ? -43.078 -17.174 -13.467 1.00 39.69 218 VAL A CA 1
ATOM 1736 C C . VAL A 1 218 ? -43.313 -18.623 -13.894 1.00 39.69 218 VAL A C 1
ATOM 1738 O O . VAL A 1 218 ? -42.450 -19.258 -14.493 1.00 39.69 218 VAL A O 1
ATOM 1741 N N . VAL A 1 219 ? -44.454 -19.182 -13.498 1.00 40.56 219 VAL A N 1
ATOM 1742 C CA . VAL A 1 219 ? -44.905 -20.498 -13.954 1.00 40.56 219 VAL A CA 1
ATOM 1743 C C . VAL A 1 219 ? -45.470 -20.301 -15.359 1.00 40.56 219 VAL A C 1
ATOM 1745 O O . VAL A 1 219 ? -46.604 -19.850 -15.503 1.00 40.56 219 VAL A O 1
ATOM 1748 N N . GLU A 1 220 ? -44.683 -20.581 -16.396 1.00 36.38 220 GLU A N 1
ATOM 1749 C CA . GLU A 1 220 ? -45.184 -20.590 -17.774 1.00 36.38 220 GLU A CA 1
ATOM 1750 C C . GLU A 1 220 ? -45.825 -21.943 -18.106 1.00 36.38 220 GLU A C 1
ATOM 1752 O O . GLU A 1 220 ? -45.191 -22.999 -18.055 1.00 36.38 220 GLU A O 1
ATOM 1757 N N . ASN A 1 221 ? -47.117 -21.896 -18.445 1.00 33.19 221 ASN A N 1
ATOM 1758 C CA . ASN A 1 221 ? -47.815 -22.986 -19.113 1.00 33.19 221 ASN A CA 1
ATOM 1759 C C . ASN A 1 221 ? -47.273 -23.140 -20.539 1.00 33.19 221 ASN A C 1
ATOM 1761 O O . ASN A 1 221 ? -47.188 -22.179 -21.298 1.00 33.19 221 ASN A O 1
ATOM 1765 N N . VAL A 1 222 ? -46.951 -24.382 -20.886 1.00 41.78 222 VAL A N 1
ATOM 1766 C CA . VAL A 1 222 ? -46.376 -24.818 -22.160 1.00 41.78 222 VAL A CA 1
ATOM 1767 C C . VAL A 1 222 ? -47.380 -24.697 -23.314 1.00 41.78 222 VAL A C 1
ATOM 1769 O O . VAL A 1 222 ? -48.452 -25.296 -23.256 1.00 41.78 222 VAL A O 1
ATOM 1772 N N . THR A 1 223 ? -46.967 -24.061 -24.415 1.00 29.30 223 THR A N 1
ATOM 1773 C CA . THR A 1 223 ? -47.400 -24.389 -25.792 1.00 29.30 223 THR A CA 1
ATOM 1774 C C . THR A 1 223 ? -46.211 -24.239 -26.756 1.00 29.30 223 THR A C 1
ATOM 1776 O O . THR A 1 223 ? -45.450 -23.289 -26.584 1.00 29.30 223 THR A O 1
ATOM 1779 N N . PRO A 1 224 ? -46.005 -25.153 -27.731 1.00 40.50 224 PRO A N 1
ATOM 1780 C CA . PRO A 1 224 ? -44.741 -25.265 -28.463 1.00 40.50 224 PRO A CA 1
ATOM 1781 C C . PRO A 1 224 ? -44.743 -24.615 -29.863 1.00 40.50 224 PRO A C 1
ATOM 1783 O O . PRO A 1 224 ? -45.800 -24.398 -30.453 1.00 40.50 224 PRO A O 1
ATOM 1786 N N . ALA A 1 225 ? -43.517 -24.491 -30.397 1.00 31.00 225 ALA A N 1
ATOM 1787 C CA . ALA A 1 225 ? -43.080 -24.106 -31.751 1.00 31.00 225 ALA A CA 1
ATOM 1788 C C . ALA A 1 225 ? -43.061 -22.586 -32.017 1.00 31.00 225 ALA A C 1
ATOM 1790 O O . ALA A 1 225 ? -44.032 -21.892 -31.751 1.00 31.00 225 ALA A O 1
ATOM 1791 N N . VAL A 1 226 ? -41.970 -22.000 -32.518 1.00 31.50 226 VAL A N 1
ATOM 1792 C CA . VAL A 1 226 ? -41.19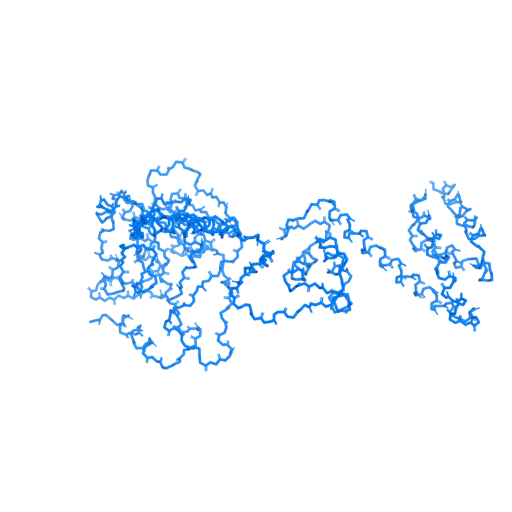5 -22.390 -33.710 1.00 31.50 226 VAL A CA 1
ATOM 1793 C C . VAL A 1 226 ? -39.695 -22.109 -33.513 1.00 31.50 226 VAL A C 1
ATOM 1795 O O . VAL A 1 226 ? -39.326 -21.127 -32.877 1.00 31.50 226 VAL A O 1
ATOM 1798 N N . GLU A 1 227 ? -38.855 -22.995 -34.051 1.00 42.75 227 GLU A N 1
ATOM 1799 C CA . GLU A 1 227 ? -37.394 -22.874 -34.130 1.00 42.75 227 GLU A CA 1
ATOM 1800 C C . GLU A 1 227 ? -36.985 -21.751 -35.099 1.00 42.75 227 GLU A C 1
ATOM 1802 O O . GLU A 1 227 ? -37.351 -21.788 -36.274 1.00 42.75 227 GLU A O 1
ATOM 1807 N N . GLU A 1 228 ? -36.179 -20.797 -34.629 1.00 31.39 228 GLU A N 1
ATOM 1808 C CA . GLU A 1 228 ? -35.319 -19.971 -35.482 1.00 31.39 228 GLU A CA 1
ATOM 1809 C C . GLU A 1 228 ? -33.859 -20.144 -35.041 1.00 31.39 228 GLU A C 1
ATOM 1811 O O . GLU A 1 228 ? -33.537 -20.145 -33.851 1.00 31.39 228 GLU A O 1
ATOM 1816 N N . GLU A 1 229 ? -32.991 -20.366 -36.029 1.00 33.81 229 GLU A N 1
ATOM 1817 C CA . GLU A 1 229 ? -31.551 -20.587 -35.881 1.00 33.81 229 GLU A CA 1
ATOM 1818 C C . GLU A 1 229 ? -30.841 -19.375 -35.242 1.00 33.81 229 GLU A C 1
ATOM 1820 O O . GLU A 1 229 ? -31.178 -18.230 -35.554 1.00 33.81 229 GLU A O 1
ATOM 1825 N N . PRO A 1 230 ? -29.814 -19.585 -34.394 1.00 32.16 230 PRO A N 1
ATOM 1826 C CA . PRO A 1 230 ? -29.113 -18.486 -33.750 1.00 32.16 230 PRO A CA 1
ATOM 1827 C C . PRO A 1 230 ? -28.141 -17.809 -34.724 1.00 32.16 230 PRO A C 1
ATOM 1829 O O . PRO A 1 230 ? -27.220 -18.434 -35.257 1.00 32.16 230 PRO A O 1
ATOM 1832 N N . GLN A 1 231 ? -28.310 -16.500 -34.905 1.00 31.72 231 GLN A N 1
ATOM 1833 C CA . GLN A 1 231 ? -27.250 -15.624 -35.403 1.00 31.72 231 GLN A CA 1
ATOM 1834 C C . GLN A 1 231 ? -26.199 -15.407 -34.297 1.00 31.72 231 GLN A C 1
ATOM 1836 O O . GLN A 1 231 ? -26.544 -15.433 -33.114 1.00 31.72 231 GLN A O 1
ATOM 1841 N N . PRO A 1 232 ? -24.912 -15.226 -34.644 1.00 33.75 232 PRO A N 1
ATOM 1842 C CA . PRO A 1 232 ? -23.844 -15.134 -33.658 1.00 33.75 232 PRO A CA 1
ATOM 1843 C C . PRO A 1 232 ? -23.918 -13.794 -32.915 1.00 33.75 232 PRO A C 1
ATOM 1845 O O . PRO A 1 232 ? -23.605 -12.752 -33.485 1.00 33.75 232 PRO A O 1
ATOM 1848 N N . GLU A 1 233 ? -24.316 -13.825 -31.643 1.00 31.77 233 GLU A N 1
ATOM 1849 C CA . GLU A 1 233 ? -24.226 -12.662 -30.759 1.00 31.77 233 GLU A CA 1
ATOM 1850 C C . GLU A 1 233 ? -22.764 -12.378 -30.390 1.00 31.77 233 GLU A C 1
ATOM 1852 O O . GLU A 1 233 ? -22.007 -13.246 -29.940 1.00 31.77 233 GLU A O 1
ATOM 1857 N N . GLU A 1 234 ? -22.376 -11.126 -30.621 1.00 31.23 234 GLU A N 1
ATOM 1858 C CA . GLU A 1 234 ? -21.114 -10.526 -30.220 1.00 31.23 234 GLU A CA 1
ATOM 1859 C C . GLU A 1 234 ? -20.878 -10.695 -28.715 1.00 31.23 234 GLU A C 1
ATOM 1861 O O . GLU A 1 234 ? -21.754 -10.463 -27.880 1.00 31.23 234 GLU A O 1
ATOM 1866 N N . LYS A 1 235 ? -19.646 -11.071 -28.358 1.00 30.66 235 LYS A N 1
ATOM 1867 C CA . LYS A 1 235 ? -19.162 -11.013 -26.979 1.00 30.66 235 LYS A CA 1
ATOM 1868 C C . LYS A 1 235 ? -19.327 -9.585 -26.461 1.00 30.66 235 LYS A C 1
ATOM 1870 O O . LYS A 1 235 ? -18.622 -8.692 -26.920 1.00 30.66 235 LYS A O 1
ATOM 1875 N N . ALA A 1 236 ? -20.192 -9.399 -25.470 1.00 29.55 236 ALA A N 1
ATOM 1876 C CA . ALA A 1 236 ? -20.204 -8.187 -24.669 1.00 29.55 236 ALA A CA 1
ATOM 1877 C C . ALA A 1 236 ? -18.841 -8.046 -23.970 1.00 29.55 236 ALA A C 1
ATOM 1879 O O . ALA A 1 236 ? -18.481 -8.842 -23.097 1.00 29.55 236 ALA A O 1
ATOM 1880 N N . GLU A 1 237 ? -18.071 -7.054 -24.412 1.00 33.75 237 GLU A N 1
ATOM 1881 C CA . GLU A 1 237 ? -16.883 -6.560 -23.731 1.00 33.75 237 GLU A CA 1
ATOM 1882 C C . GLU A 1 237 ? -17.222 -6.210 -22.281 1.00 33.75 237 GLU A C 1
ATOM 1884 O O . GLU A 1 237 ? -18.221 -5.554 -21.974 1.00 33.75 237 GLU A O 1
ATOM 1889 N N . GLN A 1 238 ? -16.365 -6.674 -21.377 1.00 33.62 238 GLN A N 1
ATOM 1890 C CA . GLN A 1 238 ? -16.370 -6.264 -19.984 1.00 33.62 238 GLN A CA 1
ATOM 1891 C C . GLN A 1 238 ? -16.002 -4.780 -19.935 1.00 33.62 238 GLN A C 1
ATOM 1893 O O . GLN A 1 238 ? -14.879 -4.404 -20.257 1.00 33.62 238 GLN A O 1
ATOM 1898 N N . VAL A 1 239 ? -16.956 -3.934 -19.552 1.00 33.31 239 VAL A N 1
ATOM 1899 C CA . VAL A 1 239 ? -16.707 -2.508 -19.338 1.00 33.31 239 VAL A CA 1
ATOM 1900 C C . VAL A 1 239 ? -16.028 -2.343 -17.979 1.00 33.31 239 VAL A C 1
ATOM 1902 O O . VAL A 1 239 ? -16.669 -2.444 -16.931 1.00 33.31 239 VAL A O 1
ATOM 1905 N N . GLU A 1 240 ? -14.713 -2.126 -18.008 1.00 35.03 240 GLU A N 1
ATOM 1906 C CA . GLU A 1 240 ? -13.937 -1.606 -16.880 1.00 35.03 240 GLU A CA 1
ATOM 1907 C C . GLU A 1 240 ? -14.468 -0.214 -16.462 1.00 35.03 240 GLU A C 1
ATOM 1909 O O . GLU A 1 240 ? -14.931 0.553 -17.313 1.00 35.03 240 GLU A O 1
ATOM 1914 N N . PRO A 1 241 ? -14.435 0.149 -15.163 1.00 35.69 241 PRO A N 1
ATOM 1915 C CA . PRO A 1 241 ? -14.764 1.509 -14.734 1.00 35.69 241 PRO A CA 1
ATOM 1916 C C . PRO A 1 241 ? -13.763 2.506 -15.347 1.00 35.69 241 PRO A C 1
ATOM 1918 O O . PRO A 1 241 ? -12.628 2.123 -15.624 1.00 35.69 241 PRO A O 1
ATOM 1921 N N . PRO A 1 242 ? -14.149 3.776 -15.570 1.00 33.16 242 PRO A N 1
ATOM 1922 C CA . PRO A 1 242 ? -13.402 4.674 -16.441 1.00 33.16 242 PRO A CA 1
ATOM 1923 C C . PRO A 1 242 ? -12.013 4.956 -15.863 1.00 33.16 242 PRO A C 1
ATOM 1925 O O . PRO A 1 242 ? -11.867 5.695 -14.889 1.00 33.16 242 PRO A O 1
ATOM 1928 N N . SER A 1 243 ? -10.997 4.366 -16.489 1.00 41.78 243 SER A N 1
ATOM 1929 C CA . SER A 1 243 ? -9.617 4.812 -16.389 1.00 41.78 243 SER A CA 1
ATOM 1930 C C . SER A 1 243 ? -9.536 6.224 -16.962 1.00 41.78 243 SER A C 1
ATOM 1932 O O . SER A 1 243 ? -10.105 6.501 -18.024 1.00 41.78 243 SER A O 1
ATOM 1934 N N . GLU A 1 244 ? -8.790 7.118 -16.313 1.00 39.03 244 GLU A N 1
ATOM 1935 C CA . GLU A 1 244 ? -8.236 8.266 -17.033 1.00 39.03 244 GLU A CA 1
ATOM 1936 C C . GLU A 1 244 ? -7.590 7.747 -18.332 1.00 39.03 244 GLU A C 1
ATOM 1938 O O . GLU A 1 244 ? -7.058 6.633 -18.325 1.00 39.03 244 GLU A O 1
ATOM 1943 N N . PRO A 1 245 ? -7.663 8.467 -19.464 1.00 37.16 245 PRO A N 1
ATOM 1944 C CA . PRO A 1 245 ? -6.993 8.034 -20.682 1.00 37.16 245 PRO A CA 1
ATOM 1945 C C . PRO A 1 245 ? -5.477 8.074 -20.449 1.00 37.16 245 PRO A C 1
ATOM 1947 O O . PRO A 1 245 ? -4.804 9.069 -20.710 1.00 37.16 245 PRO A O 1
ATOM 1950 N N . GLU A 1 246 ? -4.937 6.988 -19.905 1.00 55.47 246 GLU A N 1
ATOM 1951 C CA . GLU A 1 246 ? -3.513 6.764 -19.747 1.00 55.47 246 GLU A CA 1
ATOM 1952 C C . GLU A 1 246 ? -2.963 6.470 -21.141 1.00 55.47 246 GLU A C 1
ATOM 1954 O O . GLU A 1 246 ? -3.088 5.366 -21.675 1.00 55.47 246 GLU A O 1
ATOM 1959 N N . PHE A 1 247 ? -2.425 7.509 -21.778 1.00 59.41 247 PHE A N 1
ATOM 1960 C CA . PHE A 1 247 ? -1.943 7.412 -23.146 1.00 59.41 247 PHE A CA 1
ATOM 1961 C C . PHE A 1 247 ? -0.860 6.327 -23.258 1.00 59.41 247 PHE A C 1
ATOM 1963 O O . PHE A 1 247 ? 0.122 6.363 -22.506 1.00 59.41 247 PHE A O 1
ATOM 1970 N N . PRO A 1 248 ? -0.999 5.383 -24.207 1.00 71.81 248 PRO A N 1
ATOM 1971 C CA . PRO A 1 248 ? 0.049 4.424 -24.503 1.00 71.81 248 PRO A CA 1
ATOM 1972 C C . PRO A 1 248 ? 1.357 5.144 -24.834 1.00 71.81 248 PRO A C 1
ATOM 1974 O O . PRO A 1 248 ? 1.376 6.135 -25.570 1.00 71.81 248 PRO A O 1
ATOM 1977 N N . LEU A 1 249 ? 2.467 4.635 -24.306 1.00 83.50 249 LEU A N 1
ATOM 1978 C CA . LEU A 1 249 ? 3.792 5.179 -24.577 1.00 83.50 249 LEU A CA 1
ATOM 1979 C C . LEU A 1 249 ? 4.418 4.417 -25.741 1.00 83.50 249 LEU A C 1
ATOM 1981 O O . LEU A 1 249 ? 4.476 3.186 -25.739 1.00 83.50 249 LEU A O 1
ATOM 1985 N N . SER A 1 250 ? 4.895 5.146 -26.749 1.00 94.38 250 SER A N 1
ATOM 1986 C CA . SER A 1 250 ? 5.542 4.526 -27.904 1.00 94.38 250 SER A CA 1
ATOM 1987 C C . SER A 1 250 ? 6.876 3.895 -27.510 1.00 94.38 250 SER A C 1
ATOM 1989 O O . SER A 1 250 ? 7.637 4.454 -26.719 1.00 94.38 250 SER A O 1
ATOM 1991 N N . SER A 1 251 ? 7.205 2.750 -28.108 1.00 93.19 251 SER A N 1
ATOM 1992 C CA . SER A 1 251 ? 8.490 2.081 -27.881 1.00 93.19 251 SER A CA 1
ATOM 1993 C C . SER A 1 251 ? 9.674 2.987 -28.221 1.00 93.19 251 SER A C 1
ATOM 1995 O O . SER A 1 251 ? 10.678 2.978 -27.512 1.00 93.19 251 SER A O 1
ATOM 1997 N N . ALA A 1 252 ? 9.560 3.772 -29.296 1.00 91.94 252 ALA A N 1
ATOM 1998 C CA . ALA A 1 252 ? 10.578 4.745 -29.676 1.00 91.94 252 ALA A CA 1
ATOM 1999 C C . ALA A 1 252 ? 10.699 5.871 -28.635 1.00 91.94 252 ALA A C 1
ATOM 2001 O O . ALA A 1 252 ? 11.809 6.281 -28.304 1.00 91.94 252 ALA A O 1
ATOM 2002 N N . GLY A 1 253 ? 9.572 6.330 -28.080 1.00 91.88 253 GLY A N 1
ATOM 2003 C CA . GLY A 1 253 ? 9.541 7.330 -27.015 1.00 91.88 253 GLY A CA 1
ATOM 2004 C C . GLY A 1 253 ? 10.202 6.837 -25.730 1.00 91.88 253 GLY A C 1
ATOM 2005 O O . GLY A 1 253 ? 11.018 7.559 -25.166 1.00 91.88 253 GLY A O 1
ATOM 2006 N N . ILE A 1 254 ? 9.924 5.597 -25.313 1.00 91.94 254 ILE A N 1
ATOM 2007 C CA . ILE A 1 254 ? 10.562 4.980 -24.139 1.00 91.94 254 ILE A CA 1
ATOM 2008 C C . ILE A 1 254 ? 12.079 4.906 -24.331 1.00 91.94 254 ILE A C 1
ATOM 2010 O O . ILE A 1 254 ? 12.826 5.339 -23.459 1.00 91.94 254 ILE A O 1
ATOM 2014 N N . LEU A 1 255 ? 12.546 4.413 -25.481 1.00 94.31 255 LEU A N 1
ATOM 2015 C CA . LEU A 1 255 ? 13.980 4.324 -25.759 1.00 94.31 255 LEU A CA 1
ATOM 2016 C C . LEU A 1 255 ? 14.654 5.706 -25.750 1.00 94.31 255 LEU A C 1
ATOM 2018 O O . LEU A 1 255 ? 15.722 5.861 -25.164 1.00 94.31 255 LEU A O 1
ATOM 2022 N N . ALA A 1 256 ? 14.024 6.707 -26.370 1.00 91.62 256 ALA A N 1
ATOM 2023 C CA . ALA A 1 256 ? 14.588 8.048 -26.492 1.00 91.62 256 ALA A CA 1
ATOM 2024 C C . ALA A 1 256 ? 14.582 8.844 -25.175 1.00 91.62 256 ALA A C 1
ATOM 2026 O O . ALA A 1 256 ? 15.500 9.623 -24.936 1.00 91.62 256 ALA A O 1
ATOM 2027 N N . GLN A 1 257 ? 13.550 8.687 -24.341 1.00 91.06 257 GLN A N 1
ATOM 2028 C CA . GLN A 1 257 ? 13.356 9.503 -23.134 1.00 91.06 257 GLN A CA 1
ATOM 2029 C C . GLN A 1 257 ? 13.825 8.802 -21.860 1.00 91.06 257 GLN A C 1
ATOM 2031 O O . GLN A 1 257 ? 14.346 9.455 -20.958 1.00 91.06 257 GLN A O 1
ATOM 2036 N N . SER A 1 258 ? 13.648 7.485 -21.790 1.00 92.44 258 SER A N 1
ATOM 2037 C CA . SER A 1 258 ? 13.883 6.686 -20.584 1.00 92.44 258 SER A CA 1
ATOM 2038 C C . SER A 1 258 ? 15.093 5.758 -20.705 1.00 92.44 258 SER A C 1
ATOM 2040 O O . SER A 1 258 ? 15.561 5.229 -19.701 1.00 92.44 258 SER A O 1
ATOM 2042 N N . GLY A 1 259 ? 15.625 5.584 -21.917 1.00 95.19 259 GLY A N 1
ATOM 2043 C CA . GLY A 1 259 ? 16.859 4.853 -22.177 1.00 95.19 259 GLY A CA 1
ATOM 2044 C C . GLY A 1 259 ? 16.673 3.372 -22.514 1.00 95.19 259 GLY A C 1
ATOM 2045 O O . GLY A 1 259 ? 15.580 2.801 -22.463 1.00 95.19 259 GLY A O 1
ATOM 2046 N N . VAL A 1 260 ? 17.794 2.748 -22.887 1.00 97.12 260 VAL A N 1
ATOM 2047 C CA . VAL A 1 260 ? 17.848 1.370 -23.402 1.00 97.12 260 VAL A CA 1
ATOM 2048 C C . VAL A 1 260 ? 17.410 0.325 -22.380 1.00 97.12 260 VAL A C 1
ATOM 2050 O O . VAL A 1 260 ? 16.766 -0.649 -22.756 1.00 97.12 260 VAL A O 1
ATOM 2053 N N . GLU A 1 261 ? 17.709 0.524 -21.097 1.00 97.50 261 GLU A N 1
ATOM 2054 C CA . GLU A 1 261 ? 17.371 -0.437 -20.043 1.00 97.50 261 GLU A CA 1
ATOM 2055 C C . GLU A 1 261 ? 15.857 -0.546 -19.862 1.00 97.50 261 GLU A C 1
ATOM 2057 O O . GLU A 1 261 ? 15.304 -1.641 -19.910 1.00 97.50 261 GLU A O 1
ATOM 2062 N N . VAL A 1 262 ? 15.165 0.594 -19.770 1.00 96.94 262 VAL A N 1
ATOM 2063 C CA . VAL A 1 262 ? 13.700 0.648 -19.665 1.00 96.94 262 VAL A CA 1
ATOM 2064 C C . VAL A 1 262 ? 13.048 0.053 -20.913 1.00 96.94 262 VAL A C 1
ATOM 2066 O O . VAL A 1 262 ? 12.128 -0.758 -20.811 1.00 96.94 262 VAL A O 1
ATOM 2069 N N . TRP A 1 263 ? 13.538 0.414 -22.100 1.00 97.94 263 TRP A N 1
ATOM 2070 C CA . TRP A 1 263 ? 13.042 -0.144 -23.358 1.00 97.94 263 TRP A CA 1
ATOM 2071 C C . TRP A 1 263 ? 13.199 -1.672 -23.416 1.00 97.94 263 TRP A C 1
ATOM 2073 O O . TRP A 1 263 ? 12.246 -2.385 -23.744 1.00 97.94 263 TRP A O 1
ATOM 2083 N N . ALA A 1 264 ? 14.371 -2.185 -23.043 1.00 97.56 264 ALA A N 1
ATOM 2084 C CA . ALA A 1 264 ? 14.656 -3.612 -23.041 1.00 97.56 264 ALA A CA 1
ATOM 2085 C C . ALA A 1 264 ? 13.823 -4.367 -22.000 1.00 97.56 264 ALA A C 1
ATOM 2087 O O . ALA A 1 264 ? 13.320 -5.448 -22.300 1.00 97.56 264 ALA A O 1
ATOM 2088 N N . CYS A 1 265 ? 13.620 -3.794 -20.810 1.00 97.31 265 CYS A N 1
ATOM 2089 C CA . CYS A 1 265 ? 12.737 -4.344 -19.785 1.00 97.31 265 CYS A CA 1
ATOM 2090 C C . CYS A 1 265 ? 11.287 -4.456 -20.279 1.00 97.31 265 CYS A C 1
ATOM 2092 O O . CYS A 1 265 ? 10.655 -5.496 -20.086 1.00 97.31 265 CYS A O 1
ATOM 2094 N N . ALA A 1 266 ? 10.769 -3.426 -20.959 1.00 96.56 266 ALA A N 1
ATOM 2095 C CA . ALA A 1 266 ? 9.418 -3.443 -21.524 1.00 96.56 266 ALA A CA 1
ATOM 2096 C C . ALA A 1 266 ? 9.272 -4.545 -22.582 1.00 96.56 266 ALA A C 1
ATOM 2098 O O . ALA A 1 266 ? 8.376 -5.387 -22.498 1.00 96.56 266 ALA A O 1
ATOM 2099 N N . GLN A 1 267 ? 10.200 -4.589 -23.539 1.00 97.81 267 GLN A N 1
ATOM 2100 C CA . GLN A 1 267 ? 10.160 -5.560 -24.627 1.00 97.81 267 GLN A CA 1
ATOM 2101 C C . GLN A 1 267 ? 10.388 -6.999 -24.147 1.00 97.81 267 GLN A C 1
ATOM 2103 O O . GLN A 1 267 ? 9.757 -7.926 -24.658 1.00 97.81 267 GLN A O 1
ATOM 2108 N N . ALA A 1 268 ? 11.263 -7.214 -23.164 1.00 96.62 268 ALA A N 1
ATOM 2109 C CA . ALA A 1 268 ? 11.508 -8.541 -22.611 1.00 96.62 268 ALA A CA 1
ATOM 2110 C C . ALA A 1 268 ? 10.292 -9.079 -21.845 1.00 96.62 268 ALA A C 1
ATOM 2112 O O . ALA A 1 268 ? 9.967 -10.261 -21.977 1.00 96.62 268 ALA A O 1
ATOM 2113 N N . ALA A 1 269 ? 9.613 -8.230 -21.069 1.00 92.56 269 ALA A N 1
ATOM 2114 C CA . ALA A 1 269 ? 8.469 -8.637 -20.258 1.00 92.56 269 ALA A CA 1
ATOM 2115 C C . ALA A 1 269 ? 7.178 -8.798 -21.077 1.00 92.56 269 ALA A C 1
ATOM 2117 O O . ALA A 1 269 ? 6.432 -9.748 -20.847 1.00 92.56 269 ALA A O 1
ATOM 2118 N N . PHE A 1 270 ? 6.930 -7.909 -22.044 1.00 93.81 270 PHE A N 1
ATOM 2119 C CA . PHE A 1 270 ? 5.635 -7.809 -22.732 1.00 93.81 270 PHE A CA 1
ATOM 2120 C C . PHE A 1 270 ? 5.694 -8.089 -24.240 1.00 93.81 270 PHE A C 1
ATOM 2122 O O . PHE A 1 270 ? 4.660 -8.083 -24.909 1.00 93.81 270 PHE A O 1
ATOM 2129 N N . GLY A 1 271 ? 6.879 -8.372 -24.783 1.00 94.38 271 GLY A N 1
ATOM 2130 C CA . GLY A 1 271 ? 7.099 -8.566 -26.215 1.00 94.38 271 GLY A CA 1
ATOM 2131 C C . GLY A 1 271 ? 7.303 -7.250 -26.969 1.00 94.38 271 GLY A C 1
ATOM 2132 O O . GLY A 1 271 ? 7.087 -6.165 -26.440 1.00 94.38 271 GLY A O 1
ATOM 2133 N N . ALA A 1 272 ? 7.745 -7.347 -28.225 1.00 94.88 272 ALA A N 1
ATOM 2134 C CA . ALA A 1 272 ? 7.976 -6.181 -29.074 1.00 94.88 272 ALA A CA 1
ATOM 2135 C C . ALA A 1 272 ? 6.646 -5.555 -29.510 1.00 94.88 272 ALA A C 1
ATOM 2137 O O . ALA A 1 272 ? 5.876 -6.183 -30.237 1.00 94.88 272 ALA A O 1
ATOM 2138 N N . LYS A 1 273 ? 6.395 -4.315 -29.086 1.00 92.06 273 LYS A N 1
ATOM 2139 C CA . LYS A 1 273 ? 5.199 -3.546 -29.446 1.00 92.06 273 LYS A CA 1
ATOM 2140 C C . LYS A 1 273 ? 5.583 -2.159 -29.939 1.00 92.06 273 LYS A C 1
ATOM 2142 O O . LYS A 1 273 ? 6.588 -1.603 -29.509 1.00 92.06 273 LYS A O 1
ATOM 2147 N N . GLU A 1 274 ? 4.766 -1.581 -30.814 1.00 93.06 274 GLU A N 1
ATOM 2148 C CA . GLU A 1 274 ? 4.917 -0.177 -31.215 1.00 93.06 274 GLU A CA 1
ATOM 2149 C C . GLU A 1 274 ? 4.531 0.772 -30.069 1.00 93.06 274 GLU A C 1
ATOM 2151 O O . GLU A 1 274 ? 5.176 1.802 -29.862 1.00 93.06 274 GLU A O 1
ATOM 2156 N N . GLN A 1 275 ? 3.523 0.384 -29.281 1.00 92.44 275 GLN A N 1
ATOM 2157 C CA . GLN A 1 275 ? 3.037 1.098 -28.104 1.00 92.44 275 GLN A CA 1
ATOM 2158 C C . GLN A 1 275 ? 2.875 0.140 -26.922 1.00 92.44 275 GLN A C 1
ATOM 2160 O O . GLN A 1 275 ? 2.393 -0.982 -27.086 1.00 92.44 275 GLN A O 1
ATOM 2165 N N . TYR A 1 276 ? 3.255 0.607 -25.738 1.00 88.25 276 TYR A N 1
ATOM 2166 C CA . TYR A 1 276 ? 3.054 -0.082 -24.470 1.00 88.25 276 TYR A CA 1
ATOM 2167 C C . TYR A 1 276 ? 1.985 0.644 -23.663 1.00 88.25 276 TYR A C 1
ATOM 2169 O O . TYR A 1 276 ? 1.960 1.879 -23.621 1.00 88.25 276 TYR A O 1
ATOM 2177 N N . ALA A 1 277 ? 1.124 -0.114 -22.991 1.00 87.12 277 ALA A N 1
ATOM 2178 C CA . ALA A 1 277 ? 0.191 0.469 -22.039 1.00 87.12 277 ALA A CA 1
ATOM 2179 C C . ALA A 1 277 ? 0.961 1.125 -20.881 1.00 87.12 277 ALA A C 1
ATOM 2181 O O . ALA A 1 277 ? 2.099 0.755 -20.571 1.00 87.12 277 ALA A O 1
ATOM 2182 N N . PHE A 1 278 ? 0.347 2.099 -20.211 1.00 82.00 278 PHE A N 1
ATOM 2183 C CA . PHE A 1 278 ? 1.011 2.827 -19.131 1.00 82.00 278 PHE A CA 1
ATOM 2184 C C . PHE A 1 278 ? 1.520 1.900 -18.017 1.00 82.00 278 PHE A C 1
ATOM 2186 O O . PHE A 1 278 ? 2.648 2.063 -17.553 1.00 82.00 278 PHE A O 1
ATOM 2193 N N . HIS A 1 279 ? 0.755 0.866 -17.650 1.00 77.69 279 HIS A N 1
ATOM 2194 C CA . HIS A 1 279 ? 1.186 -0.127 -16.663 1.00 77.69 279 HIS A CA 1
ATOM 2195 C C . HIS A 1 279 ? 2.414 -0.944 -17.115 1.00 77.69 279 HIS A C 1
ATOM 2197 O O . HIS A 1 279 ? 3.289 -1.221 -16.295 1.00 77.69 279 HIS A O 1
ATOM 2203 N N . GLU A 1 280 ? 2.525 -1.280 -18.406 1.00 91.31 280 GLU A N 1
ATOM 2204 C CA . GLU A 1 280 ? 3.669 -2.006 -18.981 1.00 91.31 280 GLU A CA 1
ATOM 2205 C C . GLU A 1 280 ? 4.927 -1.134 -18.969 1.00 91.31 280 GLU A C 1
ATOM 2207 O O . GLU A 1 280 ? 5.996 -1.557 -18.524 1.00 91.31 280 GLU A O 1
ATOM 2212 N N . SER A 1 281 ? 4.781 0.127 -19.385 1.00 88.69 281 SER A N 1
ATOM 2213 C CA . SER A 1 281 ? 5.858 1.113 -19.318 1.00 88.69 281 SER A CA 1
ATOM 2214 C C . SER A 1 281 ? 6.296 1.347 -17.872 1.00 88.69 281 SER A C 1
ATOM 2216 O O . SER A 1 281 ? 7.487 1.302 -17.563 1.00 88.69 281 SER A O 1
ATOM 2218 N N . ARG A 1 282 ? 5.351 1.525 -16.944 1.00 86.00 282 ARG A N 1
ATOM 2219 C CA . ARG A 1 282 ? 5.641 1.725 -15.519 1.00 86.00 282 ARG A CA 1
ATOM 2220 C C . ARG A 1 282 ? 6.362 0.527 -14.903 1.00 86.00 282 ARG A C 1
ATOM 2222 O O . ARG A 1 282 ? 7.288 0.725 -14.113 1.00 86.00 282 ARG A O 1
ATOM 2229 N N . PHE A 1 283 ? 5.964 -0.695 -15.259 1.00 91.06 283 PHE A N 1
ATOM 2230 C CA . PHE A 1 283 ? 6.661 -1.913 -14.850 1.00 91.06 283 PHE A CA 1
ATOM 2231 C C . PHE A 1 283 ? 8.117 -1.887 -15.321 1.00 91.06 283 PHE A C 1
ATOM 2233 O O . PHE A 1 283 ? 9.023 -2.082 -14.514 1.00 91.06 283 PHE A O 1
ATOM 2240 N N . ALA A 1 284 ? 8.346 -1.568 -16.595 1.00 93.75 284 ALA A N 1
ATOM 2241 C CA . ALA A 1 284 ? 9.681 -1.508 -17.172 1.00 93.75 284 ALA A CA 1
ATOM 2242 C C . ALA A 1 284 ? 10.572 -0.437 -16.524 1.00 93.75 284 ALA A C 1
ATOM 2244 O O . ALA A 1 284 ? 11.737 -0.705 -16.243 1.00 93.75 284 ALA A O 1
ATOM 2245 N N . HIS A 1 285 ? 10.018 0.741 -16.214 1.00 92.19 285 HIS A N 1
ATOM 2246 C CA . HIS A 1 285 ? 10.733 1.791 -15.479 1.00 92.19 285 HIS A CA 1
ATOM 2247 C C . HIS A 1 285 ? 11.105 1.335 -14.069 1.00 92.19 285 HIS A C 1
ATOM 2249 O O . HIS A 1 285 ? 12.216 1.578 -13.615 1.00 92.19 285 HIS A O 1
ATOM 2255 N N . SER A 1 286 ? 10.180 0.661 -13.384 1.00 85.12 286 SER A N 1
ATOM 2256 C CA . SER A 1 286 ? 10.411 0.168 -12.023 1.00 85.12 286 SER A CA 1
ATOM 2257 C C . SER A 1 286 ? 11.457 -0.945 -11.994 1.00 85.12 286 SER A C 1
ATOM 2259 O O . SER A 1 286 ? 12.248 -1.010 -11.061 1.00 85.12 286 SER A O 1
ATOM 2261 N N . TRP A 1 287 ? 11.471 -1.800 -13.020 1.00 95.56 287 TRP A N 1
ATOM 2262 C CA . TRP A 1 287 ? 12.479 -2.839 -13.181 1.00 95.56 287 TRP A CA 1
ATOM 2263 C C . TRP A 1 287 ? 13.864 -2.242 -13.453 1.00 95.56 287 TRP A C 1
ATOM 2265 O O . TRP A 1 287 ? 14.806 -2.517 -12.713 1.00 95.56 287 TRP A O 1
ATOM 2275 N N . ALA A 1 288 ? 13.983 -1.390 -14.472 1.00 94.06 288 ALA A N 1
ATOM 2276 C CA . ALA A 1 288 ? 15.263 -0.808 -14.864 1.00 94.06 288 ALA A CA 1
ATOM 2277 C C . ALA A 1 288 ? 15.860 0.110 -13.784 1.00 94.06 288 ALA A C 1
ATOM 2279 O O . ALA A 1 288 ? 17.066 0.094 -13.579 1.00 94.06 288 ALA A O 1
ATOM 2280 N N . ALA A 1 289 ? 15.030 0.868 -13.053 1.00 89.56 289 ALA A N 1
ATOM 2281 C CA . ALA A 1 289 ? 15.495 1.755 -11.980 1.00 89.56 289 ALA A CA 1
ATOM 2282 C C . ALA A 1 289 ? 16.064 1.016 -10.753 1.00 89.56 289 ALA A C 1
ATOM 2284 O O . ALA A 1 289 ? 16.689 1.646 -9.901 1.00 89.56 289 ALA A O 1
ATOM 2285 N N . ASP A 1 290 ? 15.808 -0.286 -10.639 1.00 88.75 290 ASP A N 1
ATOM 2286 C CA . ASP A 1 290 ? 16.345 -1.144 -9.588 1.00 88.75 290 ASP A CA 1
ATOM 2287 C C . ASP A 1 290 ? 17.631 -1.828 -10.055 1.00 88.75 290 ASP A C 1
ATOM 2289 O O . ASP A 1 290 ? 18.740 -1.387 -9.758 1.00 88.75 290 ASP A O 1
ATOM 2293 N N . SER A 1 291 ? 17.472 -2.905 -10.818 1.00 94.25 291 SER A N 1
ATOM 2294 C CA . SER A 1 291 ? 18.547 -3.641 -11.461 1.00 94.25 291 SER A CA 1
ATOM 2295 C C . SER A 1 291 ? 17.931 -4.531 -12.526 1.00 94.25 291 SER A C 1
ATOM 2297 O O . SER A 1 291 ? 17.054 -5.351 -12.238 1.00 94.25 291 SER A O 1
ATOM 2299 N N . VAL A 1 292 ? 18.402 -4.400 -13.766 1.00 94.44 292 VAL A N 1
ATOM 2300 C CA . VAL A 1 292 ? 17.942 -5.274 -14.851 1.00 94.44 292 VAL A CA 1
ATOM 2301 C C . VAL A 1 292 ? 18.339 -6.726 -14.568 1.00 94.44 292 VAL A C 1
ATOM 2303 O O . VAL A 1 292 ? 17.527 -7.629 -14.756 1.00 94.44 292 VAL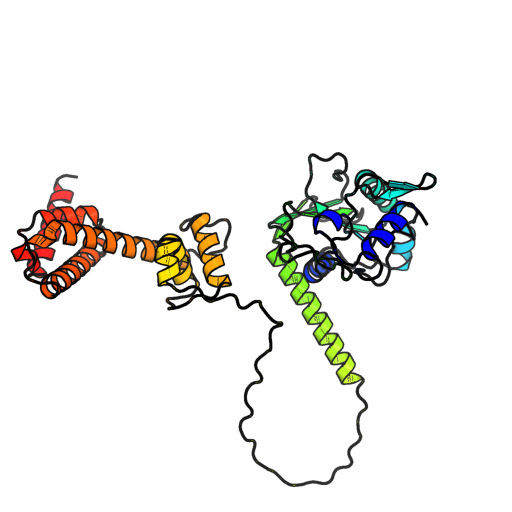 A O 1
ATOM 2306 N N . GLU A 1 293 ? 19.563 -6.943 -14.078 1.00 94.12 293 GLU A N 1
ATOM 2307 C CA . GLU A 1 293 ? 20.157 -8.268 -13.862 1.00 94.12 293 GLU A CA 1
ATOM 2308 C C . GLU A 1 293 ? 19.704 -8.935 -12.555 1.00 94.12 293 GLU A C 1
ATOM 2310 O O . GLU A 1 293 ? 19.543 -10.153 -12.501 1.00 94.12 293 GLU A O 1
ATOM 2315 N N . GLN A 1 294 ? 19.486 -8.151 -11.497 1.00 92.50 294 GLN A N 1
ATOM 2316 C CA . GLN A 1 294 ? 19.147 -8.658 -10.163 1.00 92.50 294 GLN A CA 1
ATOM 2317 C C . GLN A 1 294 ? 17.982 -7.874 -9.539 1.00 92.50 294 GLN A C 1
ATOM 2319 O O . GLN A 1 294 ? 18.165 -7.228 -8.504 1.00 92.50 294 GLN A O 1
ATOM 2324 N N . PRO A 1 295 ? 16.782 -7.905 -10.148 1.00 90.19 295 PRO A N 1
ATOM 2325 C CA . PRO A 1 295 ? 15.656 -7.138 -9.648 1.00 90.19 295 PRO A CA 1
ATOM 2326 C C . PRO A 1 295 ? 15.168 -7.658 -8.292 1.00 90.19 295 PRO A C 1
ATOM 2328 O O . PRO A 1 295 ? 14.926 -8.849 -8.090 1.00 90.19 295 PRO A O 1
ATOM 2331 N N . SER A 1 296 ? 14.986 -6.724 -7.370 1.00 75.88 296 SER A N 1
ATOM 2332 C CA . SER A 1 296 ? 14.449 -6.885 -6.023 1.00 75.88 296 SER A CA 1
ATOM 2333 C C . SER A 1 296 ? 13.065 -6.236 -5.853 1.00 75.88 296 SER A C 1
ATOM 2335 O O . SER A 1 296 ? 12.272 -6.688 -5.023 1.00 75.88 296 SER A O 1
ATOM 2337 N N . LEU A 1 297 ? 12.749 -5.206 -6.652 1.00 66.31 297 LEU A N 1
ATOM 2338 C CA . LEU A 1 297 ? 11.478 -4.470 -6.643 1.00 66.31 297 LEU A CA 1
ATOM 2339 C C . LEU A 1 297 ? 10.371 -5.165 -7.443 1.00 66.31 297 LEU A C 1
ATOM 2341 O O . LEU A 1 297 ? 9.194 -5.050 -7.094 1.00 66.31 297 LEU A O 1
ATOM 2345 N N . VAL A 1 298 ? 10.735 -5.871 -8.515 1.00 74.94 298 VAL A N 1
ATOM 2346 C CA . VAL A 1 298 ? 9.812 -6.592 -9.401 1.00 74.94 298 VAL A CA 1
ATOM 2347 C C . VAL A 1 298 ? 10.216 -8.058 -9.507 1.00 74.94 298 VAL A C 1
ATOM 2349 O O . VAL A 1 298 ? 11.396 -8.394 -9.544 1.00 74.94 298 VAL A O 1
ATOM 2352 N N . THR A 1 299 ? 9.238 -8.960 -9.561 1.00 80.50 299 THR A N 1
ATOM 2353 C CA . THR A 1 299 ? 9.519 -10.386 -9.753 1.00 80.50 299 THR A CA 1
ATOM 2354 C C . THR A 1 299 ? 9.614 -10.686 -11.238 1.00 80.50 299 THR A C 1
ATOM 2356 O O . THR A 1 299 ? 8.615 -10.644 -11.953 1.00 80.50 299 THR A O 1
ATOM 2359 N N . VAL A 1 300 ? 10.821 -11.008 -11.690 1.00 87.31 300 VAL A N 1
ATOM 2360 C CA . VAL A 1 300 ? 11.109 -11.337 -13.084 1.00 87.31 300 VAL A CA 1
ATOM 2361 C C . VAL A 1 300 ? 11.855 -12.660 -13.121 1.00 87.31 300 VAL A C 1
ATOM 2363 O O . VAL A 1 300 ? 12.797 -12.880 -12.366 1.00 87.31 300 VAL A O 1
ATOM 2366 N N . THR A 1 301 ? 11.421 -13.577 -13.980 1.00 90.81 301 THR A N 1
ATOM 2367 C CA . THR A 1 301 ? 12.113 -14.860 -14.153 1.00 90.81 301 THR A CA 1
ATOM 2368 C C . THR A 1 301 ? 13.489 -14.652 -14.784 1.00 90.81 301 THR A C 1
ATOM 2370 O O . THR A 1 301 ? 13.646 -13.765 -15.624 1.00 90.81 301 THR A O 1
ATOM 2373 N N . THR A 1 302 ? 14.447 -15.530 -14.484 1.00 90.69 302 THR A N 1
ATOM 2374 C CA . THR A 1 302 ? 15.804 -15.492 -15.059 1.00 90.69 302 THR A CA 1
ATOM 2375 C C . THR A 1 302 ? 15.813 -15.462 -16.591 1.00 90.69 302 THR A C 1
ATOM 2377 O O . THR A 1 302 ? 16.627 -14.764 -17.181 1.00 90.69 302 THR A O 1
ATOM 2380 N N . ASP A 1 303 ? 14.880 -16.156 -17.250 1.00 94.00 303 ASP A N 1
ATOM 2381 C CA . ASP A 1 303 ? 14.748 -16.127 -18.713 1.00 94.00 303 ASP A CA 1
ATOM 2382 C C . ASP A 1 303 ? 14.414 -14.722 -19.250 1.00 94.00 303 ASP A C 1
ATOM 2384 O O . ASP A 1 303 ? 15.064 -14.223 -20.166 1.00 94.00 303 ASP A O 1
ATOM 2388 N N . VAL A 1 304 ? 13.436 -14.049 -18.638 1.00 93.06 304 VAL A N 1
ATOM 2389 C CA . VAL A 1 304 ? 13.052 -12.674 -18.998 1.00 93.06 304 VAL A CA 1
ATOM 2390 C C . VAL A 1 304 ? 14.198 -11.693 -18.710 1.00 93.06 304 VAL A C 1
ATOM 2392 O O . VAL A 1 304 ? 14.446 -10.802 -19.521 1.00 93.06 304 VAL A O 1
ATOM 2395 N N . ILE A 1 305 ? 14.943 -11.886 -17.614 1.00 94.75 305 ILE A N 1
ATOM 2396 C CA . ILE A 1 305 ? 16.149 -11.098 -17.301 1.00 94.75 305 ILE A CA 1
ATOM 2397 C C . ILE A 1 305 ? 17.204 -11.258 -18.400 1.00 94.75 305 ILE A C 1
ATOM 2399 O O . ILE A 1 305 ? 17.667 -10.266 -18.961 1.00 94.75 305 ILE A O 1
ATOM 2403 N N . ASN A 1 306 ? 17.531 -12.497 -18.773 1.00 95.44 306 ASN A N 1
ATOM 2404 C CA . ASN A 1 306 ? 18.501 -12.778 -19.831 1.00 95.44 306 ASN A CA 1
ATOM 2405 C C . ASN A 1 306 ? 18.070 -12.176 -21.175 1.00 95.44 306 ASN A C 1
ATOM 2407 O O . ASN A 1 306 ? 18.903 -11.640 -21.907 1.00 95.44 306 ASN A O 1
ATOM 2411 N N . ARG A 1 307 ? 16.766 -12.197 -21.483 1.00 96.81 307 ARG A N 1
ATOM 2412 C CA . ARG A 1 307 ? 16.215 -11.524 -22.667 1.00 96.81 307 ARG A CA 1
ATOM 2413 C C . ARG A 1 307 ? 16.441 -10.013 -22.631 1.00 96.81 307 ARG A C 1
ATOM 2415 O O . ARG A 1 307 ? 16.895 -9.462 -23.631 1.00 96.81 307 ARG A O 1
ATOM 2422 N N . ALA A 1 308 ? 16.178 -9.346 -21.506 1.00 97.31 308 ALA A N 1
ATOM 2423 C CA . ALA A 1 308 ? 16.427 -7.908 -21.369 1.00 97.31 308 ALA A CA 1
ATOM 2424 C C . ALA A 1 308 ? 17.919 -7.570 -21.514 1.00 97.31 308 ALA A C 1
ATOM 2426 O O . ALA A 1 308 ? 18.274 -6.686 -22.291 1.00 97.31 308 ALA A O 1
ATOM 2427 N N . LEU A 1 309 ? 18.803 -8.320 -20.849 1.00 96.88 309 LEU A N 1
ATOM 2428 C CA . LEU A 1 309 ? 20.254 -8.135 -20.964 1.00 96.88 309 LEU A CA 1
ATOM 2429 C C . LEU A 1 309 ? 20.751 -8.346 -22.401 1.00 96.88 309 LEU A C 1
ATOM 2431 O O . LEU A 1 309 ? 21.587 -7.581 -22.885 1.00 96.88 309 LEU A O 1
ATOM 2435 N N . GLY A 1 310 ? 20.208 -9.339 -23.110 1.00 94.75 310 GLY A N 1
ATOM 2436 C CA . GLY A 1 310 ? 20.490 -9.563 -24.528 1.00 94.75 310 GLY A CA 1
ATOM 2437 C C . GLY A 1 310 ? 20.050 -8.391 -25.412 1.00 94.75 310 GLY A C 1
ATOM 2438 O O . GLY A 1 310 ? 20.806 -7.960 -26.283 1.00 94.75 310 GLY A O 1
ATOM 2439 N N . LEU A 1 311 ? 18.865 -7.823 -25.162 1.00 96.31 311 LEU A N 1
ATOM 2440 C CA . LEU A 1 311 ? 18.364 -6.644 -25.881 1.00 96.31 311 LEU A CA 1
ATOM 2441 C C . LEU A 1 311 ? 19.233 -5.403 -25.636 1.00 96.31 311 LEU A C 1
ATOM 2443 O O . LEU A 1 311 ? 19.587 -4.717 -26.597 1.00 96.31 311 LEU A O 1
ATOM 2447 N N . ILE A 1 312 ? 19.623 -5.143 -24.382 1.00 96.31 312 ILE A N 1
ATOM 2448 C CA . ILE A 1 312 ? 20.524 -4.035 -24.017 1.00 96.31 312 ILE A CA 1
ATOM 2449 C C . ILE A 1 312 ? 21.860 -4.189 -24.737 1.00 96.31 312 ILE A C 1
ATOM 2451 O O . ILE A 1 312 ? 22.343 -3.251 -25.374 1.00 96.31 312 ILE A O 1
ATOM 2455 N N . ARG A 1 313 ? 22.442 -5.389 -24.682 1.00 93.31 313 ARG A N 1
ATOM 2456 C CA . ARG A 1 313 ? 23.711 -5.688 -25.344 1.00 93.31 313 ARG A CA 1
ATOM 2457 C C . ARG A 1 313 ? 23.628 -5.462 -26.848 1.00 93.31 313 ARG A C 1
ATOM 2459 O O . ARG A 1 313 ? 24.450 -4.736 -27.398 1.00 93.31 313 ARG A O 1
ATOM 2466 N N . LYS A 1 314 ? 22.603 -6.013 -27.505 1.00 92.12 314 LYS A N 1
ATOM 2467 C CA . LYS A 1 314 ? 22.390 -5.854 -28.948 1.00 92.12 314 LYS A CA 1
ATOM 2468 C C . LYS A 1 314 ? 22.243 -4.384 -29.345 1.00 92.12 314 LYS A C 1
ATOM 2470 O O . LYS A 1 314 ? 22.817 -3.962 -30.347 1.00 92.12 314 LYS A O 1
ATOM 2475 N N . HIS A 1 315 ? 21.510 -3.598 -28.555 1.00 94.81 315 HIS A N 1
ATOM 2476 C CA . HIS A 1 315 ? 21.377 -2.161 -28.780 1.00 94.81 315 HIS A CA 1
ATOM 2477 C C . HIS A 1 315 ? 22.724 -1.439 -28.640 1.00 94.81 315 HIS A C 1
ATOM 2479 O O . HIS A 1 315 ? 23.118 -0.702 -29.540 1.00 94.81 315 HIS A O 1
ATOM 2485 N N . ASN A 1 316 ? 23.472 -1.700 -27.567 1.00 94.25 316 ASN A N 1
ATOM 2486 C CA . ASN A 1 316 ? 24.780 -1.084 -27.344 1.00 94.25 316 ASN A CA 1
ATOM 2487 C C . ASN A 1 316 ? 25.792 -1.450 -28.441 1.00 94.25 316 ASN A C 1
ATOM 2489 O O . ASN A 1 316 ? 26.546 -0.587 -28.891 1.00 94.25 316 ASN A O 1
ATOM 2493 N N . ASN A 1 317 ? 25.790 -2.703 -28.908 1.00 93.12 317 ASN A N 1
ATOM 2494 C CA . ASN A 1 317 ? 26.634 -3.147 -30.019 1.00 93.12 317 ASN A CA 1
ATOM 2495 C C . ASN A 1 317 ? 26.285 -2.389 -31.306 1.00 93.12 317 ASN A C 1
ATOM 2497 O O . ASN A 1 317 ? 27.180 -1.898 -31.994 1.00 93.12 317 ASN A O 1
ATOM 2501 N N . LYS A 1 318 ? 24.987 -2.221 -31.593 1.00 93.00 318 LYS A N 1
ATOM 2502 C CA . LYS A 1 318 ? 24.514 -1.431 -32.735 1.00 93.00 318 LYS A CA 1
ATOM 2503 C C . LYS A 1 318 ? 24.969 0.029 -32.649 1.00 93.00 318 LYS A C 1
ATOM 2505 O O . LYS A 1 318 ? 25.516 0.529 -33.624 1.00 93.00 318 LYS A O 1
ATOM 2510 N N . VAL A 1 319 ? 24.813 0.685 -31.496 1.00 93.81 319 VAL A N 1
ATOM 2511 C CA . VAL A 1 319 ? 25.233 2.087 -31.296 1.00 93.81 319 VAL A CA 1
ATOM 2512 C C . VAL A 1 319 ? 26.744 2.257 -31.491 1.00 93.81 319 VAL A C 1
ATOM 2514 O O . VAL A 1 319 ? 27.186 3.206 -32.135 1.00 93.81 319 VAL A O 1
ATOM 2517 N N . LYS A 1 320 ? 27.559 1.326 -30.980 1.00 94.94 320 LYS A N 1
ATOM 2518 C CA . LYS A 1 320 ? 29.020 1.356 -31.179 1.00 94.94 320 LYS A CA 1
ATOM 2519 C C . LYS A 1 320 ? 29.401 1.169 -32.643 1.00 94.94 320 LYS A C 1
ATOM 2521 O O . LYS A 1 320 ? 30.292 1.862 -33.129 1.00 94.94 320 LYS A O 1
ATOM 2526 N N . LEU A 1 321 ? 28.721 0.266 -33.347 1.00 94.75 321 LEU A N 1
ATOM 2527 C CA . LEU A 1 321 ? 28.932 0.076 -34.776 1.00 94.75 321 LEU A CA 1
ATOM 2528 C C . LEU A 1 321 ? 28.524 1.324 -35.569 1.00 94.75 321 LEU A C 1
ATOM 2530 O O . LEU A 1 321 ? 29.277 1.755 -36.430 1.00 94.75 321 LEU A O 1
ATOM 2534 N N . GLU A 1 322 ? 27.393 1.954 -35.250 1.00 93.00 322 GLU A N 1
ATOM 2535 C CA . GLU A 1 322 ? 26.973 3.222 -35.865 1.00 93.00 322 GLU A CA 1
ATOM 2536 C C . GLU A 1 322 ? 28.004 4.335 -35.639 1.00 93.00 322 GLU A C 1
ATOM 2538 O O . GLU A 1 322 ? 28.367 5.040 -36.580 1.00 93.00 322 GLU A O 1
ATOM 2543 N N . ALA A 1 323 ? 28.546 4.451 -34.424 1.00 93.88 323 ALA A N 1
ATOM 2544 C CA . ALA A 1 323 ? 29.616 5.399 -34.125 1.00 93.88 323 ALA A CA 1
ATOM 2545 C C . ALA A 1 323 ? 30.899 5.097 -34.920 1.00 93.88 323 ALA A C 1
ATOM 2547 O O . ALA A 1 323 ? 31.526 6.012 -35.454 1.00 93.88 323 ALA A O 1
ATOM 2548 N N . PHE A 1 324 ? 31.276 3.822 -35.047 1.00 94.62 324 PHE A N 1
ATOM 2549 C CA . PHE A 1 324 ? 32.399 3.401 -35.884 1.00 94.62 324 PHE A CA 1
ATOM 2550 C C . PHE A 1 324 ? 32.174 3.756 -37.359 1.00 94.62 324 PHE A C 1
ATOM 2552 O O . PHE A 1 324 ? 33.076 4.291 -38.001 1.00 94.62 324 PHE A O 1
ATOM 2559 N N . MET A 1 325 ? 30.974 3.515 -37.890 1.00 93.69 325 MET A N 1
ATOM 2560 C CA . MET A 1 325 ? 30.622 3.876 -39.265 1.00 93.69 325 MET A CA 1
ATOM 2561 C C . MET A 1 325 ? 30.700 5.390 -39.480 1.00 93.69 325 MET A C 1
ATOM 2563 O O . MET A 1 325 ? 31.283 5.825 -40.467 1.00 93.69 325 MET A O 1
ATOM 2567 N N . ALA A 1 326 ? 30.205 6.192 -38.532 1.00 91.25 326 ALA A N 1
ATOM 2568 C CA . ALA A 1 326 ? 30.263 7.652 -38.598 1.00 91.25 326 ALA A CA 1
ATOM 2569 C C . ALA A 1 326 ? 31.704 8.198 -38.579 1.00 91.25 326 ALA A C 1
ATOM 2571 O O . ALA A 1 326 ? 32.018 9.152 -39.287 1.00 91.25 326 ALA A O 1
ATOM 2572 N N . LEU A 1 327 ? 32.611 7.581 -37.814 1.00 91.44 327 LEU A N 1
ATOM 2573 C CA . LEU A 1 327 ? 34.038 7.940 -37.829 1.00 91.44 327 LEU A CA 1
ATOM 2574 C C . LEU A 1 327 ? 34.715 7.629 -39.172 1.00 91.44 327 LEU A C 1
ATOM 2576 O O . LEU A 1 327 ? 35.721 8.248 -39.513 1.00 91.44 327 LEU A O 1
ATOM 2580 N N . ASN A 1 328 ? 34.156 6.687 -39.929 1.00 89.38 328 ASN A N 1
ATOM 2581 C CA . ASN A 1 328 ? 34.659 6.248 -41.225 1.00 89.38 328 ASN A CA 1
ATOM 2582 C C . ASN A 1 328 ? 33.773 6.712 -42.392 1.00 89.38 328 ASN A C 1
ATOM 2584 O O . ASN A 1 328 ? 33.893 6.182 -43.494 1.00 89.38 328 ASN A O 1
ATOM 2588 N N . ASP A 1 329 ? 32.910 7.712 -42.178 1.00 87.38 329 ASP A N 1
ATOM 2589 C CA . ASP A 1 329 ? 31.903 8.134 -43.163 1.00 87.38 329 ASP A CA 1
ATOM 2590 C C . ASP A 1 329 ? 32.539 8.592 -44.493 1.00 87.38 329 ASP A C 1
ATOM 2592 O O . ASP A 1 329 ? 32.000 8.352 -45.567 1.00 87.38 329 ASP A O 1
ATOM 2596 N N . PHE A 1 330 ? 33.767 9.127 -44.435 1.00 85.88 330 PHE A N 1
ATOM 2597 C CA . PHE A 1 330 ? 34.562 9.559 -45.594 1.00 85.88 330 PHE A CA 1
ATOM 2598 C C . PHE A 1 330 ? 34.914 8.444 -46.597 1.00 85.88 330 PHE A C 1
ATOM 2600 O O . PHE A 1 330 ? 35.400 8.738 -47.689 1.00 85.88 330 PHE A O 1
ATOM 2607 N N . VAL A 1 331 ? 34.747 7.174 -46.217 1.00 86.25 331 VAL A N 1
ATOM 2608 C CA . VAL A 1 331 ? 35.042 6.012 -47.067 1.00 86.25 331 VAL A CA 1
ATOM 2609 C C . VAL A 1 331 ? 33.886 5.706 -48.024 1.00 86.25 331 VAL A C 1
ATOM 2611 O O . VAL A 1 331 ? 34.113 5.101 -49.073 1.00 86.25 331 VAL A O 1
ATOM 2614 N N . PHE A 1 332 ? 32.656 6.087 -47.675 1.00 88.75 332 PHE A N 1
ATOM 2615 C CA . PHE A 1 332 ? 31.460 5.664 -48.398 1.00 88.75 332 PHE A CA 1
ATOM 2616 C C . PHE A 1 332 ? 31.078 6.663 -49.489 1.00 88.75 332 PHE A C 1
ATOM 2618 O O . PHE A 1 332 ? 31.130 7.875 -49.300 1.00 88.75 332 PHE A O 1
ATOM 2625 N N . GLU A 1 333 ? 30.686 6.137 -50.649 1.00 85.38 333 GLU A N 1
ATOM 2626 C CA . GLU A 1 333 ? 30.267 6.949 -51.798 1.00 85.38 333 GLU A CA 1
ATOM 2627 C C . GLU A 1 333 ? 28.839 7.490 -51.624 1.00 85.38 333 GLU A C 1
ATOM 2629 O O . GLU A 1 333 ? 28.542 8.607 -52.047 1.00 85.38 333 GLU A O 1
ATOM 2634 N N . ASP A 1 334 ? 27.967 6.707 -50.982 1.00 89.50 334 ASP A N 1
ATOM 2635 C CA . ASP A 1 334 ? 26.583 7.058 -50.684 1.00 89.50 334 ASP A CA 1
ATOM 2636 C C . ASP A 1 334 ? 26.049 6.324 -49.433 1.00 89.50 334 ASP A C 1
ATOM 2638 O O . ASP A 1 334 ? 26.686 5.423 -48.871 1.00 89.50 334 ASP A O 1
ATOM 2642 N N . ASP A 1 335 ? 24.847 6.712 -48.994 1.00 88.56 335 ASP A N 1
ATOM 2643 C CA . ASP A 1 335 ? 24.168 6.115 -47.838 1.00 88.56 335 ASP A CA 1
ATOM 2644 C C . ASP A 1 335 ? 23.848 4.621 -48.039 1.00 88.56 335 ASP A C 1
ATOM 2646 O O . ASP A 1 335 ? 23.773 3.874 -47.062 1.00 88.56 335 ASP A O 1
ATOM 2650 N N . ALA A 1 336 ? 23.659 4.161 -49.281 1.00 90.94 336 ALA A N 1
ATOM 2651 C CA . ALA A 1 336 ? 23.341 2.765 -49.567 1.00 90.94 336 ALA A CA 1
ATOM 2652 C C . ALA A 1 336 ? 24.567 1.867 -49.347 1.00 90.94 336 ALA A C 1
ATOM 2654 O O . ALA A 1 336 ? 24.460 0.839 -48.677 1.00 90.94 336 ALA A O 1
ATOM 2655 N N . ALA A 1 337 ? 25.739 2.291 -49.824 1.00 88.69 337 ALA A N 1
ATOM 2656 C CA . ALA A 1 337 ? 27.017 1.626 -49.594 1.00 88.69 337 ALA A CA 1
ATOM 2657 C C . ALA A 1 337 ? 27.394 1.606 -48.104 1.00 88.69 337 ALA A C 1
ATOM 2659 O O . ALA A 1 337 ? 27.910 0.597 -47.603 1.00 88.69 337 ALA A O 1
ATOM 2660 N N . ARG A 1 338 ? 27.096 2.693 -47.376 1.00 90.62 338 ARG A N 1
ATOM 2661 C CA . ARG A 1 338 ? 27.272 2.750 -45.918 1.00 90.62 338 ARG A CA 1
ATOM 2662 C C . ARG A 1 338 ? 26.380 1.730 -45.212 1.00 90.62 338 ARG A C 1
ATOM 2664 O O . ARG A 1 338 ? 26.882 0.952 -44.405 1.00 90.62 338 ARG A O 1
ATOM 2671 N N . ASN A 1 339 ? 25.087 1.698 -45.536 1.00 90.44 339 ASN A N 1
ATOM 2672 C CA . ASN A 1 339 ? 24.124 0.797 -44.898 1.00 90.44 339 ASN A CA 1
ATOM 2673 C C . ASN A 1 339 ? 24.437 -0.684 -45.178 1.00 90.44 339 ASN A C 1
ATOM 2675 O O . ASN A 1 339 ? 24.426 -1.489 -44.251 1.00 90.44 339 ASN A O 1
ATOM 2679 N N . ASP A 1 340 ? 24.790 -1.034 -46.419 1.00 92.25 340 ASP A N 1
ATOM 2680 C CA . ASP A 1 340 ? 25.197 -2.397 -46.809 1.00 92.25 340 ASP A CA 1
ATOM 2681 C C . ASP A 1 340 ? 26.462 -2.850 -46.054 1.00 92.25 340 ASP A C 1
ATOM 2683 O O . ASP A 1 340 ? 26.564 -3.977 -45.561 1.00 92.25 340 ASP A O 1
ATOM 2687 N N . THR A 1 341 ? 27.428 -1.945 -45.881 1.00 93.19 341 THR A N 1
ATOM 2688 C CA . THR A 1 341 ? 28.639 -2.236 -45.101 1.00 93.19 341 THR A CA 1
ATOM 2689 C C . THR A 1 341 ? 28.349 -2.363 -43.608 1.00 93.19 341 THR A C 1
ATOM 2691 O O . THR A 1 341 ? 28.875 -3.270 -42.961 1.00 93.19 341 THR A O 1
ATOM 2694 N N . GLN A 1 342 ? 27.486 -1.505 -43.063 1.00 93.44 342 GLN A N 1
ATOM 2695 C CA . GLN A 1 342 ? 27.044 -1.592 -41.674 1.00 93.44 342 GLN A CA 1
ATOM 2696 C C . GLN A 1 342 ? 26.348 -2.929 -41.398 1.00 93.44 342 GLN A C 1
ATOM 2698 O O . GLN A 1 342 ? 26.642 -3.570 -40.392 1.00 93.44 342 GLN A O 1
ATOM 2703 N N . GLU A 1 343 ? 25.466 -3.380 -42.292 1.00 93.56 343 GLU A N 1
ATOM 2704 C CA . GLU A 1 343 ? 24.783 -4.669 -42.160 1.00 93.56 343 GLU A CA 1
ATOM 2705 C C . GLU A 1 343 ? 25.780 -5.834 -42.182 1.00 93.56 343 GLU A C 1
ATOM 2707 O O . GLU A 1 343 ? 25.741 -6.698 -41.304 1.00 93.56 343 GLU A O 1
ATOM 2712 N N . ARG A 1 344 ? 26.749 -5.822 -43.107 1.00 95.19 344 ARG A N 1
ATOM 2713 C CA . ARG A 1 344 ? 27.824 -6.827 -43.131 1.00 95.19 344 ARG A CA 1
ATOM 2714 C C . ARG A 1 344 ? 28.633 -6.855 -41.841 1.00 95.19 344 ARG A C 1
ATOM 2716 O O . ARG A 1 344 ? 28.882 -7.936 -41.313 1.00 95.19 344 ARG A O 1
ATOM 2723 N N . LEU A 1 345 ? 29.064 -5.698 -41.343 1.00 95.12 345 LEU A N 1
ATOM 2724 C CA . LEU A 1 345 ? 29.836 -5.626 -40.102 1.00 95.12 345 LEU A CA 1
ATOM 2725 C C . LEU A 1 345 ? 29.008 -6.099 -38.904 1.00 95.12 345 LEU A C 1
ATOM 2727 O O . LEU A 1 345 ? 29.548 -6.794 -38.051 1.00 95.12 345 LEU A O 1
ATOM 2731 N N . ALA A 1 346 ? 27.706 -5.801 -38.869 1.00 94.12 346 ALA A N 1
ATOM 2732 C CA . ALA A 1 346 ? 26.807 -6.302 -37.834 1.00 94.12 346 ALA A CA 1
ATOM 2733 C C . ALA A 1 346 ? 26.692 -7.835 -37.861 1.00 94.12 346 ALA A C 1
ATOM 2735 O O . ALA A 1 346 ? 26.743 -8.457 -36.803 1.00 94.12 346 ALA A O 1
ATOM 2736 N N . ILE A 1 347 ? 26.591 -8.442 -39.051 1.00 95.25 347 ILE A N 1
ATOM 2737 C CA . ILE A 1 347 ? 26.561 -9.905 -39.211 1.00 95.25 347 ILE A CA 1
ATOM 2738 C C . ILE A 1 347 ? 27.854 -10.530 -38.678 1.00 95.25 347 ILE A C 1
ATOM 2740 O O . ILE A 1 347 ? 27.801 -11.450 -37.870 1.00 95.25 347 ILE A O 1
ATOM 2744 N N . VAL A 1 348 ? 29.018 -10.024 -39.096 1.00 96.06 348 VAL A N 1
ATOM 2745 C CA . VAL A 1 348 ? 30.302 -10.610 -38.672 1.00 96.06 348 VAL A CA 1
ATOM 2746 C C . VAL A 1 348 ? 30.566 -10.365 -37.184 1.00 96.06 348 VAL A C 1
ATOM 2748 O O . VAL A 1 348 ? 31.160 -11.217 -36.533 1.00 96.06 348 VAL A O 1
ATOM 2751 N N . ALA A 1 349 ? 30.113 -9.240 -36.625 1.00 94.62 349 ALA A N 1
ATOM 2752 C CA . ALA A 1 349 ? 30.204 -8.981 -35.191 1.00 94.62 349 ALA A CA 1
ATOM 2753 C C . ALA A 1 349 ? 29.375 -9.981 -34.369 1.00 94.62 349 ALA A C 1
ATOM 2755 O O . ALA A 1 349 ? 29.876 -10.502 -33.375 1.00 94.62 349 ALA A O 1
ATOM 2756 N N . ASP A 1 350 ? 28.140 -10.273 -34.794 1.00 91.94 350 ASP A N 1
ATOM 2757 C CA . ASP A 1 350 ? 27.272 -11.263 -34.138 1.00 91.94 350 ASP A CA 1
ATOM 2758 C C . ASP A 1 350 ? 27.871 -12.677 -34.227 1.00 91.94 350 ASP A C 1
ATOM 2760 O O . ASP A 1 350 ? 27.942 -13.389 -33.227 1.00 91.94 350 ASP A O 1
ATOM 2764 N N . GLU A 1 351 ? 28.401 -13.055 -35.395 1.00 94.75 351 GLU A N 1
ATOM 2765 C CA . GLU A 1 351 ? 29.127 -14.319 -35.580 1.00 94.75 351 GLU A CA 1
ATOM 2766 C C . GLU A 1 351 ? 30.366 -14.403 -34.679 1.00 94.75 351 GLU A C 1
ATOM 2768 O O . GLU A 1 351 ? 30.615 -15.437 -34.065 1.00 94.75 351 GLU A O 1
ATOM 2773 N N . ALA A 1 352 ? 31.132 -13.318 -34.558 1.00 93.44 352 ALA A N 1
ATOM 2774 C CA . ALA A 1 352 ? 32.339 -13.290 -33.740 1.00 93.44 352 ALA A CA 1
ATOM 2775 C C . ALA A 1 352 ? 32.043 -13.390 -32.235 1.00 93.44 352 ALA A C 1
ATOM 2777 O O . ALA A 1 352 ? 32.787 -14.052 -31.506 1.00 93.44 352 ALA A O 1
ATOM 2778 N N . GLU A 1 353 ? 30.960 -12.764 -31.766 1.00 91.75 353 GLU A N 1
ATOM 2779 C CA . GLU A 1 353 ? 30.502 -12.900 -30.381 1.00 91.75 353 GLU A CA 1
ATOM 2780 C C . GLU A 1 353 ? 30.040 -14.340 -30.100 1.00 91.75 353 GLU A C 1
ATOM 2782 O O . GLU A 1 353 ? 30.413 -14.913 -29.077 1.00 91.75 353 GLU A O 1
ATOM 2787 N N . GLN A 1 354 ? 29.284 -14.956 -31.015 1.00 90.44 354 GLN A N 1
ATOM 2788 C CA . GLN A 1 354 ? 28.749 -16.311 -30.833 1.00 90.44 354 GLN A CA 1
ATOM 2789 C C . GLN A 1 354 ? 29.809 -17.415 -30.961 1.00 90.44 354 GLN A C 1
ATOM 2791 O O . GLN A 1 354 ? 29.789 -18.367 -30.181 1.00 90.44 354 GLN A O 1
ATOM 2796 N N . GLU A 1 355 ? 30.719 -17.314 -31.933 1.00 93.62 355 GLU A N 1
ATOM 2797 C CA . GLU A 1 355 ? 31.742 -18.338 -32.191 1.00 93.62 355 GLU A CA 1
ATOM 2798 C C . GLU A 1 355 ? 32.955 -18.206 -31.262 1.00 93.62 355 GLU A C 1
ATOM 2800 O O . GLU A 1 355 ? 33.506 -19.220 -30.834 1.00 93.62 355 GLU A O 1
ATOM 2805 N N . TYR A 1 356 ? 33.374 -16.974 -30.949 1.00 91.94 356 TYR A N 1
ATOM 2806 C CA . TYR A 1 356 ? 34.651 -16.705 -30.273 1.00 91.94 356 TYR A CA 1
ATOM 2807 C C . TYR A 1 356 ? 34.510 -15.913 -28.965 1.00 91.94 356 TYR A C 1
ATOM 2809 O O . TYR A 1 356 ? 35.514 -15.645 -28.309 1.00 91.94 356 TYR A O 1
ATOM 2817 N N . GLY A 1 357 ? 33.299 -15.496 -28.573 1.00 90.19 357 GLY A N 1
ATOM 2818 C CA . GLY A 1 357 ? 33.099 -14.639 -27.398 1.00 90.19 357 GLY A CA 1
ATOM 2819 C C . GLY A 1 357 ? 33.717 -13.244 -27.548 1.00 90.19 357 GLY A C 1
ATOM 2820 O O . GLY A 1 357 ? 34.013 -12.592 -26.546 1.00 90.19 357 GLY A O 1
ATOM 2821 N N . LEU A 1 358 ? 33.961 -12.794 -28.785 1.00 91.94 358 LEU A N 1
ATOM 2822 C CA . LEU A 1 358 ? 34.650 -11.538 -29.059 1.00 91.94 358 LEU A CA 1
ATOM 2823 C C . LEU A 1 358 ? 33.726 -10.345 -28.779 1.00 91.94 358 LEU A C 1
ATOM 2825 O O . LEU A 1 358 ? 32.699 -10.179 -29.433 1.00 91.94 358 LEU A O 1
ATOM 2829 N N . ALA A 1 359 ? 34.106 -9.490 -27.827 1.00 92.50 359 ALA A N 1
ATOM 2830 C CA . ALA A 1 359 ? 33.363 -8.269 -27.528 1.00 92.50 359 ALA A CA 1
ATOM 2831 C C . ALA A 1 359 ? 33.375 -7.299 -28.723 1.00 92.50 359 ALA A C 1
ATOM 2833 O O . ALA A 1 359 ? 34.345 -7.230 -29.484 1.00 92.50 359 ALA A O 1
ATOM 2834 N N . ILE A 1 360 ? 32.314 -6.501 -28.868 1.00 95.25 360 ILE A N 1
ATOM 2835 C CA . ILE A 1 360 ? 32.158 -5.580 -30.002 1.00 95.25 360 ILE A CA 1
ATOM 2836 C C . ILE A 1 360 ? 33.319 -4.580 -30.115 1.00 95.25 360 ILE A C 1
ATOM 2838 O O . ILE A 1 360 ? 33.731 -4.251 -31.218 1.00 95.25 360 ILE A O 1
ATOM 2842 N N . GLU A 1 361 ? 33.898 -4.120 -29.007 1.00 94.56 361 GLU A N 1
ATOM 2843 C CA . GLU A 1 361 ? 35.055 -3.219 -29.007 1.00 94.56 361 GLU A CA 1
ATOM 2844 C C . GLU A 1 361 ? 36.268 -3.849 -29.686 1.00 94.56 361 GLU A C 1
ATOM 2846 O O . GLU A 1 361 ? 36.944 -3.207 -30.489 1.00 94.56 361 GLU A O 1
ATOM 2851 N N . ASP A 1 362 ? 36.515 -5.122 -29.396 1.00 94.19 362 ASP A N 1
ATOM 2852 C CA . ASP A 1 362 ? 37.617 -5.870 -29.979 1.00 94.19 362 ASP A CA 1
ATOM 2853 C C . ASP A 1 362 ? 37.364 -6.173 -31.450 1.00 94.19 362 ASP A C 1
ATOM 2855 O O . ASP A 1 362 ? 38.264 -6.027 -32.278 1.00 94.19 362 ASP A O 1
ATOM 2859 N N . PHE A 1 363 ? 36.124 -6.524 -31.792 1.00 96.31 363 PHE A N 1
ATOM 2860 C CA . PHE A 1 363 ? 35.714 -6.649 -33.183 1.00 96.31 363 PHE A CA 1
ATOM 2861 C C . PHE A 1 363 ? 35.956 -5.343 -33.954 1.00 96.31 363 PHE A C 1
ATOM 2863 O O . PHE A 1 363 ? 36.537 -5.378 -35.036 1.00 96.31 363 PHE A O 1
ATOM 2870 N N . LEU A 1 364 ? 35.570 -4.188 -33.402 1.00 96.12 364 LEU A N 1
ATOM 2871 C CA . LEU A 1 364 ? 35.746 -2.888 -34.055 1.00 96.12 364 LEU A CA 1
ATOM 2872 C C . LEU A 1 364 ? 37.224 -2.492 -34.186 1.00 96.12 364 LEU A C 1
ATOM 2874 O O . LEU A 1 364 ? 37.594 -1.874 -35.184 1.00 96.12 364 LEU A O 1
ATOM 2878 N N . LEU A 1 365 ? 38.086 -2.884 -33.241 1.00 94.69 365 LEU A N 1
ATOM 2879 C CA . LEU A 1 365 ? 39.540 -2.726 -33.376 1.00 94.69 365 LEU A CA 1
ATOM 2880 C C . LEU A 1 365 ? 40.084 -3.539 -34.554 1.00 94.69 365 LEU A C 1
ATOM 2882 O O . LEU A 1 365 ? 40.865 -3.022 -35.356 1.00 94.69 365 LEU A O 1
ATOM 2886 N N . VAL A 1 366 ? 39.643 -4.792 -34.691 1.00 94.62 366 VAL A N 1
ATOM 2887 C CA . VAL A 1 366 ? 40.017 -5.631 -35.835 1.00 94.62 366 VAL A CA 1
ATOM 2888 C C . VAL A 1 366 ? 39.476 -5.029 -37.127 1.00 94.62 366 VAL A C 1
ATOM 2890 O O . VAL A 1 366 ? 40.246 -4.835 -38.065 1.00 94.62 366 VAL A O 1
ATOM 2893 N N . ALA A 1 367 ? 38.197 -4.654 -37.173 1.00 93.81 367 ALA A N 1
ATOM 2894 C CA . ALA A 1 367 ? 37.576 -4.041 -38.343 1.00 93.81 367 ALA A CA 1
ATOM 2895 C C . ALA A 1 367 ? 38.302 -2.755 -38.773 1.00 93.81 367 ALA A C 1
ATOM 2897 O O . ALA A 1 367 ? 38.568 -2.575 -39.960 1.00 93.81 367 ALA A O 1
ATOM 2898 N N . GLY A 1 368 ? 38.700 -1.910 -37.818 1.00 93.19 368 GLY A N 1
ATOM 2899 C CA . GLY A 1 368 ? 39.465 -0.684 -38.063 1.00 93.19 368 GLY A CA 1
ATOM 2900 C C . GLY A 1 368 ? 40.896 -0.908 -38.567 1.00 93.19 368 GLY A C 1
ATOM 2901 O O . GLY A 1 368 ? 41.481 0.001 -39.149 1.00 93.19 368 GLY A O 1
ATOM 2902 N N . SER A 1 369 ? 41.461 -2.105 -38.382 1.00 92.12 369 SER A N 1
ATOM 2903 C CA . SER A 1 369 ? 42.770 -2.478 -38.940 1.00 92.12 369 SER A CA 1
ATOM 2904 C C . SER A 1 369 ? 42.695 -2.992 -40.383 1.00 92.12 369 SER A C 1
ATOM 2906 O O . SER A 1 369 ? 43.717 -3.081 -41.066 1.00 92.12 369 SER A O 1
ATOM 2908 N N . ILE A 1 370 ? 41.493 -3.330 -40.857 1.00 93.00 370 ILE A N 1
ATOM 2909 C CA . ILE A 1 370 ? 41.247 -3.813 -42.216 1.00 93.00 370 ILE A CA 1
ATOM 2910 C C . ILE A 1 370 ? 41.128 -2.605 -43.149 1.00 93.00 370 ILE A C 1
ATOM 2912 O O . ILE A 1 370 ? 40.443 -1.635 -42.833 1.00 93.00 370 ILE A O 1
ATOM 2916 N N . GLU A 1 371 ? 41.760 -2.670 -44.326 1.00 89.81 371 GLU A N 1
ATOM 2917 C CA . GLU A 1 371 ? 41.624 -1.611 -45.330 1.00 89.81 371 GLU A CA 1
ATOM 2918 C C . GLU A 1 371 ? 40.136 -1.411 -45.684 1.00 89.81 371 GLU A C 1
ATOM 2920 O O . GLU A 1 371 ? 39.484 -2.390 -46.062 1.00 89.81 371 GLU A O 1
ATOM 2925 N N . PRO A 1 372 ? 39.589 -0.180 -45.637 1.00 88.12 372 PRO A N 1
ATOM 2926 C CA . PRO A 1 372 ? 38.141 0.024 -45.707 1.00 88.12 372 PRO A CA 1
ATOM 2927 C C . PRO A 1 372 ? 37.460 -0.534 -46.968 1.00 88.12 372 PRO A C 1
ATOM 2929 O O . PRO A 1 372 ? 36.336 -1.027 -46.912 1.00 88.12 372 PRO A O 1
ATOM 2932 N N . LYS A 1 373 ? 38.167 -0.578 -48.108 1.00 86.38 373 LYS A N 1
ATOM 2933 C CA . LYS A 1 373 ? 37.677 -1.215 -49.349 1.00 86.38 373 LYS A CA 1
ATOM 2934 C C . LYS A 1 373 ? 37.340 -2.701 -49.178 1.00 86.38 373 LYS A C 1
ATOM 2936 O O . LYS A 1 373 ? 36.503 -3.238 -49.902 1.00 86.38 373 LYS A O 1
ATOM 2941 N N . SER A 1 374 ? 37.998 -3.370 -48.236 1.00 90.94 374 SER A N 1
ATOM 2942 C CA . SER A 1 374 ? 37.822 -4.795 -47.957 1.00 90.94 374 SER A CA 1
ATOM 2943 C C . SER A 1 374 ? 36.585 -5.089 -47.105 1.00 90.94 374 SER A C 1
ATOM 2945 O O . SER A 1 374 ? 36.141 -6.237 -47.079 1.00 90.94 374 SER A O 1
ATOM 2947 N N . TRP A 1 375 ? 35.971 -4.081 -46.469 1.00 91.75 375 TRP A N 1
ATOM 2948 C CA . TRP A 1 375 ? 34.717 -4.247 -45.719 1.00 91.75 375 TRP A CA 1
ATOM 2949 C C . TRP A 1 375 ? 33.534 -4.657 -46.608 1.00 91.75 375 TRP A C 1
ATOM 2951 O O . TRP A 1 375 ? 32.553 -5.226 -46.127 1.00 91.75 375 TRP A O 1
ATOM 2961 N N . ASN A 1 376 ? 33.658 -4.472 -47.925 1.00 89.19 376 ASN A N 1
ATOM 2962 C CA . ASN A 1 376 ? 32.677 -4.938 -48.901 1.00 89.19 376 ASN A CA 1
ATOM 2963 C C . ASN A 1 376 ? 32.660 -6.467 -49.076 1.00 89.19 376 ASN A C 1
ATOM 2965 O O . ASN A 1 376 ? 31.763 -7.016 -49.716 1.00 89.19 376 ASN A O 1
ATOM 2969 N N . ASN A 1 377 ? 33.641 -7.180 -48.514 1.00 93.00 377 ASN A N 1
ATOM 2970 C CA . ASN A 1 377 ? 33.764 -8.624 -48.646 1.00 93.00 377 ASN A CA 1
ATOM 2971 C C . ASN A 1 377 ? 33.655 -9.323 -47.287 1.00 93.00 377 ASN A C 1
ATOM 2973 O O . ASN A 1 377 ? 34.619 -9.424 -46.528 1.00 93.00 377 ASN A O 1
ATOM 2977 N N . ILE A 1 378 ? 32.485 -9.909 -47.029 1.00 94.75 378 ILE A N 1
ATOM 2978 C CA . ILE A 1 378 ? 32.194 -10.613 -45.773 1.00 94.75 378 ILE A CA 1
ATOM 2979 C C . ILE A 1 378 ? 33.153 -11.782 -45.488 1.00 94.75 378 ILE A C 1
ATOM 2981 O O . ILE A 1 378 ? 33.451 -12.073 -44.333 1.00 94.75 378 ILE A O 1
ATOM 2985 N N . ARG A 1 379 ? 33.699 -12.444 -46.523 1.00 95.44 379 ARG A N 1
ATOM 2986 C CA . ARG A 1 379 ? 34.670 -13.539 -46.339 1.00 95.44 379 ARG A CA 1
ATOM 2987 C C . ARG A 1 379 ? 36.015 -13.019 -45.841 1.00 95.44 379 ARG A C 1
ATOM 2989 O O . ARG A 1 379 ? 36.646 -13.689 -45.030 1.00 95.44 379 ARG A O 1
ATOM 2996 N N . VAL A 1 380 ? 36.434 -11.845 -46.317 1.00 93.94 380 VAL A N 1
ATOM 2997 C CA . VAL A 1 380 ? 37.670 -11.190 -45.866 1.00 93.94 380 VAL A CA 1
ATOM 2998 C C . VAL A 1 380 ? 37.512 -10.733 -44.421 1.00 93.94 380 VAL A C 1
ATOM 3000 O O . VAL A 1 380 ? 38.368 -11.051 -43.603 1.00 93.94 380 VAL A O 1
ATOM 3003 N N . LEU A 1 381 ? 36.383 -10.100 -44.084 1.00 94.88 381 LEU A N 1
ATOM 3004 C CA . LEU A 1 381 ? 36.062 -9.709 -42.708 1.00 94.88 381 LEU A CA 1
ATOM 3005 C C . LEU A 1 381 ? 36.152 -10.900 -41.740 1.00 94.88 381 LEU A C 1
ATOM 3007 O O . LEU A 1 381 ? 36.905 -10.843 -40.770 1.00 94.88 381 LEU A O 1
ATOM 3011 N N . ARG A 1 382 ? 35.469 -12.013 -42.044 1.00 96.31 382 ARG A N 1
ATOM 3012 C CA . ARG A 1 382 ? 35.520 -13.242 -41.228 1.00 96.31 382 ARG A CA 1
ATOM 3013 C C . ARG A 1 382 ? 36.937 -13.803 -41.085 1.00 96.31 382 ARG A C 1
A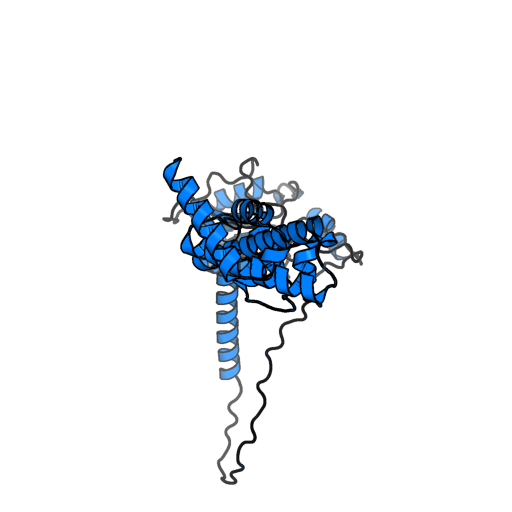TOM 3015 O O . ARG A 1 382 ? 37.321 -14.219 -39.997 1.00 96.31 382 ARG A O 1
ATOM 3022 N N . ALA A 1 383 ? 37.718 -13.821 -42.168 1.00 95.19 383 ALA A N 1
ATOM 3023 C CA . ALA A 1 383 ? 39.090 -14.328 -42.143 1.00 95.19 383 ALA A CA 1
ATOM 3024 C C . ALA A 1 383 ? 40.012 -13.464 -41.266 1.00 95.19 383 ALA A C 1
ATOM 3026 O O . ALA A 1 383 ? 40.791 -14.004 -40.484 1.00 95.19 383 ALA A O 1
ATOM 3027 N N . CYS A 1 384 ? 39.896 -12.136 -41.357 1.00 94.19 384 CYS A N 1
ATOM 3028 C CA . CYS A 1 384 ? 40.657 -11.205 -40.527 1.00 94.19 384 CYS A CA 1
ATOM 3029 C C . CYS A 1 384 ? 40.283 -11.319 -39.044 1.00 94.19 384 CYS A C 1
ATOM 3031 O O . CYS A 1 384 ? 41.174 -11.347 -38.199 1.00 94.19 384 CYS A O 1
ATOM 3033 N N . VAL A 1 385 ? 38.988 -11.442 -38.729 1.00 94.88 385 VAL A N 1
ATOM 3034 C CA . VAL A 1 385 ? 38.516 -11.667 -37.353 1.00 94.88 385 VAL A CA 1
ATOM 3035 C C . VAL A 1 385 ? 39.074 -12.969 -36.790 1.00 94.88 385 VAL A C 1
ATOM 3037 O O . VAL A 1 385 ? 39.658 -12.958 -35.710 1.00 94.88 385 VAL A O 1
ATOM 3040 N N . ARG A 1 386 ? 38.987 -14.070 -37.543 1.00 94.69 386 ARG A N 1
ATOM 3041 C CA . ARG A 1 386 ? 39.534 -15.363 -37.118 1.00 94.69 386 ARG A CA 1
ATOM 3042 C C . ARG A 1 386 ? 41.035 -15.295 -36.837 1.00 94.69 386 ARG A C 1
ATOM 3044 O O . ARG A 1 386 ? 41.470 -15.719 -35.775 1.00 94.69 386 ARG A O 1
ATOM 3051 N N . ALA A 1 387 ? 41.811 -14.707 -37.747 1.00 93.56 387 ALA A N 1
ATOM 3052 C CA . ALA A 1 387 ? 43.255 -14.563 -37.567 1.00 93.56 387 ALA A CA 1
ATOM 3053 C C . ALA A 1 387 ? 43.607 -13.719 -36.327 1.00 93.56 387 ALA A C 1
ATOM 3055 O O . ALA A 1 387 ? 44.564 -14.024 -35.612 1.00 93.56 387 ALA A O 1
ATOM 3056 N N . ALA A 1 388 ? 42.829 -12.669 -36.046 1.00 91.56 388 ALA A N 1
ATOM 3057 C CA . ALA A 1 388 ? 43.023 -11.836 -34.863 1.00 91.56 388 ALA A CA 1
ATOM 3058 C C . ALA A 1 388 ? 42.724 -12.593 -33.556 1.00 91.56 388 ALA A C 1
ATOM 3060 O O . ALA A 1 388 ? 43.466 -12.438 -32.584 1.00 91.56 388 ALA A O 1
ATOM 3061 N N . VAL A 1 389 ? 41.683 -13.433 -33.541 1.00 91.31 389 VAL A N 1
ATOM 3062 C CA . VAL A 1 389 ? 41.348 -14.302 -32.398 1.00 91.31 389 VAL A CA 1
ATOM 3063 C C . VAL A 1 389 ? 42.450 -15.341 -32.168 1.00 91.31 389 VAL A C 1
ATOM 3065 O O . VAL A 1 389 ? 42.992 -15.407 -31.067 1.00 91.31 389 VAL A O 1
ATOM 3068 N N . GLU A 1 390 ? 42.872 -16.064 -33.211 1.00 89.81 390 GLU A N 1
ATOM 3069 C CA . GLU A 1 390 ? 43.946 -17.072 -33.133 1.00 89.81 390 GLU A CA 1
ATOM 3070 C C . GLU A 1 390 ? 45.271 -16.473 -32.627 1.00 89.81 390 GLU A C 1
ATOM 3072 O O . GLU A 1 390 ? 46.003 -17.100 -31.863 1.00 89.81 390 GLU A O 1
ATOM 3077 N N . THR A 1 391 ? 45.579 -15.233 -33.018 1.00 86.75 391 THR A N 1
ATOM 3078 C CA . THR A 1 391 ? 46.787 -14.534 -32.553 1.00 86.75 391 THR A CA 1
ATOM 3079 C C . THR A 1 391 ? 46.695 -14.168 -31.068 1.00 86.75 391 THR A C 1
ATOM 3081 O O . THR A 1 391 ? 47.696 -14.251 -30.359 1.00 86.75 391 THR A O 1
ATOM 3084 N N . ARG A 1 392 ? 45.513 -13.779 -30.566 1.00 80.44 392 ARG A N 1
ATOM 3085 C CA . ARG A 1 392 ? 45.308 -13.481 -29.136 1.00 80.44 392 ARG A CA 1
ATOM 3086 C C . ARG A 1 392 ? 45.455 -14.727 -28.265 1.00 80.44 392 ARG A C 1
ATOM 3088 O O . ARG A 1 392 ? 46.068 -14.639 -27.207 1.00 80.44 392 ARG A O 1
ATOM 3095 N N . GLU A 1 393 ? 44.955 -15.871 -28.724 1.00 75.31 393 GLU A N 1
ATOM 3096 C CA . GLU A 1 393 ? 45.064 -17.148 -28.005 1.00 75.31 393 GLU A CA 1
ATOM 3097 C C . GLU A 1 393 ? 46.502 -17.680 -27.917 1.00 75.31 393 GLU A C 1
ATOM 3099 O O . GLU A 1 393 ? 46.821 -18.424 -26.999 1.00 75.31 393 GLU A O 1
ATOM 3104 N N . GLN A 1 394 ? 47.390 -17.293 -28.838 1.00 70.94 394 GLN A N 1
ATOM 3105 C CA . GLN A 1 394 ? 48.809 -17.679 -28.799 1.00 70.94 394 GLN A CA 1
ATOM 3106 C C . GLN A 1 394 ? 49.663 -16.805 -27.867 1.00 70.94 394 GLN A C 1
ATOM 3108 O O . GLN A 1 394 ? 50.805 -17.161 -27.571 1.00 70.94 394 GLN A O 1
ATOM 3113 N N . VAL A 1 395 ? 49.147 -15.642 -27.457 1.00 63.91 395 VAL A N 1
ATOM 3114 C CA . VAL A 1 395 ? 49.858 -14.648 -26.631 1.00 63.91 395 VAL A CA 1
ATOM 3115 C C . VAL A 1 395 ? 49.376 -14.660 -25.170 1.00 63.91 395 VAL A C 1
ATOM 3117 O O . VAL A 1 395 ? 50.094 -14.165 -24.299 1.00 63.91 395 VAL A O 1
ATOM 3120 N N . ALA A 1 396 ? 48.192 -15.224 -24.905 1.00 54.16 396 ALA A N 1
ATOM 3121 C CA . ALA A 1 396 ? 47.653 -15.499 -23.569 1.00 54.16 396 ALA A CA 1
ATOM 3122 C C . ALA A 1 396 ? 48.202 -16.818 -23.003 1.00 54.16 396 ALA A C 1
ATOM 3124 O O . ALA 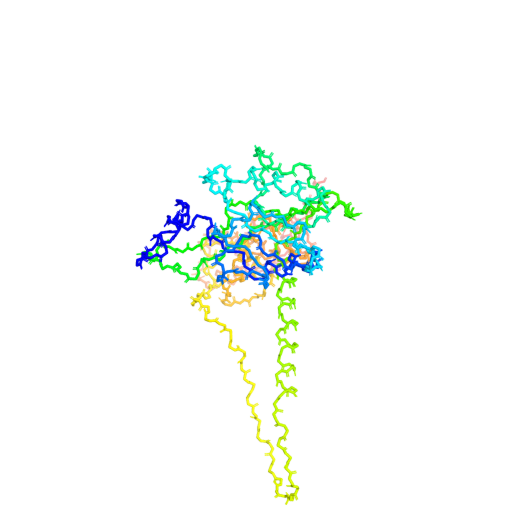A 1 396 ? 48.416 -16.871 -21.768 1.00 54.16 396 ALA A O 1
#

Foldseek 3Di:
DAPVVVLVVVQLPDPADALVSCAQVWAADQLLLQLLCVPAKPAAEEEEDCVVRDNHPHYDYLVNQSLVDLVLVVCVVRVMAHEYAFGCDPWDDDPRTTRHHLQSVLVSLQVSLVVFHKYKYKDFPCPVDPSPNPPFQAKEWEADFGATDGDPSHHHPDPVRDDDTDPTTIIITMRGPPDPDDNYHYDYPVNSSVSSVVSVVVVVVVVVVVVVVPPDPPDDDDDDDDDDDDDDDDPDDDDDDDDDCQDWAALVNCCVPVHLQLSLLLCLVPNDDRTHGPVSSVRSSQCSVAPLCDDPRDDDDNSSSVSSVVSSLLVVLLVVLVVLLVVVVVVDPDPVSSVLLSVLLSVLLVVCCVVPVDRSVNLSVQVVVDDVVCSNPSVSSNVSSVVSSVVVVVVD

Organism: NCBI:txid435910